Protein AF-A0A6I6G647-F1 (afdb_monomer)

Organism: NCBI:txid2676868

pLDDT: mean 82.6, std 15.51, range [31.67, 97.81]

Mean predicted aligned error: 16.05 Å

Structure (mmCIF, N/CA/C/O backbone):
data_AF-A0A6I6G647-F1
#
_entry.id   AF-A0A6I6G647-F1
#
loop_
_atom_site.group_PDB
_atom_site.id
_atom_site.type_symbol
_atom_site.label_atom_id
_atom_site.label_alt_id
_atom_site.label_comp_id
_atom_site.label_asym_id
_atom_site.label_entity_id
_atom_site.label_seq_id
_atom_site.pdbx_PDB_ins_code
_atom_site.Cartn_x
_atom_site.Cartn_y
_atom_site.Cartn_z
_atom_site.occupancy
_atom_site.B_iso_or_equiv
_atom_site.auth_seq_id
_atom_site.auth_comp_id
_atom_site.auth_asym_id
_atom_site.auth_atom_id
_atom_site.pdbx_PDB_model_num
ATOM 1 N N . MET A 1 1 ? -56.110 16.634 35.983 1.00 38.81 1 MET A N 1
ATOM 2 C CA . MET A 1 1 ? -55.177 16.966 34.888 1.00 38.81 1 MET A CA 1
ATOM 3 C C . MET A 1 1 ? -54.150 15.853 34.814 1.00 38.81 1 MET A C 1
ATOM 5 O O . MET A 1 1 ? -53.249 15.817 35.637 1.00 38.81 1 MET A O 1
ATOM 9 N N . ALA A 1 2 ? -54.370 14.880 33.932 1.00 36.25 2 ALA A N 1
ATOM 10 C CA . ALA A 1 2 ? -53.428 13.793 33.700 1.00 36.25 2 ALA A CA 1
ATOM 11 C C . ALA A 1 2 ? -52.464 14.239 32.597 1.00 36.25 2 ALA A C 1
ATOM 13 O O . ALA A 1 2 ? -52.882 14.464 31.462 1.00 36.25 2 ALA A O 1
ATOM 14 N N . SER A 1 3 ? -51.204 14.441 32.966 1.00 41.09 3 SER A N 1
ATOM 15 C CA . SER A 1 3 ? -50.099 14.747 32.064 1.00 41.09 3 SER A CA 1
ATOM 16 C C . SER A 1 3 ? -49.948 13.593 31.073 1.00 41.09 3 SER A C 1
ATOM 18 O O . SER A 1 3 ? -49.652 12.469 31.476 1.00 41.09 3 SER A O 1
ATOM 20 N N . GLN A 1 4 ? -50.197 13.844 29.788 1.00 37.09 4 GLN A N 1
ATOM 21 C CA . GLN A 1 4 ? -49.912 12.867 28.738 1.00 37.09 4 GLN A CA 1
ATOM 22 C C . GLN A 1 4 ? -48.400 12.572 28.710 1.00 37.09 4 GLN A C 1
ATOM 24 O O . GLN A 1 4 ? -47.603 13.499 28.883 1.00 37.09 4 GLN A O 1
ATOM 29 N N . PRO A 1 5 ? -47.982 11.308 28.520 1.00 44.66 5 PRO A N 1
ATOM 30 C CA . PRO A 1 5 ? -46.571 10.954 28.497 1.00 44.66 5 PRO A CA 1
ATOM 31 C C . PRO A 1 5 ? -45.901 11.549 27.253 1.00 44.66 5 PRO A C 1
ATOM 33 O O . PRO A 1 5 ? -46.302 11.283 26.122 1.00 44.66 5 PRO A O 1
ATOM 36 N N . GLN A 1 6 ? -44.880 12.370 27.494 1.00 47.16 6 GLN A N 1
ATOM 37 C CA . GLN A 1 6 ? -44.035 13.001 26.484 1.00 47.16 6 GLN A CA 1
ATOM 38 C C . GLN A 1 6 ? -43.289 11.926 25.679 1.00 47.16 6 GLN A C 1
ATOM 40 O O . GLN A 1 6 ? -42.503 11.155 26.232 1.00 47.16 6 GLN A O 1
ATOM 45 N N . THR A 1 7 ? -43.523 11.853 24.370 1.00 44.97 7 THR A N 1
ATOM 46 C CA . THR A 1 7 ? -42.816 10.927 23.474 1.00 44.97 7 THR A CA 1
ATOM 47 C C . THR A 1 7 ? -41.450 11.488 23.091 1.00 44.97 7 THR A C 1
ATOM 49 O O . THR A 1 7 ? -41.288 12.096 22.036 1.00 44.97 7 THR A O 1
ATOM 52 N N . VAL A 1 8 ? -40.451 11.260 23.942 1.00 62.72 8 VAL A N 1
ATOM 53 C CA . VAL A 1 8 ? -39.040 11.496 23.608 1.00 62.72 8 VAL A CA 1
ATOM 54 C C . VAL A 1 8 ? -38.578 10.386 22.660 1.00 62.72 8 VAL A C 1
ATOM 56 O O . VAL A 1 8 ? -38.561 9.212 23.033 1.00 62.72 8 VAL A O 1
ATOM 59 N N . SER A 1 9 ? -38.195 10.727 21.427 1.00 73.81 9 SER A N 1
ATOM 60 C CA . SER A 1 9 ? -37.579 9.752 20.520 1.00 73.81 9 SER A CA 1
ATOM 61 C C . SER A 1 9 ? -36.139 9.490 20.971 1.00 73.81 9 SER A C 1
ATOM 63 O O . SER A 1 9 ? -35.268 10.345 20.788 1.00 73.81 9 SER A O 1
ATOM 65 N N . VAL A 1 10 ? -35.893 8.327 21.574 1.00 84.75 10 VAL A N 1
ATOM 66 C CA . VAL A 1 10 ? -34.560 7.889 22.013 1.00 84.75 10 VAL A CA 1
ATOM 67 C C . VAL A 1 10 ? -34.020 6.863 21.025 1.00 84.75 10 VAL A C 1
ATOM 69 O O . VAL A 1 10 ? -34.670 5.852 20.758 1.00 84.75 10 VAL A O 1
ATOM 72 N N . LYS A 1 11 ? -32.819 7.104 20.495 1.00 89.88 11 LYS A N 1
ATOM 73 C CA . LYS A 1 11 ? -32.105 6.163 19.626 1.00 89.88 11 LYS A CA 1
ATOM 74 C C . LYS A 1 11 ? -30.776 5.777 20.261 1.00 89.88 11 LYS A C 1
ATOM 76 O O . LYS A 1 11 ? -30.015 6.648 20.667 1.00 89.88 11 LYS A O 1
ATOM 81 N N . THR A 1 12 ? -30.474 4.483 20.301 1.00 92.12 12 THR A N 1
ATOM 82 C CA . THR A 1 12 ? -29.164 3.983 20.737 1.00 92.12 12 THR A CA 1
ATOM 83 C C . THR A 1 12 ? -28.286 3.690 19.528 1.00 92.12 12 THR A C 1
ATOM 85 O O . THR A 1 12 ? -28.715 3.024 18.586 1.00 92.12 12 THR A O 1
ATOM 88 N N . VAL A 1 13 ? -27.067 4.219 19.546 1.00 93.19 13 VAL A N 1
ATOM 89 C CA . VAL A 1 13 ? -26.079 4.138 18.463 1.00 93.19 13 VAL A CA 1
ATOM 90 C C . VAL A 1 13 ? -24.711 3.745 19.026 1.00 93.19 13 VAL A C 1
ATOM 92 O O . VAL A 1 13 ? -24.521 3.732 20.242 1.00 93.19 13 VAL A O 1
ATOM 95 N N . LEU A 1 14 ? -23.759 3.410 18.157 1.00 94.69 14 LEU A N 1
ATOM 96 C CA . LEU A 1 14 ? -22.369 3.181 18.547 1.00 94.69 14 LEU A CA 1
ATOM 97 C C . LEU A 1 14 ? -21.581 4.486 18.521 1.00 94.69 14 LEU A C 1
ATOM 99 O O . LEU A 1 14 ? -21.693 5.245 17.565 1.00 94.69 14 LEU A O 1
ATOM 103 N N . LEU A 1 15 ? -20.750 4.716 19.534 1.00 95.50 15 LEU A N 1
ATOM 104 C CA . LEU A 1 15 ? -19.814 5.833 19.595 1.00 95.50 15 LEU A CA 1
ATOM 105 C C . LEU A 1 15 ? -18.377 5.327 19.475 1.00 95.50 15 LEU A C 1
ATOM 107 O O . LEU A 1 15 ? -17.855 4.714 20.406 1.00 95.50 15 LEU A O 1
ATOM 111 N N . LEU A 1 16 ? -17.739 5.624 18.345 1.00 94.94 16 LEU A N 1
ATOM 112 C CA . LEU A 1 16 ? -16.338 5.334 18.062 1.00 94.94 16 LEU A CA 1
ATOM 113 C C . LEU A 1 16 ? -15.442 6.515 18.467 1.00 94.94 16 LEU A C 1
ATOM 115 O O . LEU A 1 16 ? -15.632 7.651 18.032 1.00 94.94 16 LEU A O 1
ATOM 119 N N . GLN A 1 17 ? -14.418 6.240 19.269 1.00 93.69 17 GLN A N 1
ATOM 120 C CA . GLN A 1 17 ? -13.419 7.217 19.703 1.00 93.69 17 GLN A CA 1
ATOM 121 C C . GLN A 1 17 ? -12.038 6.793 19.186 1.00 93.69 17 GLN A C 1
ATOM 123 O O . GLN A 1 17 ? -11.230 6.262 19.951 1.00 93.69 17 GLN A O 1
ATOM 128 N N . PRO A 1 18 ? -11.737 7.004 17.892 1.00 91.94 18 PRO A N 1
ATOM 129 C CA . PRO A 1 18 ? -10.559 6.407 17.263 1.00 91.94 18 PRO A CA 1
ATOM 130 C C . PRO A 1 18 ? -9.245 6.985 17.808 1.00 91.94 18 PRO A C 1
ATOM 132 O O . PRO A 1 18 ? -8.233 6.302 17.826 1.00 91.94 18 PRO A O 1
ATOM 135 N N . MET A 1 19 ? -9.256 8.201 18.361 1.00 88.88 19 MET A N 1
ATOM 136 C CA . MET A 1 19 ? -8.080 8.784 19.023 1.00 88.88 19 MET A CA 1
ATOM 137 C C . MET A 1 19 ? -7.671 8.063 20.305 1.00 88.88 19 MET A C 1
ATOM 139 O O . MET A 1 19 ? -6.583 8.288 20.825 1.00 88.88 19 MET A O 1
ATOM 143 N N . ARG A 1 20 ? -8.548 7.212 20.838 1.00 88.88 20 ARG A N 1
ATOM 144 C CA . ARG A 1 20 ? -8.292 6.478 22.069 1.00 88.88 20 ARG A CA 1
ATOM 145 C C . ARG A 1 20 ? -7.914 5.013 21.838 1.00 88.88 20 ARG A C 1
ATOM 147 O O . ARG A 1 20 ? -7.765 4.299 22.825 1.00 88.88 20 ARG A O 1
ATOM 154 N N . LEU A 1 21 ? -7.777 4.584 20.575 1.00 86.00 21 LEU A N 1
ATOM 155 C CA . LEU A 1 21 ? -7.739 3.175 20.159 1.00 86.00 21 LEU A CA 1
ATOM 156 C C . LEU A 1 21 ? -6.772 2.315 20.986 1.00 86.00 21 LEU A C 1
ATOM 158 O O . LEU A 1 21 ? -7.174 1.256 21.457 1.00 86.00 21 LEU A O 1
ATOM 162 N N . LEU A 1 22 ? -5.546 2.795 21.216 1.00 82.06 22 LEU A N 1
ATOM 163 C CA . LEU A 1 22 ? -4.534 2.084 22.011 1.00 82.06 22 LEU A CA 1
ATOM 164 C C . LEU A 1 22 ? -4.265 2.726 23.377 1.00 82.06 22 LEU A C 1
ATOM 166 O O . LEU A 1 22 ? -3.818 2.064 24.306 1.00 82.06 22 LEU A O 1
ATOM 170 N N . HIS A 1 23 ? -4.588 4.009 23.539 1.00 72.81 23 HIS A N 1
ATOM 171 C CA . HIS A 1 23 ? -4.103 4.780 24.682 1.00 72.81 23 HIS A CA 1
ATOM 172 C C . HIS A 1 23 ? -5.120 4.949 25.818 1.00 72.81 23 HIS A C 1
ATOM 174 O O . HIS A 1 23 ? -4.711 5.193 26.953 1.00 72.81 23 HIS A O 1
ATOM 180 N N . ARG A 1 24 ? -6.440 4.880 25.556 1.00 72.62 24 ARG A N 1
ATOM 181 C CA . ARG A 1 24 ? -7.472 5.117 26.592 1.00 72.62 24 ARG A CA 1
ATOM 182 C C . ARG A 1 24 ? -8.794 4.390 26.324 1.00 72.62 24 ARG A C 1
ATOM 184 O O . ARG A 1 24 ? -9.612 4.842 25.535 1.00 72.62 24 ARG A O 1
ATOM 191 N N . HIS A 1 25 ? -9.144 3.381 27.106 1.00 74.62 25 HIS A N 1
ATOM 192 C CA . HIS A 1 25 ? -10.505 2.833 27.038 1.00 74.62 25 HIS A CA 1
ATOM 193 C C . HIS A 1 25 ? -11.541 3.787 27.659 1.00 74.62 25 HIS A C 1
ATOM 195 O O . HIS A 1 25 ? -11.189 4.569 28.548 1.00 74.62 25 HIS A O 1
ATOM 201 N N . PRO A 1 26 ? -12.801 3.773 27.192 1.00 81.88 26 PRO A N 1
ATOM 202 C CA . PRO A 1 26 ? -13.338 2.921 26.126 1.00 81.88 26 PRO A CA 1
ATOM 203 C C . PRO A 1 26 ? -13.147 3.502 24.711 1.00 81.88 26 PRO A C 1
ATOM 205 O O . PRO A 1 26 ? -13.274 4.704 24.487 1.00 81.88 26 PRO A O 1
ATOM 208 N N . VAL A 1 27 ? -12.870 2.620 23.745 1.00 88.88 27 VAL A N 1
ATOM 209 C CA . VAL A 1 27 ? -12.728 2.960 22.311 1.00 88.88 27 VAL A CA 1
ATOM 210 C C . VAL A 1 27 ? -14.086 2.970 21.613 1.00 88.88 27 VAL A C 1
ATOM 212 O O . VAL A 1 27 ? -14.339 3.817 20.758 1.00 88.88 27 VAL A O 1
ATOM 215 N N . LEU A 1 28 ? -14.962 2.041 22.002 1.00 92.94 28 LEU A N 1
ATOM 216 C CA . LEU A 1 28 ? -16.322 1.912 21.504 1.00 92.94 28 LEU A CA 1
ATOM 217 C C . LEU A 1 28 ? -17.292 1.883 22.690 1.00 92.94 28 LEU A C 1
ATOM 219 O O . LEU A 1 28 ? -17.073 1.153 23.656 1.00 92.94 28 LEU A O 1
ATOM 223 N N . GLN A 1 29 ? -18.349 2.686 22.620 1.00 94.12 29 GLN A N 1
ATOM 224 C CA . GLN A 1 29 ? -19.418 2.757 23.622 1.00 94.12 29 GLN A CA 1
ATOM 225 C C . GLN A 1 29 ? -20.786 2.761 22.945 1.00 94.12 29 GLN A C 1
ATOM 227 O O . GLN A 1 29 ? -20.894 2.937 21.730 1.00 94.12 29 GLN A O 1
ATOM 232 N N . LEU A 1 30 ? -21.836 2.603 23.746 1.00 94.88 30 LEU A N 1
ATOM 233 C CA . LEU A 1 30 ? -23.192 2.924 23.330 1.00 94.88 30 LEU A CA 1
ATOM 234 C C . LEU A 1 30 ? -23.459 4.408 23.604 1.00 94.88 30 LEU A C 1
ATOM 236 O O . LEU A 1 30 ? -22.985 4.964 24.592 1.00 94.88 30 LEU A O 1
ATOM 240 N N . LEU A 1 31 ? -24.233 5.044 22.737 1.00 95.19 31 LEU A N 1
ATOM 241 C CA . LEU A 1 31 ? -24.670 6.425 22.888 1.00 95.19 31 LEU A CA 1
ATOM 242 C C . LEU A 1 31 ? -26.184 6.469 22.730 1.00 95.19 31 LEU A C 1
ATOM 244 O O . LEU A 1 31 ? -26.715 6.074 21.691 1.00 95.19 31 LEU A O 1
ATOM 248 N N . GLN A 1 32 ? -26.888 6.927 23.756 1.00 93.88 32 GLN A N 1
ATOM 249 C CA . GLN A 1 32 ? -28.292 7.282 23.641 1.00 93.88 32 GLN A CA 1
ATOM 250 C C . GLN A 1 32 ? -28.401 8.727 23.190 1.00 93.88 32 GLN A C 1
ATOM 252 O O . GLN A 1 32 ? -27.910 9.635 23.851 1.00 93.88 32 GLN A O 1
ATOM 257 N N . VAL A 1 33 ? -29.047 8.921 22.049 1.00 91.50 33 VAL A N 1
ATOM 258 C CA . VAL A 1 33 ? -29.352 10.233 21.496 1.00 91.50 33 VAL A CA 1
ATOM 259 C C . VAL A 1 33 ? -30.847 10.448 21.661 1.00 91.50 33 VAL A C 1
ATOM 261 O O . VAL A 1 33 ? -31.653 9.721 21.072 1.00 91.50 33 VAL A O 1
ATOM 264 N N . SER A 1 34 ? -31.219 11.428 22.478 1.00 90.44 34 SER A N 1
ATOM 265 C CA . SER A 1 34 ? -32.605 11.823 22.706 1.00 90.44 34 SER A CA 1
ATOM 266 C C . SER A 1 34 ? -32.824 13.251 22.209 1.00 90.44 34 SER A C 1
ATOM 268 O O . SER A 1 34 ? -31.975 14.132 22.365 1.00 90.44 34 SER A O 1
ATOM 270 N N . LYS A 1 35 ? -33.958 13.486 21.545 1.00 86.94 35 LYS A N 1
ATOM 271 C CA . LYS A 1 35 ? -34.359 14.825 21.101 1.00 86.94 35 LYS A CA 1
ATOM 272 C C . LYS A 1 35 ? -35.463 15.331 22.019 1.00 86.94 35 LYS A C 1
ATOM 274 O O . LYS A 1 35 ? -36.529 14.721 22.078 1.00 86.94 35 LYS A O 1
ATOM 279 N N . LYS A 1 36 ? -35.195 16.422 22.736 1.00 83.44 36 LYS A N 1
ATOM 280 C CA . LYS A 1 36 ? -36.184 17.117 23.569 1.00 83.44 36 LYS A CA 1
ATOM 281 C C . LYS A 1 36 ? -37.084 17.998 22.698 1.00 83.44 36 LYS A C 1
ATOM 283 O O . LYS A 1 36 ? -36.682 18.431 21.616 1.00 83.44 36 LYS A O 1
ATOM 288 N N . ASP A 1 37 ? -38.279 18.309 23.195 1.00 74.75 37 ASP A N 1
ATOM 289 C CA . ASP A 1 37 ? -39.281 19.125 22.486 1.00 74.75 37 ASP A CA 1
ATOM 290 C C . ASP A 1 37 ? -38.777 20.538 22.141 1.00 74.75 37 ASP A C 1
ATOM 292 O O . ASP A 1 37 ? -39.192 21.134 21.151 1.00 74.75 37 ASP A O 1
ATOM 296 N N . ASN A 1 38 ? -37.816 21.060 22.912 1.00 77.25 38 ASN A N 1
ATOM 297 C CA . ASN A 1 38 ? -37.154 22.343 22.658 1.00 77.25 38 ASN A CA 1
ATOM 298 C C . ASN A 1 38 ? -36.080 22.285 21.549 1.00 77.25 38 ASN A C 1
ATOM 300 O O . ASN A 1 38 ? -35.349 23.253 21.347 1.00 77.25 38 ASN A O 1
ATOM 304 N N . GLY A 1 39 ? -35.938 21.147 20.864 1.00 75.12 39 GLY A N 1
ATOM 305 C CA . GLY A 1 39 ? -34.934 20.925 19.827 1.00 75.12 39 GLY A CA 1
ATOM 306 C C . GLY A 1 39 ? -33.530 20.611 20.352 1.00 75.12 39 GLY A C 1
ATOM 307 O O . GLY A 1 39 ? -32.655 20.313 19.538 1.00 75.12 39 GLY A O 1
ATOM 308 N N . MET A 1 40 ? -33.300 20.624 21.673 1.00 80.44 40 MET A N 1
ATOM 309 C CA . MET A 1 40 ? -32.019 20.205 22.243 1.00 80.44 40 MET A CA 1
ATOM 310 C C . MET A 1 40 ? -31.826 18.700 22.067 1.00 80.44 40 MET A C 1
ATOM 312 O O . MET A 1 40 ? -32.718 17.897 22.348 1.00 80.44 40 MET A O 1
ATOM 316 N N . VAL A 1 41 ? -30.626 18.334 21.626 1.00 84.62 41 VAL A N 1
ATOM 317 C CA . VAL A 1 41 ? -30.178 16.946 21.559 1.00 84.62 41 VAL A CA 1
ATOM 318 C C . VAL A 1 41 ? -29.392 16.649 22.827 1.00 84.62 41 VAL A C 1
ATOM 320 O O . VAL A 1 41 ? -28.391 17.308 23.104 1.00 84.62 41 VAL A O 1
ATOM 323 N N . GLU A 1 42 ? -29.852 15.672 23.596 1.00 88.94 42 GLU A N 1
ATOM 324 C CA . GLU A 1 42 ? -29.145 15.150 24.759 1.00 88.94 42 GLU A CA 1
ATOM 325 C C . GLU A 1 42 ? -28.486 13.821 24.379 1.00 88.94 42 GLU A C 1
ATOM 327 O O . GLU A 1 42 ? -29.035 13.018 23.619 1.00 88.94 42 GLU A O 1
ATOM 332 N N . MET A 1 43 ? -27.251 13.646 24.840 1.00 91.94 43 MET A N 1
ATOM 333 C CA . MET A 1 43 ? -26.404 12.511 24.505 1.00 91.94 43 MET A CA 1
ATOM 334 C C . MET A 1 43 ? -25.894 11.883 25.796 1.00 91.94 43 MET A C 1
ATOM 336 O O . MET A 1 43 ? -25.173 12.534 26.549 1.00 91.94 43 MET A O 1
ATOM 340 N N . GLU A 1 44 ? -26.253 10.626 26.034 1.00 93.88 44 GLU A N 1
ATOM 341 C CA . GLU A 1 44 ? -25.826 9.859 27.205 1.00 93.88 44 GLU A CA 1
ATOM 342 C C . GLU A 1 44 ? -24.958 8.675 26.770 1.00 93.88 44 GLU A C 1
ATOM 344 O O . GLU A 1 44 ? -25.354 7.865 25.928 1.00 93.88 44 GLU A O 1
ATOM 349 N N . GLU A 1 45 ? -23.752 8.582 27.328 1.00 94.50 45 GLU A N 1
ATOM 350 C CA . GLU A 1 45 ? -22.843 7.465 27.083 1.00 94.50 45 GLU A CA 1
ATOM 351 C C . GLU A 1 45 ? -23.179 6.292 27.995 1.00 94.50 45 GLU A C 1
ATOM 353 O O . GLU A 1 45 ? -23.243 6.433 29.214 1.00 94.50 45 GLU A O 1
ATOM 358 N N . LEU A 1 46 ? -23.313 5.110 27.404 1.00 94.00 46 LEU A N 1
ATOM 359 C CA . LEU A 1 46 ? -23.575 3.874 28.120 1.00 94.00 46 LEU A CA 1
ATOM 360 C C . LEU A 1 46 ? -22.464 2.852 27.838 1.00 94.00 46 LEU A C 1
ATOM 362 O O . LEU A 1 46 ? -21.955 2.763 26.712 1.00 94.00 46 LEU A O 1
ATOM 366 N N . PRO A 1 47 ? -22.074 2.045 28.838 1.00 94.06 47 PRO A N 1
ATOM 367 C CA . PRO A 1 47 ? -21.092 0.994 28.631 1.00 94.06 47 PRO A CA 1
ATOM 368 C C . PRO A 1 47 ? -21.663 -0.125 27.752 1.00 94.06 47 PRO A C 1
ATOM 370 O O . PRO A 1 47 ? -22.871 -0.373 27.701 1.00 94.06 47 PRO A O 1
ATOM 373 N N . VAL A 1 48 ? -20.774 -0.855 27.080 1.00 94.06 48 VAL A N 1
ATOM 374 C CA . VAL A 1 48 ? -21.164 -2.056 26.336 1.00 94.06 48 VAL A CA 1
ATOM 375 C C . VAL A 1 48 ? -21.335 -3.211 27.321 1.00 94.06 48 VAL A C 1
ATOM 377 O O . VAL A 1 48 ? -20.372 -3.860 27.726 1.00 94.06 48 VAL A O 1
ATOM 380 N N . MET A 1 49 ? -22.580 -3.448 27.733 1.00 93.50 49 MET A N 1
ATOM 381 C CA . MET A 1 49 ? -22.964 -4.508 28.668 1.00 93.50 49 MET A CA 1
ATOM 382 C C . MET A 1 49 ? -24.149 -5.308 28.133 1.00 93.50 49 MET A C 1
ATOM 384 O O . MET A 1 49 ? -25.058 -4.747 27.525 1.00 93.50 49 MET A O 1
ATOM 388 N N . GLN A 1 50 ? -24.195 -6.606 28.450 1.00 91.69 50 GLN A N 1
ATOM 389 C CA . GLN A 1 50 ? -25.240 -7.518 27.971 1.00 91.69 50 GLN A CA 1
ATOM 390 C C . GLN A 1 50 ? -26.660 -7.012 28.269 1.00 91.69 50 GLN A C 1
ATOM 392 O O . GLN A 1 50 ? -27.524 -7.062 27.393 1.00 91.69 50 GLN A O 1
ATOM 397 N N . ALA A 1 51 ? -26.900 -6.509 29.486 1.00 92.81 51 ALA A N 1
ATOM 398 C CA . ALA A 1 51 ? -28.203 -5.983 29.892 1.00 92.81 51 ALA A CA 1
ATOM 399 C C . ALA A 1 51 ? -28.620 -4.775 29.034 1.00 92.81 51 ALA A C 1
ATOM 401 O O . ALA A 1 51 ? -29.724 -4.756 28.495 1.00 92.81 51 ALA A O 1
ATOM 402 N N . ILE A 1 52 ? -27.701 -3.827 28.824 1.00 92.50 52 ILE A N 1
ATOM 403 C CA . ILE A 1 52 ? -27.937 -2.593 28.061 1.00 92.50 52 ILE A CA 1
ATOM 404 C C . ILE A 1 52 ? -28.137 -2.904 26.572 1.00 92.50 52 ILE A C 1
ATOM 406 O O . ILE A 1 52 ? -29.098 -2.432 25.966 1.00 92.50 52 ILE A O 1
ATOM 410 N N . VAL A 1 53 ? -27.289 -3.756 25.985 1.00 91.62 53 VAL A N 1
ATOM 411 C CA . VAL A 1 53 ? -27.426 -4.202 24.587 1.00 91.62 53 VAL A CA 1
ATOM 412 C C . VAL A 1 53 ? -28.769 -4.904 24.380 1.00 91.62 53 VAL A C 1
ATOM 414 O O . VAL A 1 53 ? -29.483 -4.608 23.427 1.00 91.62 53 VAL A O 1
ATOM 417 N N . THR A 1 54 ? -29.168 -5.787 25.300 1.00 91.12 54 THR A N 1
ATOM 418 C CA . THR A 1 54 ? -30.451 -6.505 25.208 1.00 91.12 54 THR A CA 1
ATOM 419 C C . THR A 1 54 ? -31.648 -5.562 25.345 1.00 91.12 54 THR A C 1
ATOM 421 O O . THR A 1 54 ? -32.659 -5.750 24.668 1.00 91.12 54 THR A O 1
ATOM 424 N N . GLN A 1 55 ? -31.535 -4.536 26.191 1.00 91.44 55 GLN A N 1
ATOM 425 C CA . GLN A 1 55 ? -32.588 -3.551 26.419 1.00 91.44 55 GLN A CA 1
ATOM 426 C C . GLN A 1 55 ? -32.769 -2.605 25.226 1.00 91.44 55 GLN A C 1
ATOM 428 O O . GLN A 1 55 ? -33.906 -2.354 24.816 1.00 91.44 55 GLN A O 1
ATOM 433 N N . HIS A 1 56 ? -31.669 -2.096 24.668 1.00 90.44 56 HIS A N 1
ATOM 434 C CA . HIS A 1 56 ? -31.688 -0.968 23.734 1.00 90.44 56 HIS A CA 1
ATOM 435 C C . HIS A 1 56 ? -31.428 -1.340 22.268 1.00 90.44 56 HIS A C 1
ATOM 437 O O . HIS A 1 56 ? -31.843 -0.604 21.377 1.00 90.44 56 HIS A O 1
ATOM 443 N N . LEU A 1 57 ? -30.810 -2.491 21.991 1.00 88.62 57 LEU A N 1
ATOM 444 C CA . LEU A 1 57 ? -30.491 -2.969 20.639 1.00 88.62 57 LEU A CA 1
ATOM 445 C C . LEU A 1 57 ? -31.242 -4.275 20.329 1.00 88.62 57 LEU A C 1
ATOM 447 O O . LEU A 1 57 ? -30.659 -5.288 19.947 1.00 88.62 57 LEU A O 1
ATOM 451 N N . LYS A 1 58 ? -32.572 -4.267 20.501 1.00 83.75 58 LYS A N 1
ATOM 452 C CA . LYS A 1 58 ? -33.419 -5.470 20.363 1.00 83.75 58 LYS A CA 1
ATOM 453 C C . LYS A 1 58 ? -33.368 -6.112 18.973 1.00 83.75 58 LYS A C 1
ATOM 455 O O . LYS A 1 58 ? -33.450 -7.332 18.888 1.00 83.75 58 LYS A O 1
ATOM 460 N N . GLY A 1 59 ? -33.205 -5.308 17.921 1.00 84.06 59 GLY A N 1
ATOM 461 C CA . GLY A 1 59 ? -33.126 -5.774 16.531 1.00 84.06 59 GLY A CA 1
ATOM 462 C C . GLY A 1 59 ? -31.774 -6.364 16.123 1.00 84.06 59 GLY A C 1
ATOM 463 O O . GLY A 1 59 ? -31.649 -6.811 14.991 1.00 84.06 59 GLY A O 1
ATOM 464 N N . LEU A 1 60 ? -30.781 -6.356 17.020 1.00 88.69 60 LEU A N 1
ATOM 465 C CA . LEU A 1 60 ? -29.445 -6.865 16.738 1.00 88.69 60 LEU A CA 1
ATOM 466 C C . LEU A 1 60 ? -29.444 -8.399 16.750 1.00 88.69 60 LEU A C 1
ATOM 468 O O . LEU A 1 60 ? -29.879 -8.999 17.743 1.00 88.69 60 LEU A O 1
ATOM 472 N N . ASP A 1 61 ? -28.950 -9.023 15.682 1.00 89.75 61 ASP A N 1
ATOM 473 C CA . ASP A 1 61 ? -28.816 -10.482 15.603 1.00 89.75 61 ASP A CA 1
ATOM 474 C C . ASP A 1 61 ? -27.771 -11.044 16.597 1.00 89.75 61 ASP A C 1
ATOM 476 O O . ASP A 1 61 ? -27.040 -10.308 17.268 1.00 89.75 61 ASP A O 1
ATOM 480 N N . ALA A 1 62 ? -27.742 -12.371 16.759 1.00 90.94 62 ALA A N 1
ATOM 481 C CA . ALA A 1 62 ? -26.900 -13.026 17.761 1.00 90.94 62 ALA A CA 1
ATOM 482 C C . ALA A 1 62 ? -25.391 -12.855 17.497 1.00 90.94 62 ALA A C 1
ATOM 484 O O . ALA A 1 62 ? -24.630 -12.658 18.449 1.00 90.94 62 ALA A O 1
ATOM 485 N N . GLU A 1 63 ? -24.962 -12.885 16.233 1.00 91.44 63 GLU A N 1
ATOM 486 C CA . GLU A 1 63 ? -23.550 -12.736 15.861 1.00 91.44 63 GLU A CA 1
ATOM 487 C C . GLU A 1 63 ? -23.092 -11.284 16.017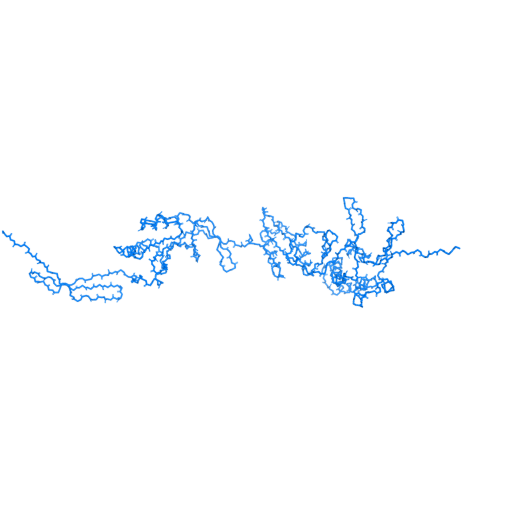 1.00 91.44 63 GLU A C 1
ATOM 489 O O . GLU A 1 63 ? -22.026 -11.021 16.574 1.00 91.44 63 GLU A O 1
ATOM 494 N N . ALA A 1 64 ? -23.938 -10.322 15.653 1.00 90.50 64 ALA A N 1
ATOM 495 C CA . ALA A 1 64 ? -23.710 -8.904 15.880 1.00 90.50 64 ALA A CA 1
ATOM 496 C C . ALA A 1 64 ? -23.633 -8.566 17.378 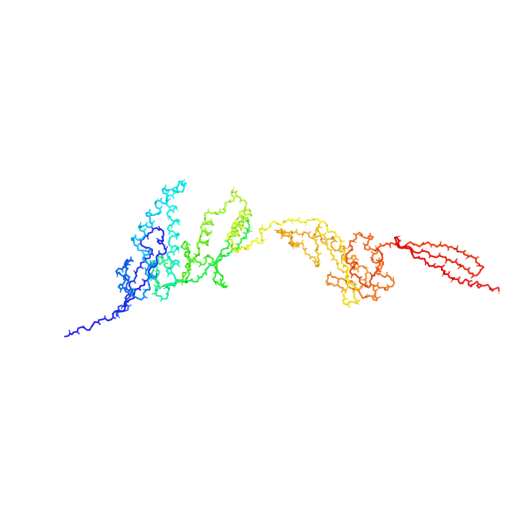1.00 90.50 64 ALA A C 1
ATOM 498 O O . ALA A 1 64 ? -22.749 -7.815 17.802 1.00 90.50 64 ALA A O 1
ATOM 499 N N . ARG A 1 65 ? -24.498 -9.162 18.216 1.00 92.81 65 ARG A N 1
ATOM 500 C CA . ARG A 1 65 ? -24.408 -9.039 19.685 1.00 92.81 65 ARG A CA 1
ATOM 501 C C . ARG A 1 65 ? -23.094 -9.597 20.211 1.00 92.81 65 ARG A C 1
ATOM 503 O O . ARG A 1 65 ? -22.437 -8.938 21.012 1.00 92.81 65 ARG A O 1
ATOM 510 N N . LYS A 1 66 ? -22.700 -10.790 19.762 1.00 93.06 66 LYS A N 1
ATOM 511 C CA . LYS A 1 66 ? -21.437 -11.421 20.159 1.00 93.06 66 LYS A CA 1
ATOM 512 C C . LYS A 1 66 ? -20.237 -10.563 19.761 1.00 93.06 66 LYS A C 1
ATOM 514 O O . LYS A 1 66 ? -19.360 -10.347 20.593 1.00 93.06 66 LYS A O 1
ATOM 519 N N . ALA A 1 67 ? -20.235 -10.022 18.542 1.00 92.81 67 ALA A N 1
ATOM 520 C CA . ALA A 1 67 ? -19.186 -9.130 18.065 1.00 92.81 67 ALA A CA 1
ATOM 521 C C . ALA A 1 67 ? -19.104 -7.843 18.895 1.00 92.81 67 ALA A C 1
ATOM 523 O O . ALA A 1 67 ? -18.016 -7.428 19.290 1.00 92.81 67 ALA A O 1
ATOM 524 N N . LEU A 1 68 ? -20.251 -7.250 19.236 1.00 93.31 68 LEU A N 1
ATOM 525 C CA . LEU A 1 68 ? -20.308 -6.059 20.080 1.00 93.31 68 LEU A CA 1
ATOM 526 C C . LEU A 1 68 ? -19.804 -6.341 21.499 1.00 93.31 68 LEU A C 1
ATOM 528 O O . LEU A 1 68 ? -19.086 -5.528 22.069 1.00 93.31 68 LEU A O 1
ATOM 532 N N . MET A 1 69 ? -20.101 -7.512 22.061 1.00 94.75 69 MET A N 1
ATOM 533 C CA . MET A 1 69 ? -19.604 -7.887 23.387 1.00 94.75 69 MET A CA 1
ATOM 534 C C . MET A 1 69 ? -18.078 -8.056 23.447 1.00 94.75 69 MET A C 1
ATOM 536 O O . MET A 1 69 ? -17.530 -8.027 24.543 1.00 94.75 69 MET A O 1
ATOM 540 N N . MET A 1 70 ? -17.371 -8.167 22.316 1.00 94.25 70 MET A N 1
ATOM 541 C CA . MET A 1 70 ? -15.902 -8.186 22.311 1.00 94.25 70 MET A CA 1
ATOM 542 C C . MET A 1 70 ? -15.284 -6.836 22.704 1.00 94.25 70 MET A C 1
ATOM 544 O O . MET A 1 70 ? -14.156 -6.797 23.175 1.00 94.25 70 MET A O 1
ATOM 548 N N . VAL A 1 71 ? -16.010 -5.720 22.589 1.00 93.12 71 VAL A N 1
ATOM 549 C CA . VAL A 1 71 ? -15.515 -4.414 23.068 1.00 93.12 71 VAL A CA 1
ATOM 550 C C . VAL A 1 71 ? -15.933 -4.092 24.507 1.00 93.12 71 VAL A C 1
ATOM 552 O O . VAL A 1 71 ? -15.693 -2.977 24.970 1.00 93.12 71 VAL A O 1
ATOM 555 N N . SER A 1 72 ? -16.590 -5.018 25.219 1.00 93.12 72 SER A N 1
ATOM 556 C CA . SER A 1 72 ? -16.954 -4.786 26.619 1.00 93.12 72 SER A CA 1
ATOM 557 C C . SER A 1 72 ? -15.704 -4.665 27.489 1.00 93.12 72 SER A C 1
ATOM 559 O O . SER A 1 72 ? -14.671 -5.273 27.213 1.00 93.12 72 SER A O 1
ATOM 561 N N . GLU A 1 73 ? -15.807 -3.939 28.599 1.00 91.06 73 GLU A N 1
ATOM 562 C CA . GLU A 1 73 ? -14.701 -3.794 29.554 1.00 91.06 73 GLU A CA 1
ATOM 563 C C . GLU A 1 73 ? -14.163 -5.155 30.026 1.00 91.06 73 GLU A C 1
ATOM 565 O O . GLU A 1 73 ? -12.957 -5.388 30.058 1.00 91.06 73 GLU A O 1
ATOM 570 N N . SER A 1 74 ? -15.065 -6.102 30.298 1.00 92.00 74 SER A N 1
ATOM 571 C CA . SER A 1 74 ? -14.701 -7.465 30.687 1.00 92.00 74 SER A CA 1
ATOM 572 C C . SER A 1 74 ? -13.988 -8.255 29.585 1.00 92.00 74 SER A C 1
ATOM 574 O O . SER A 1 74 ? -13.143 -9.093 29.901 1.00 92.00 74 SER A O 1
ATOM 576 N N . ALA A 1 75 ? -14.313 -8.026 28.309 1.00 93.38 75 ALA A N 1
ATOM 577 C CA . ALA A 1 75 ? -13.639 -8.664 27.182 1.00 93.38 75 ALA A CA 1
ATOM 578 C C . ALA A 1 75 ? -12.249 -8.058 26.959 1.00 93.38 75 ALA A C 1
ATOM 580 O O . ALA A 1 75 ? -11.277 -8.802 26.842 1.00 93.38 75 ALA A O 1
ATOM 581 N N . LEU A 1 76 ? -12.135 -6.729 27.019 1.00 92.38 76 LEU A N 1
ATOM 582 C CA . LEU A 1 76 ? -10.861 -6.017 26.899 1.00 92.38 76 LEU A CA 1
ATOM 583 C C . LEU A 1 76 ? -9.891 -6.379 28.032 1.00 92.38 76 LEU A C 1
ATOM 585 O O . LEU A 1 76 ? -8.716 -6.630 27.778 1.00 92.38 76 LEU A O 1
ATOM 589 N N . GLN A 1 77 ? -10.379 -6.496 29.271 1.00 92.62 77 GLN A N 1
ATOM 590 C CA . GLN A 1 77 ? -9.551 -6.922 30.402 1.00 92.62 77 GLN A CA 1
ATOM 591 C C . GLN A 1 77 ? -9.043 -8.361 30.229 1.00 92.62 77 GLN A C 1
ATOM 593 O O . GLN A 1 77 ? -7.898 -8.659 30.563 1.00 92.62 77 GLN A O 1
ATOM 598 N N . LYS A 1 78 ? -9.876 -9.262 29.691 1.00 94.50 78 LYS A N 1
ATOM 599 C CA . LYS A 1 78 ? -9.454 -10.633 29.369 1.00 94.50 78 LYS A CA 1
ATOM 600 C C . LYS A 1 78 ? -8.407 -10.651 28.262 1.00 94.50 78 LYS A C 1
ATOM 602 O O . LYS A 1 78 ? -7.422 -11.369 28.400 1.00 94.50 78 LYS A O 1
ATOM 607 N N . GLU A 1 79 ? -8.600 -9.869 27.203 1.00 94.94 79 GLU A N 1
ATOM 608 C CA . GLU A 1 79 ? -7.636 -9.785 26.105 1.00 94.94 79 GLU A CA 1
ATOM 609 C C . GLU A 1 79 ? -6.288 -9.255 26.594 1.00 94.94 79 GLU A C 1
ATOM 611 O O . GLU A 1 79 ? -5.257 -9.859 26.305 1.00 94.94 79 GLU A O 1
ATOM 616 N N . LYS A 1 80 ? -6.289 -8.209 27.428 1.00 93.06 80 LYS A N 1
ATOM 617 C CA . LYS A 1 80 ? -5.073 -7.690 28.063 1.00 93.06 80 LYS A CA 1
ATOM 618 C C . LYS A 1 80 ? -4.295 -8.790 28.796 1.00 93.06 80 LYS A C 1
ATOM 620 O O . LYS A 1 80 ? -3.111 -8.966 28.528 1.00 93.06 80 LYS A O 1
ATOM 625 N N . LEU A 1 81 ? -4.961 -9.585 29.637 1.00 94.69 81 LEU A N 1
ATOM 626 C CA . LEU A 1 81 ? -4.325 -10.707 30.347 1.00 94.69 81 LEU A CA 1
ATOM 627 C C . LEU A 1 81 ? -3.769 -11.777 29.386 1.00 94.69 81 LEU A C 1
ATOM 629 O O . LEU A 1 81 ? -2.762 -12.420 29.677 1.00 94.69 81 LEU A O 1
ATOM 633 N N . LEU A 1 82 ? -4.418 -12.003 28.238 1.00 95.00 82 LEU A N 1
ATOM 634 C CA . LEU A 1 82 ? -3.915 -12.917 27.206 1.00 95.00 82 LEU A CA 1
ATOM 635 C C . LEU A 1 82 ? -2.695 -12.349 26.474 1.00 95.00 82 LEU A C 1
ATOM 637 O O . LEU A 1 82 ? -1.833 -13.115 26.042 1.00 95.00 82 LEU A O 1
ATOM 641 N N . ILE A 1 83 ? -2.624 -11.031 26.286 1.00 93.50 83 ILE A N 1
ATOM 642 C CA . ILE A 1 83 ? -1.451 -10.354 25.721 1.00 93.50 83 ILE A CA 1
ATOM 643 C C . ILE A 1 83 ? -0.282 -10.430 26.708 1.00 93.50 83 ILE A C 1
ATOM 645 O O . ILE A 1 83 ? 0.802 -10.831 26.298 1.00 93.50 83 ILE A O 1
ATOM 649 N N . GLU A 1 84 ? -0.513 -10.160 27.998 1.00 93.38 84 GLU A N 1
ATOM 650 C CA . GLU A 1 84 ? 0.498 -10.276 29.066 1.00 93.38 84 GLU A CA 1
ATOM 651 C C . GLU A 1 84 ? 1.114 -11.682 29.095 1.00 93.38 84 GLU A C 1
ATOM 653 O O . GLU A 1 84 ? 2.327 -11.835 28.976 1.00 93.38 84 GLU A O 1
ATOM 658 N N . LYS A 1 85 ? 0.280 -12.730 29.096 1.00 93.44 85 LYS A N 1
ATOM 659 C CA . LYS A 1 85 ? 0.763 -14.122 29.037 1.00 93.44 85 LYS A CA 1
ATOM 660 C C . LYS A 1 85 ? 1.570 -14.433 27.776 1.00 93.44 85 LYS A C 1
ATOM 662 O O . LYS A 1 85 ? 2.548 -15.171 27.837 1.00 93.44 85 LYS A O 1
ATOM 667 N N . ARG A 1 86 ? 1.154 -13.919 26.612 1.00 92.81 86 ARG A N 1
ATOM 668 C CA . ARG A 1 86 ? 1.892 -14.115 25.350 1.00 92.81 86 ARG A CA 1
ATOM 669 C C . ARG A 1 86 ? 3.255 -13.432 25.389 1.00 92.81 86 ARG A C 1
ATOM 671 O O . ARG A 1 86 ? 4.215 -14.011 24.889 1.00 92.81 86 ARG A O 1
ATOM 678 N N . PHE A 1 87 ? 3.328 -12.248 25.990 1.00 91.75 87 PHE A N 1
ATOM 679 C CA . PHE A 1 87 ? 4.573 -11.513 26.171 1.00 91.75 87 PHE A CA 1
ATOM 680 C C . PHE A 1 87 ? 5.536 -12.247 27.104 1.00 91.75 87 PHE A C 1
ATOM 682 O O . PHE A 1 87 ? 6.688 -12.431 26.749 1.00 91.75 87 PHE A O 1
ATOM 689 N N . GLU A 1 88 ? 5.060 -12.764 28.239 1.00 90.00 88 GLU A N 1
ATOM 690 C CA . GLU A 1 88 ? 5.894 -13.546 29.168 1.00 90.00 88 GLU A CA 1
ATOM 691 C C . GLU A 1 88 ? 6.488 -14.811 28.522 1.00 90.00 88 GLU A C 1
ATOM 693 O O . GLU A 1 88 ? 7.607 -15.217 28.838 1.00 90.00 88 GLU A O 1
ATOM 698 N N . LEU A 1 89 ? 5.746 -15.439 27.602 1.00 89.00 89 LEU A N 1
ATOM 699 C CA . LEU A 1 89 ? 6.199 -16.619 26.861 1.00 89.00 89 LEU A CA 1
ATOM 700 C C . LEU A 1 89 ? 7.187 -16.273 25.739 1.00 89.00 89 LEU A C 1
ATOM 702 O O . LEU A 1 89 ? 8.088 -17.063 25.439 1.00 89.00 89 LEU A O 1
ATOM 706 N N . GLN A 1 90 ? 7.020 -15.117 25.095 1.00 79.12 90 GLN A N 1
ATOM 707 C CA . GLN A 1 90 ? 7.936 -14.639 24.071 1.00 79.12 90 GLN A CA 1
ATOM 708 C C . GLN A 1 90 ? 9.152 -14.001 24.741 1.00 79.12 90 GLN A C 1
ATOM 710 O O . GLN A 1 90 ? 9.109 -12.889 25.246 1.00 79.12 90 GLN A O 1
ATOM 715 N N . ARG A 1 91 ? 10.293 -14.695 24.703 1.00 67.75 91 ARG A N 1
ATOM 716 C CA . ARG A 1 91 ? 11.598 -14.158 25.140 1.00 67.75 91 ARG A CA 1
ATOM 717 C C . ARG A 1 91 ? 12.138 -13.128 24.130 1.00 67.75 91 ARG A C 1
ATOM 719 O O . ARG A 1 91 ? 13.266 -13.248 23.661 1.00 67.75 91 ARG A O 1
ATOM 726 N N . THR A 1 92 ? 11.301 -12.183 23.713 1.00 69.50 92 THR A N 1
ATOM 727 C CA . THR A 1 92 ? 11.603 -11.132 22.738 1.00 69.50 92 THR A CA 1
ATOM 728 C C . THR A 1 92 ? 12.285 -9.943 23.404 1.00 69.50 92 THR A C 1
ATOM 730 O O . THR A 1 92 ? 12.038 -9.651 24.568 1.00 69.50 92 THR A O 1
ATOM 733 N N . ALA A 1 93 ? 13.122 -9.233 22.645 1.00 69.31 93 ALA A N 1
ATOM 734 C CA . ALA A 1 93 ? 13.790 -8.007 23.092 1.00 69.31 93 ALA A CA 1
ATOM 735 C C . ALA A 1 93 ? 12.894 -6.748 23.022 1.00 69.31 93 ALA A C 1
ATOM 737 O O . ALA A 1 93 ? 13.343 -5.660 23.368 1.00 69.31 93 ALA A O 1
ATOM 738 N N . THR A 1 94 ? 11.656 -6.873 22.534 1.00 79.19 94 THR A N 1
ATOM 739 C CA . THR A 1 94 ? 10.712 -5.758 22.376 1.00 79.19 94 THR A CA 1
ATOM 740 C C . THR A 1 94 ? 10.169 -5.301 23.729 1.00 79.19 94 THR A C 1
ATOM 742 O O . THR A 1 94 ? 9.815 -6.133 24.562 1.00 79.19 94 THR A O 1
ATOM 745 N N . ASP A 1 95 ? 10.061 -3.986 23.932 1.00 89.75 95 ASP A N 1
ATOM 746 C CA . ASP A 1 95 ? 9.421 -3.420 25.122 1.00 89.75 95 ASP A CA 1
ATOM 747 C C . ASP A 1 95 ? 7.925 -3.785 25.204 1.00 89.75 95 ASP A C 1
ATOM 749 O O . ASP A 1 95 ? 7.239 -3.945 24.186 1.00 89.75 95 ASP A O 1
ATOM 753 N N . TRP A 1 96 ? 7.416 -3.889 26.435 1.00 89.00 96 TRP A N 1
ATOM 754 C CA . TRP A 1 96 ? 6.026 -4.239 26.719 1.00 89.00 96 TRP A CA 1
ATOM 755 C C . TRP A 1 96 ? 5.028 -3.293 26.042 1.00 89.00 96 TRP A C 1
ATOM 757 O O . TRP A 1 96 ? 4.032 -3.768 25.497 1.00 89.00 96 TRP A O 1
ATOM 767 N N . ALA A 1 97 ? 5.276 -1.977 26.043 1.00 90.00 97 ALA A N 1
ATOM 768 C CA . ALA A 1 97 ? 4.322 -1.011 25.502 1.00 90.00 97 ALA A CA 1
ATOM 769 C C . ALA A 1 97 ? 4.127 -1.203 23.991 1.00 90.00 97 ALA A C 1
ATOM 771 O O . ALA A 1 97 ? 2.994 -1.320 23.527 1.00 90.00 97 ALA A O 1
ATOM 772 N N . ALA A 1 98 ? 5.222 -1.334 23.238 1.00 88.75 98 ALA A N 1
ATOM 773 C CA . ALA A 1 98 ? 5.171 -1.566 21.794 1.00 88.75 98 ALA A CA 1
ATOM 774 C C . ALA A 1 98 ? 4.521 -2.917 21.448 1.00 88.75 98 ALA A C 1
ATOM 776 O O . ALA A 1 98 ? 3.718 -3.016 20.516 1.00 88.75 98 ALA A O 1
ATOM 777 N N . PHE A 1 99 ? 4.826 -3.964 22.224 1.00 90.75 99 PHE A N 1
ATOM 778 C CA . PHE A 1 99 ? 4.196 -5.272 22.052 1.00 90.75 99 PHE A CA 1
ATOM 779 C C . PHE A 1 99 ? 2.682 -5.217 22.299 1.00 90.75 99 PHE A C 1
ATOM 781 O O . PHE A 1 99 ? 1.898 -5.736 21.497 1.00 90.75 99 PHE A O 1
ATOM 788 N N . TYR A 1 100 ? 2.273 -4.575 23.397 1.00 91.75 100 TYR A N 1
ATOM 789 C CA . TYR A 1 100 ? 0.874 -4.414 23.772 1.00 91.75 100 TYR A CA 1
ATOM 790 C C . TYR A 1 100 ? 0.099 -3.617 22.723 1.00 91.75 100 TYR A C 1
ATOM 792 O O . TYR A 1 100 ? -0.953 -4.076 22.278 1.00 91.75 100 TYR A O 1
ATOM 800 N N . ASP A 1 101 ? 0.635 -2.479 22.280 1.00 90.81 101 ASP A N 1
ATOM 801 C CA . ASP A 1 101 ? 0.002 -1.617 21.281 1.00 90.81 101 ASP A CA 1
ATOM 802 C C . ASP A 1 101 ? -0.230 -2.375 19.967 1.00 90.81 101 ASP A C 1
ATOM 804 O O . ASP A 1 101 ? -1.353 -2.405 19.459 1.00 90.81 101 ASP A O 1
ATOM 808 N N . LYS A 1 102 ? 0.778 -3.104 19.469 1.00 91.00 102 LYS A N 1
ATOM 809 C CA . LYS A 1 102 ? 0.652 -3.925 18.253 1.00 91.00 102 LYS A CA 1
ATOM 810 C C . LYS A 1 102 ? -0.375 -5.049 18.408 1.00 91.00 102 LYS A C 1
ATOM 812 O O . LYS A 1 102 ? -1.156 -5.323 17.491 1.00 91.00 102 LYS A O 1
ATOM 817 N N . ALA A 1 103 ? -0.399 -5.714 19.563 1.00 92.69 103 ALA A N 1
ATOM 818 C CA . ALA A 1 103 ? -1.355 -6.782 19.839 1.00 92.69 103 ALA A CA 1
ATOM 819 C C . ALA A 1 103 ? -2.795 -6.250 19.965 1.00 92.69 103 ALA A C 1
ATOM 821 O O . ALA A 1 103 ? -3.715 -6.823 19.375 1.00 92.69 103 ALA A O 1
ATOM 822 N N . MET A 1 104 ? -2.990 -5.129 20.662 1.00 93.19 104 MET A N 1
ATOM 823 C CA . MET A 1 104 ? -4.295 -4.482 20.812 1.00 93.19 104 MET A CA 1
ATOM 824 C C . MET A 1 104 ? -4.799 -3.865 19.509 1.00 93.19 104 MET A C 1
ATOM 826 O O . MET A 1 104 ? -5.996 -3.949 19.228 1.00 93.19 104 MET A O 1
ATOM 830 N N . ALA A 1 105 ? -3.921 -3.304 18.674 1.00 93.75 105 ALA A N 1
ATOM 831 C CA . ALA A 1 105 ? -4.291 -2.821 17.347 1.00 93.75 105 ALA A CA 1
ATOM 832 C C . ALA A 1 105 ? -4.863 -3.960 16.497 1.00 93.75 105 ALA A C 1
ATOM 834 O O . ALA A 1 105 ? -5.952 -3.827 15.942 1.00 93.75 105 ALA A O 1
ATOM 835 N N . ARG A 1 106 ? -4.195 -5.123 16.474 1.00 94.94 106 ARG A N 1
ATOM 836 C CA . ARG A 1 106 ? -4.696 -6.326 15.787 1.00 94.94 106 ARG A CA 1
ATOM 837 C C . ARG A 1 106 ? -6.030 -6.812 16.356 1.00 94.94 106 ARG A C 1
ATOM 839 O O . ARG A 1 106 ? -6.912 -7.192 15.586 1.00 94.94 106 ARG A O 1
ATOM 846 N N . TYR A 1 107 ? -6.202 -6.764 17.677 1.00 95.00 107 TYR A N 1
ATOM 847 C CA . TYR A 1 107 ? -7.472 -7.106 18.317 1.00 95.00 107 TYR A CA 1
ATOM 848 C C . TYR A 1 107 ? -8.607 -6.185 17.852 1.00 95.00 107 TYR A C 1
ATOM 850 O O . TYR A 1 107 ? -9.642 -6.658 17.377 1.00 95.00 107 TYR A O 1
ATOM 858 N N . PHE A 1 108 ? -8.412 -4.865 17.914 1.00 94.88 108 PHE A N 1
ATOM 859 C CA . PHE A 1 108 ? -9.427 -3.917 17.457 1.00 94.88 108 PHE A CA 1
ATOM 860 C C . PHE A 1 108 ? -9.675 -3.994 15.951 1.00 94.88 108 PHE A C 1
ATOM 862 O O . PHE A 1 108 ? -10.824 -3.844 15.540 1.00 94.88 108 PHE A O 1
ATOM 869 N N . LEU A 1 109 ? -8.651 -4.280 15.143 1.00 95.19 109 LEU A N 1
ATOM 870 C CA . LEU A 1 109 ? -8.791 -4.529 13.707 1.00 95.19 109 LEU A CA 1
ATOM 871 C C . LEU A 1 109 ? -9.750 -5.699 13.466 1.00 95.19 109 LEU A C 1
ATOM 873 O O . LEU A 1 109 ? -10.695 -5.598 12.686 1.00 95.19 109 LEU A O 1
ATOM 877 N N . GLN A 1 110 ? -9.577 -6.803 14.191 1.00 94.44 110 GLN A N 1
ATOM 878 C CA . GLN A 1 110 ? -10.474 -7.950 14.079 1.00 94.44 110 GLN A CA 1
ATOM 879 C C . GLN A 1 110 ? -11.902 -7.609 14.528 1.00 94.44 110 GLN A C 1
ATOM 881 O O . GLN A 1 110 ? -12.864 -7.924 13.824 1.00 94.44 110 GLN A O 1
ATOM 886 N N . VAL A 1 111 ? -12.057 -6.971 15.690 1.00 93.38 111 VAL A N 1
ATOM 887 C CA . VAL A 1 111 ? -13.375 -6.696 16.280 1.00 93.38 111 VAL A CA 1
ATOM 888 C C . VAL A 1 111 ? -14.157 -5.665 15.462 1.00 93.38 111 VAL A C 1
ATOM 890 O O . VAL A 1 111 ? -15.315 -5.902 15.113 1.00 93.38 111 VAL A O 1
ATOM 893 N N . LEU A 1 112 ? -13.536 -4.541 15.097 1.00 93.19 112 LEU A N 1
ATOM 894 C CA . LEU A 1 112 ? -14.177 -3.512 14.273 1.00 93.19 112 LEU A CA 1
ATOM 895 C C . LEU A 1 112 ? -14.414 -4.005 12.838 1.00 93.19 112 LEU A C 1
ATOM 897 O O . LEU A 1 112 ? -15.449 -3.690 12.248 1.00 93.19 112 LEU A O 1
ATOM 901 N N . GLY A 1 113 ? -13.519 -4.846 12.311 1.00 92.75 113 GLY A N 1
ATOM 902 C CA . GLY A 1 113 ? -13.694 -5.523 11.028 1.00 92.75 113 GLY A CA 1
ATOM 903 C C . GLY A 1 113 ? -14.900 -6.470 10.980 1.00 92.75 113 GLY A C 1
ATOM 904 O O . GLY A 1 113 ? -15.492 -6.631 9.913 1.00 92.75 113 GLY A O 1
ATOM 905 N N . GLN A 1 114 ? -15.309 -7.056 12.112 1.00 92.06 114 GLN A N 1
ATOM 906 C CA . GLN A 1 114 ? -16.571 -7.802 12.222 1.00 92.06 114 GLN A CA 1
ATOM 907 C C . GLN A 1 114 ? -17.766 -6.854 12.361 1.00 92.06 114 GLN A C 1
ATOM 909 O O . GLN A 1 114 ? -18.764 -7.003 11.659 1.00 92.06 114 GLN A O 1
ATOM 914 N N . LEU A 1 115 ? -17.658 -5.838 13.223 1.00 91.81 115 LEU A N 1
ATOM 915 C CA . LEU A 1 115 ? -18.758 -4.909 13.501 1.00 91.81 115 LEU A CA 1
ATOM 916 C C . LEU A 1 115 ? -19.203 -4.095 12.281 1.00 91.81 115 LEU A C 1
ATOM 918 O O . LEU A 1 115 ? -20.395 -3.811 12.148 1.00 91.81 115 LEU A O 1
ATOM 922 N N . LYS A 1 116 ? -18.288 -3.760 11.361 1.00 88.25 116 LYS A N 1
ATOM 923 C CA . LYS A 1 116 ? -18.629 -3.001 10.144 1.00 88.25 116 LYS A CA 1
ATOM 924 C C . LYS A 1 116 ? -19.634 -3.716 9.233 1.00 88.25 116 LYS A C 1
ATOM 926 O O . LYS A 1 116 ? -20.338 -3.058 8.474 1.00 88.25 116 LYS A O 1
ATOM 931 N N . GLN A 1 117 ? -19.735 -5.046 9.314 1.00 88.94 117 GLN A N 1
ATOM 932 C CA . GLN A 1 117 ? -20.672 -5.832 8.501 1.00 88.94 117 GLN A CA 1
ATOM 933 C C . GLN A 1 117 ? -22.136 -5.575 8.887 1.00 88.94 117 GLN A C 1
ATOM 935 O O . GLN A 1 117 ? -23.038 -5.753 8.073 1.00 88.94 117 GLN A O 1
ATOM 940 N N . TYR A 1 118 ? -22.374 -5.079 10.102 1.00 88.88 118 TYR A N 1
ATOM 941 C CA . TYR A 1 118 ? -23.707 -4.863 10.659 1.00 88.88 118 TYR A CA 1
ATOM 942 C C . TYR A 1 118 ? -24.168 -3.398 10.567 1.00 88.88 118 TYR A C 1
ATOM 944 O O . TYR A 1 118 ? -25.051 -2.976 11.314 1.00 88.88 118 TYR A O 1
ATOM 952 N N . GLY A 1 119 ? -23.607 -2.606 9.643 1.00 77.94 119 GLY A N 1
ATOM 953 C CA . GLY A 1 119 ? -23.906 -1.173 9.490 1.00 77.94 119 GLY A CA 1
ATOM 954 C C . GLY A 1 119 ? -25.378 -0.827 9.211 1.00 77.94 119 GLY A C 1
ATOM 955 O O . GLY A 1 119 ? -25.802 0.290 9.491 1.00 77.94 119 GLY A O 1
ATOM 956 N N . GLN A 1 120 ? -26.189 -1.773 8.722 1.00 78.81 120 GLN A N 1
ATOM 957 C CA . GLN A 1 120 ? -27.642 -1.574 8.587 1.00 78.81 120 GLN A CA 1
ATOM 958 C C . GLN A 1 120 ? -28.390 -1.657 9.928 1.00 78.81 120 GLN A C 1
ATOM 960 O O . GLN A 1 120 ? -29.419 -1.008 10.099 1.00 78.81 120 GLN A O 1
ATOM 965 N N . GLN A 1 121 ? -27.877 -2.441 10.881 1.00 82.31 121 GLN A N 1
ATOM 966 C CA . GLN A 1 121 ? -28.469 -2.620 12.212 1.00 82.31 121 GLN A CA 1
ATOM 967 C C . GLN A 1 121 ? -27.876 -1.636 13.236 1.00 82.31 121 GLN A C 1
ATOM 969 O O . GLN A 1 121 ? -28.535 -1.278 14.213 1.00 82.31 121 GLN A O 1
ATOM 974 N N . LEU A 1 122 ? -26.639 -1.180 13.011 1.00 85.06 122 LEU A N 1
ATOM 975 C CA . LEU A 1 122 ? -25.882 -0.314 13.910 1.00 85.06 122 LEU A CA 1
ATOM 976 C C . LEU A 1 122 ? -25.581 1.028 13.244 1.00 85.06 122 LEU A C 1
ATOM 978 O O . LEU A 1 122 ? -24.799 1.116 12.302 1.00 85.06 122 LEU A O 1
ATOM 982 N N . SER A 1 123 ? -26.179 2.097 13.772 1.00 90.19 123 SER A N 1
ATOM 983 C CA . SER A 1 123 ? -25.787 3.461 13.410 1.00 90.19 123 SER A CA 1
ATOM 984 C C . SER A 1 123 ? -24.522 3.865 14.161 1.00 90.19 123 SER A C 1
ATOM 986 O O . SER A 1 123 ? -24.380 3.545 15.342 1.00 90.19 123 SER A O 1
ATOM 988 N N . TRP A 1 124 ? -23.644 4.607 13.492 1.00 94.19 124 TRP A N 1
ATOM 989 C CA . TRP A 1 124 ? -22.354 5.016 14.032 1.00 94.19 124 TRP A CA 1
ATOM 990 C C . TRP A 1 124 ? -22.298 6.521 14.264 1.00 94.19 124 TRP A C 1
ATOM 992 O O . TRP A 1 124 ? -22.794 7.326 13.477 1.00 94.19 124 TRP A O 1
ATOM 1002 N N . TYR A 1 125 ? -21.685 6.883 15.377 1.00 95.62 125 TYR A N 1
ATOM 1003 C CA . TYR A 1 125 ? -21.210 8.210 15.704 1.00 95.62 125 TYR A CA 1
ATOM 1004 C C . TYR A 1 125 ? -19.719 8.104 15.982 1.00 95.62 125 TYR A C 1
ATOM 1006 O O . TYR A 1 125 ? -19.229 7.076 16.453 1.00 95.62 125 TYR A O 1
ATOM 1014 N N . HIS A 1 126 ? -18.995 9.183 15.731 1.00 95.38 126 HIS A N 1
ATOM 1015 C CA . HIS A 1 126 ? -17.612 9.311 16.152 1.00 95.38 126 HIS A CA 1
ATOM 1016 C C . HIS A 1 126 ? -17.418 10.534 17.040 1.00 95.38 126 HIS A C 1
ATOM 1018 O O . HIS A 1 126 ? -18.247 11.447 17.070 1.00 95.38 126 HIS A O 1
ATOM 1024 N N . ARG A 1 127 ? -16.297 10.550 17.752 1.00 94.00 127 ARG A N 1
ATOM 1025 C CA . ARG A 1 127 ? -15.831 11.719 18.484 1.00 94.00 127 ARG A CA 1
ATOM 1026 C C . 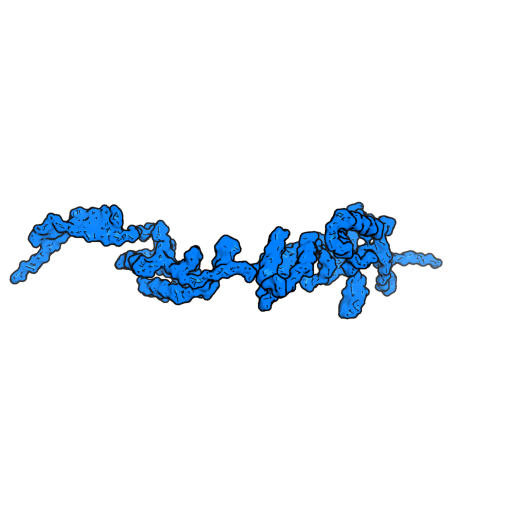ARG A 1 127 ? -14.454 12.114 17.987 1.00 94.00 127 ARG A C 1
ATOM 1028 O O . ARG A 1 127 ? -13.481 11.407 18.247 1.00 94.00 127 ARG A O 1
ATOM 1035 N N . LEU A 1 128 ? -14.386 13.242 17.291 1.00 92.50 128 LEU A N 1
ATOM 1036 C CA . LEU A 1 128 ? -13.158 13.784 16.721 1.00 92.50 128 LEU A CA 1
ATOM 1037 C C . LEU A 1 128 ? -13.058 15.287 16.997 1.00 92.50 128 LEU A C 1
ATOM 1039 O O . LEU A 1 128 ? -14.083 15.955 17.147 1.00 92.50 128 LEU A O 1
ATOM 1043 N N . PRO A 1 129 ? -11.840 15.843 17.076 1.00 89.00 129 PRO A N 1
ATOM 1044 C CA . PRO A 1 129 ? -11.679 17.285 17.065 1.00 89.00 129 PRO A CA 1
ATOM 1045 C C . PRO A 1 129 ? -12.108 17.864 15.714 1.00 89.00 129 PRO A C 1
ATOM 1047 O O . PRO A 1 129 ? -11.811 17.283 14.669 1.00 89.00 129 PRO A O 1
ATOM 1050 N N . HIS A 1 130 ? -12.783 19.011 15.750 1.00 83.06 130 HIS A N 1
ATOM 1051 C CA . HIS A 1 130 ? -13.279 19.718 14.576 1.00 83.06 130 HIS A CA 1
ATOM 1052 C C . HIS A 1 130 ? -12.690 21.131 14.488 1.00 83.06 130 HIS A C 1
ATOM 1054 O O . HIS A 1 130 ? -12.700 21.883 15.466 1.00 83.06 130 HIS A O 1
ATOM 1060 N N . GLY A 1 131 ? -12.232 21.496 13.288 1.00 75.00 131 GLY A N 1
ATOM 1061 C CA . GLY A 1 131 ? -11.687 22.817 12.976 1.00 75.00 131 GLY A CA 1
ATOM 1062 C C . GLY A 1 131 ? -10.367 23.149 13.684 1.00 75.00 131 GLY A C 1
ATOM 1063 O O . GLY A 1 131 ? -9.805 22.350 14.433 1.00 75.00 131 GLY A O 1
ATOM 1064 N N . ALA A 1 132 ? -9.881 24.373 13.462 1.00 72.62 132 ALA A N 1
ATOM 1065 C CA . ALA A 1 132 ? -8.607 24.858 14.005 1.00 72.62 132 ALA A CA 1
ATOM 1066 C C . ALA A 1 132 ? -8.583 24.971 15.543 1.00 72.62 132 ALA A C 1
ATOM 1068 O O . ALA A 1 132 ? -7.519 24.988 16.150 1.00 72.62 132 ALA A O 1
ATOM 1069 N N . THR A 1 133 ? -9.752 25.033 16.189 1.00 74.56 133 THR A N 1
ATOM 1070 C CA . THR A 1 133 ? -9.877 25.156 17.651 1.00 74.56 133 THR A CA 1
ATOM 1071 C C . THR A 1 133 ? -9.729 23.824 18.387 1.00 74.56 133 THR A C 1
ATOM 1073 O O . THR A 1 133 ? -9.781 23.803 19.615 1.00 74.56 133 THR A O 1
ATOM 1076 N N . ASN A 1 134 ? -9.565 22.710 17.656 1.00 80.81 134 ASN A N 1
ATOM 1077 C CA . ASN A 1 134 ? -9.426 21.352 18.189 1.00 80.81 134 ASN A CA 1
ATOM 1078 C C . ASN A 1 134 ? -10.575 20.948 19.141 1.00 80.81 134 ASN A C 1
ATOM 1080 O O . ASN A 1 134 ? -10.425 20.070 19.995 1.00 80.81 134 ASN A O 1
ATOM 1084 N N . LYS A 1 135 ? -11.740 21.600 19.011 1.00 88.44 135 LYS A N 1
ATOM 1085 C CA . LYS A 1 135 ? -12.907 21.331 19.851 1.00 88.44 135 LYS A CA 1
ATOM 1086 C C . LYS A 1 135 ? -13.436 19.943 19.524 1.00 88.44 135 LYS A C 1
ATOM 1088 O O . LYS A 1 135 ? -13.720 19.638 18.370 1.00 88.44 135 LYS A O 1
ATOM 1093 N N . ILE A 1 136 ? -13.600 19.116 20.548 1.00 89.06 136 ILE A N 1
ATOM 1094 C CA . ILE A 1 136 ? -14.128 17.763 20.394 1.00 89.06 136 ILE A CA 1
ATOM 1095 C C . ILE A 1 136 ? -15.613 17.833 20.022 1.00 89.06 136 ILE A C 1
ATOM 1097 O O . ILE A 1 136 ? -16.418 18.417 20.750 1.00 89.06 136 ILE A O 1
ATOM 1101 N N . VAL A 1 137 ? -15.974 17.215 18.899 1.00 91.06 137 VAL A N 1
ATOM 1102 C CA . VAL A 1 137 ? -17.343 17.137 18.385 1.00 91.06 137 VAL A CA 1
ATOM 1103 C C . VAL A 1 137 ? -17.766 15.677 18.290 1.00 91.06 137 VAL A C 1
ATOM 1105 O O . VAL A 1 137 ? -16.982 14.810 17.907 1.00 91.06 137 VAL A O 1
ATOM 1108 N N . THR A 1 138 ? -19.018 15.411 18.666 1.00 94.12 138 THR A N 1
ATOM 1109 C CA . THR A 1 138 ? -19.668 14.111 18.475 1.00 94.12 138 THR A CA 1
ATOM 1110 C C . THR A 1 138 ? -20.629 14.233 17.297 1.00 94.12 138 THR A C 1
ATOM 1112 O O . THR A 1 138 ? -21.536 15.062 17.335 1.00 94.12 138 THR A O 1
ATOM 1115 N N . ALA A 1 139 ? -20.411 13.448 16.245 1.00 93.38 139 ALA A N 1
ATOM 1116 C CA . ALA A 1 139 ? -21.142 13.554 14.983 1.00 93.38 139 ALA A CA 1
ATOM 1117 C C . ALA A 1 139 ? -21.492 12.165 14.427 1.00 93.38 139 ALA A C 1
ATOM 1119 O O . ALA A 1 139 ? -20.769 11.206 14.716 1.00 93.38 139 ALA A O 1
ATOM 1120 N N . PRO A 1 140 ? -22.584 12.035 13.650 1.00 94.38 140 PRO A N 1
ATOM 1121 C CA . PRO A 1 140 ? -22.874 10.799 12.935 1.00 94.38 140 PRO A CA 1
ATOM 1122 C C . PRO A 1 140 ? -21.761 10.509 11.924 1.00 94.38 140 PRO A C 1
ATOM 1124 O O . PRO A 1 140 ? -21.225 11.424 11.302 1.00 94.38 140 PRO A O 1
ATOM 1127 N N . CYS A 1 141 ? -21.424 9.237 11.752 1.00 94.75 141 CYS A N 1
ATOM 1128 C CA . CYS A 1 141 ? -20.446 8.789 10.769 1.00 94.75 141 CYS A CA 1
ATOM 1129 C C . CYS A 1 141 ? -20.921 7.512 10.070 1.00 94.75 141 CYS A C 1
ATOM 1131 O O . CYS A 1 141 ? -21.850 6.836 10.520 1.00 94.75 141 CYS A O 1
ATOM 1133 N N . VAL A 1 142 ? -20.281 7.185 8.951 1.00 93.19 142 VAL A N 1
ATOM 1134 C CA . VAL A 1 142 ? -20.554 5.964 8.193 1.00 93.19 142 VAL A CA 1
ATOM 1135 C C . VAL A 1 142 ? -19.335 5.066 8.249 1.00 93.19 142 VAL A C 1
ATOM 1137 O O . VAL A 1 142 ? -18.229 5.485 7.921 1.00 93.19 142 VAL A O 1
ATOM 1140 N N . TYR A 1 143 ? -19.547 3.818 8.648 1.00 92.06 143 TYR A N 1
ATOM 1141 C CA . TYR A 1 143 ? -18.521 2.792 8.606 1.00 92.06 143 TYR A CA 1
ATOM 1142 C C . TYR A 1 143 ? -18.783 1.882 7.409 1.00 92.06 143 TYR A C 1
ATOM 1144 O O . TYR A 1 143 ? -19.744 1.112 7.400 1.00 92.06 143 TYR A O 1
ATOM 1152 N N . HIS A 1 144 ? -17.923 1.965 6.397 1.00 90.69 144 HIS A N 1
ATOM 1153 C CA . HIS A 1 144 ? -18.114 1.220 5.160 1.00 90.69 144 HIS A CA 1
ATOM 1154 C C . HIS A 1 144 ? -17.666 -0.247 5.259 1.00 90.69 144 HIS A C 1
ATOM 1156 O O . HIS A 1 144 ? -16.574 -0.528 5.763 1.00 90.69 144 HIS A O 1
ATOM 1162 N N . PRO A 1 145 ? -18.464 -1.203 4.740 1.00 88.81 145 PRO A N 1
ATOM 1163 C CA . PRO A 1 145 ? -18.121 -2.622 4.789 1.00 88.81 145 PRO A CA 1
ATOM 1164 C C . PRO A 1 145 ? -17.214 -3.075 3.636 1.00 88.81 145 PRO A C 1
ATOM 1166 O O . PRO A 1 145 ? -16.638 -4.160 3.728 1.00 88.81 145 PRO A O 1
ATOM 1169 N N . PHE A 1 146 ? -17.089 -2.289 2.560 1.00 87.12 146 PHE A N 1
ATOM 1170 C CA . PHE A 1 146 ? -16.386 -2.718 1.351 1.00 87.12 146 PHE A CA 1
ATOM 1171 C C . PHE A 1 146 ? -14.885 -2.949 1.580 1.00 87.12 146 PHE A C 1
ATOM 1173 O O . PHE A 1 146 ? -14.271 -2.409 2.506 1.00 87.12 146 PHE A O 1
ATOM 1180 N N . ALA A 1 147 ? -14.314 -3.814 0.741 1.00 87.25 147 ALA A N 1
ATOM 1181 C CA . ALA A 1 147 ? -12.893 -4.125 0.756 1.00 87.25 147 ALA A CA 1
ATOM 1182 C C . ALA A 1 147 ? -12.079 -2.943 0.222 1.00 87.25 147 ALA A C 1
ATOM 1184 O O . ALA A 1 147 ? -12.505 -2.250 -0.702 1.00 87.25 147 ALA A O 1
ATOM 1185 N N . VAL A 1 148 ? -10.910 -2.740 0.821 1.00 92.69 148 VAL A N 1
ATOM 1186 C CA . VAL A 1 148 ? -9.961 -1.688 0.461 1.00 92.69 148 VAL A CA 1
ATOM 1187 C C . VAL A 1 148 ? -8.611 -2.338 0.221 1.00 92.69 148 VAL A C 1
ATOM 1189 O O . VAL A 1 148 ? -8.220 -3.222 0.984 1.00 92.69 148 VAL A O 1
ATOM 1192 N N . MET A 1 149 ? -7.928 -1.897 -0.828 1.00 94.62 149 MET A N 1
ATOM 1193 C CA . MET A 1 149 ? -6.564 -2.299 -1.161 1.00 94.62 149 MET A CA 1
ATOM 1194 C C . MET A 1 149 ? -5.650 -1.074 -1.183 1.00 94.62 149 MET A C 1
ATOM 1196 O O . MET A 1 149 ? -6.127 0.064 -1.184 1.00 94.62 149 MET A O 1
ATOM 1200 N N . LEU A 1 150 ? -4.342 -1.322 -1.169 1.00 97.19 150 LEU A N 1
ATOM 1201 C CA . LEU A 1 150 ? -3.324 -0.292 -1.335 1.00 97.19 150 LEU A CA 1
ATOM 1202 C C . LEU A 1 150 ? -2.533 -0.538 -2.615 1.00 97.19 150 LEU A C 1
ATOM 1204 O O . LEU A 1 150 ? -2.245 -1.687 -2.953 1.00 97.19 150 LEU A O 1
ATOM 1208 N N . SER A 1 151 ? -2.138 0.546 -3.267 1.00 96.69 151 SER A N 1
ATOM 1209 C CA . SER A 1 151 ? -1.146 0.540 -4.338 1.00 96.69 151 SER A CA 1
ATOM 1210 C C . SER A 1 151 ? -0.139 1.661 -4.123 1.00 96.69 151 SER A C 1
ATOM 1212 O O . SER A 1 151 ? -0.392 2.623 -3.389 1.00 96.69 151 SER A O 1
ATOM 1214 N N . PHE A 1 152 ? 1.030 1.509 -4.735 1.00 97.12 152 PHE A N 1
ATOM 1215 C CA . PHE A 1 152 ? 2.196 2.323 -4.422 1.00 97.12 152 PHE A CA 1
ATOM 1216 C C . PHE A 1 152 ? 2.832 2.879 -5.691 1.00 97.12 152 PHE A C 1
ATOM 1218 O O . PHE A 1 152 ? 2.913 2.192 -6.709 1.00 97.12 152 PHE A O 1
ATOM 1225 N N . CYS A 1 153 ? 3.312 4.115 -5.615 1.00 95.88 153 CYS A N 1
ATOM 1226 C CA . CYS A 1 153 ? 4.219 4.692 -6.597 1.00 95.88 153 CYS A CA 1
ATOM 1227 C C . CYS A 1 153 ? 5.494 5.116 -5.872 1.00 95.88 153 CYS A C 1
ATOM 1229 O O . CYS A 1 153 ? 5.425 5.837 -4.878 1.00 95.88 153 CYS A O 1
ATOM 1231 N N . ILE A 1 154 ? 6.644 4.633 -6.340 1.00 95.31 154 ILE A N 1
ATOM 1232 C CA . ILE A 1 154 ? 7.938 4.924 -5.723 1.00 95.31 154 ILE A CA 1
ATOM 1233 C C . ILE A 1 154 ? 8.825 5.602 -6.753 1.00 95.31 154 ILE A C 1
ATOM 1235 O O . ILE A 1 154 ? 9.080 5.063 -7.832 1.00 95.31 154 ILE A O 1
ATOM 1239 N N . THR A 1 155 ? 9.303 6.791 -6.404 1.00 93.06 155 THR A N 1
ATOM 1240 C CA . THR A 1 155 ? 10.208 7.586 -7.238 1.00 93.06 155 THR A CA 1
ATOM 1241 C C . THR A 1 155 ? 11.369 8.108 -6.404 1.00 93.06 155 THR A C 1
ATOM 1243 O O . THR A 1 155 ? 11.283 8.173 -5.182 1.00 93.06 155 THR A O 1
ATOM 1246 N N . VAL A 1 156 ? 12.468 8.479 -7.058 1.00 91.25 156 VAL A N 1
ATOM 1247 C CA . VAL A 1 156 ? 13.572 9.206 -6.423 1.00 91.25 156 VAL A CA 1
ATOM 1248 C C . VAL A 1 156 ? 13.683 10.553 -7.122 1.00 91.25 156 VAL A C 1
ATOM 1250 O O . VAL A 1 156 ? 13.863 10.606 -8.339 1.00 91.25 156 VAL A O 1
ATOM 1253 N N . GLN A 1 157 ? 13.533 11.641 -6.370 1.00 89.00 157 GLN A N 1
ATOM 1254 C CA . GLN A 1 157 ? 13.607 13.011 -6.880 1.00 89.00 157 GLN A CA 1
ATOM 1255 C C . GLN A 1 157 ? 14.659 13.780 -6.088 1.00 89.00 157 GLN A C 1
ATOM 1257 O O . GLN A 1 157 ? 14.553 13.873 -4.870 1.00 89.00 157 GLN A O 1
ATOM 1262 N N . ASN A 1 158 ? 15.661 14.341 -6.772 1.00 87.12 158 ASN A N 1
ATOM 1263 C CA . ASN A 1 158 ? 16.779 15.055 -6.136 1.00 87.12 158 ASN A CA 1
ATOM 1264 C C . ASN A 1 158 ? 17.446 14.246 -5.007 1.00 87.12 158 ASN A C 1
ATOM 1266 O O . ASN A 1 158 ? 17.721 14.791 -3.945 1.00 87.12 158 ASN A O 1
ATOM 1270 N N . ASP A 1 159 ? 17.653 12.947 -5.242 1.00 85.00 159 ASP A N 1
ATOM 1271 C CA . ASP A 1 159 ? 18.207 11.995 -4.267 1.00 85.00 159 ASP A CA 1
ATOM 1272 C C . ASP A 1 159 ? 17.360 11.807 -2.994 1.00 85.00 159 ASP A C 1
ATOM 1274 O O . ASP A 1 159 ? 17.845 11.350 -1.970 1.00 85.00 159 ASP A O 1
ATOM 1278 N N . ILE A 1 160 ? 16.065 12.129 -3.055 1.00 91.12 160 ILE A N 1
ATOM 1279 C CA . ILE A 1 160 ? 15.106 11.874 -1.979 1.00 91.12 160 ILE A CA 1
ATOM 1280 C C . ILE A 1 160 ? 14.091 10.838 -2.480 1.00 91.12 160 ILE A C 1
ATOM 1282 O O . ILE A 1 160 ? 13.417 11.084 -3.490 1.00 91.12 160 ILE A O 1
ATOM 1286 N N . PRO A 1 161 ? 13.937 9.686 -1.803 1.00 92.94 161 PRO A N 1
ATOM 1287 C CA . PRO A 1 161 ? 12.910 8.720 -2.144 1.00 92.94 161 PRO A CA 1
ATOM 1288 C C . PRO A 1 161 ? 11.533 9.268 -1.753 1.00 92.94 161 PRO A C 1
ATOM 1290 O O . PRO A 1 161 ? 11.328 9.786 -0.656 1.00 92.94 161 PRO A O 1
ATOM 12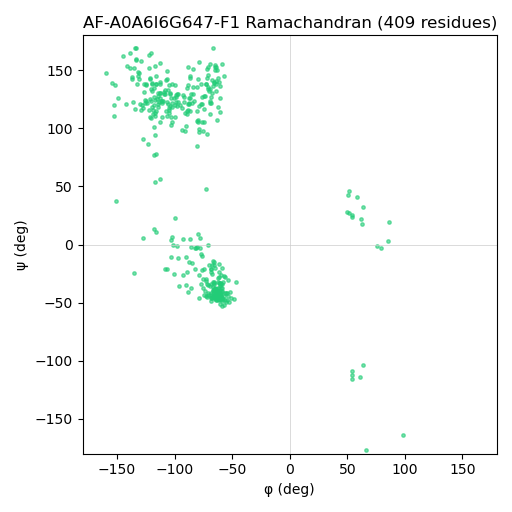93 N N . GLN A 1 162 ? 10.578 9.151 -2.666 1.00 93.62 162 GLN A N 1
ATOM 1294 C CA . GLN A 1 162 ? 9.179 9.510 -2.477 1.00 93.62 162 GLN A CA 1
ATOM 1295 C C . GLN A 1 162 ? 8.331 8.253 -2.644 1.00 93.62 162 GLN A C 1
ATOM 1297 O O . GLN A 1 162 ? 8.444 7.551 -3.652 1.00 93.62 162 GLN A O 1
ATOM 1302 N N . ILE A 1 163 ? 7.497 7.975 -1.643 1.00 95.69 163 ILE A N 1
ATOM 1303 C CA . ILE A 1 163 ? 6.582 6.833 -1.622 1.00 95.69 163 ILE A CA 1
ATOM 1304 C C . ILE A 1 163 ? 5.162 7.386 -1.549 1.00 95.69 163 ILE A C 1
ATOM 1306 O O . ILE A 1 163 ? 4.683 7.773 -0.484 1.00 95.69 163 ILE A O 1
ATOM 1310 N N . ASP A 1 164 ? 4.480 7.402 -2.687 1.00 96.12 164 ASP A N 1
ATOM 1311 C CA . ASP A 1 164 ? 3.072 7.764 -2.755 1.00 96.12 164 ASP A CA 1
ATOM 1312 C C . ASP A 1 164 ? 2.216 6.520 -2.532 1.00 96.12 164 ASP A C 1
ATOM 1314 O O . ASP A 1 164 ? 2.282 5.546 -3.292 1.00 96.12 164 ASP A O 1
ATOM 1318 N N . VAL A 1 165 ? 1.381 6.565 -1.495 1.00 97.81 165 VAL A N 1
ATOM 1319 C CA . VAL A 1 165 ? 0.456 5.482 -1.158 1.00 97.81 165 VAL A CA 1
ATOM 1320 C C . VAL A 1 165 ? -0.958 5.857 -1.570 1.00 97.81 165 VAL A C 1
ATOM 1322 O O . VAL A 1 165 ? -1.474 6.916 -1.206 1.00 97.81 165 VAL A O 1
ATOM 1325 N N . TRP A 1 166 ? -1.616 4.952 -2.285 1.00 97.81 166 TRP A N 1
ATOM 1326 C CA . TRP A 1 166 ? -2.975 5.123 -2.772 1.00 97.81 166 TRP A CA 1
ATOM 1327 C C . TRP A 1 166 ? -3.915 4.101 -2.145 1.00 97.81 166 TRP A C 1
ATOM 1329 O O . TRP A 1 166 ? -3.596 2.921 -2.025 1.00 97.81 166 TRP A O 1
ATOM 1339 N N . VAL A 1 167 ? -5.099 4.569 -1.767 1.00 97.06 167 VAL A N 1
ATOM 1340 C CA . VAL A 1 167 ? -6.195 3.780 -1.209 1.00 97.06 167 VAL A CA 1
ATOM 1341 C C . VAL A 1 167 ? -7.196 3.489 -2.318 1.00 97.06 167 VAL A C 1
ATOM 1343 O O . VAL A 1 167 ? -7.783 4.412 -2.891 1.00 97.06 167 VAL A O 1
ATOM 1346 N N . GLU A 1 168 ? -7.414 2.208 -2.597 1.00 95.00 168 GLU A N 1
ATOM 1347 C CA . GLU A 1 168 ? -8.259 1.74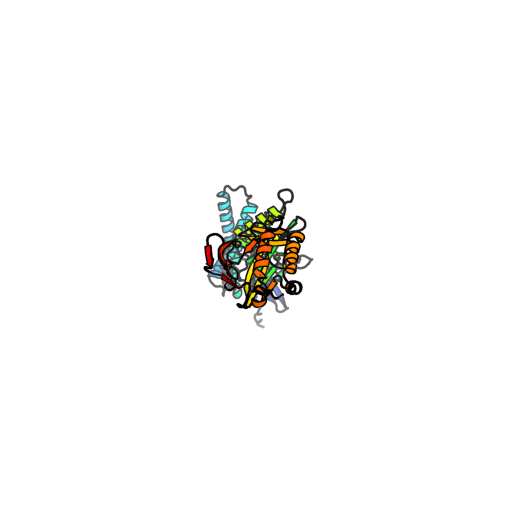9 -3.696 1.00 95.00 168 GLU A CA 1
ATOM 1348 C C . GLU A 1 168 ? -9.571 1.150 -3.195 1.00 95.00 168 GLU A C 1
ATOM 1350 O O . GLU A 1 168 ? -9.602 0.269 -2.327 1.00 95.00 168 GLU A O 1
ATOM 1355 N N . LYS A 1 169 ? -10.674 1.631 -3.776 1.00 89.25 169 LYS A N 1
ATOM 1356 C CA . LYS A 1 169 ? -12.047 1.206 -3.490 1.00 89.25 169 LYS A CA 1
ATOM 1357 C C . LYS A 1 169 ? -12.734 0.828 -4.799 1.00 89.25 169 LYS A C 1
ATOM 1359 O O . LYS A 1 169 ? -13.328 1.663 -5.485 1.00 89.25 169 LYS A O 1
ATOM 1364 N N . GLY A 1 170 ? -12.654 -0.442 -5.178 1.00 85.06 170 GLY A N 1
ATOM 1365 C CA . GLY A 1 170 ? -13.157 -0.880 -6.479 1.00 85.06 170 GLY A CA 1
ATOM 1366 C C . GLY A 1 170 ? -12.377 -0.217 -7.618 1.00 85.06 170 GLY A C 1
ATOM 1367 O O . GLY A 1 170 ? -11.264 -0.634 -7.899 1.00 85.06 170 GLY A O 1
ATOM 1368 N N . LYS A 1 171 ? -12.958 0.796 -8.276 1.00 84.81 171 LYS A N 1
ATOM 1369 C CA . LYS A 1 171 ? -12.298 1.566 -9.353 1.00 84.81 171 LYS A CA 1
ATOM 1370 C C . LYS A 1 171 ? -11.804 2.946 -8.916 1.00 84.81 171 LYS A C 1
ATOM 1372 O O . LYS A 1 171 ? -11.128 3.619 -9.686 1.00 84.81 171 LYS A O 1
ATOM 1377 N N . GLU A 1 172 ? -12.197 3.400 -7.730 1.00 90.62 172 GLU A N 1
ATOM 1378 C CA . GLU A 1 172 ? -11.783 4.698 -7.209 1.00 90.62 172 GLU A CA 1
ATOM 1379 C C . GLU A 1 172 ? -10.411 4.573 -6.544 1.00 90.62 172 GLU A C 1
ATOM 1381 O O . GLU A 1 172 ? -10.176 3.638 -5.775 1.00 90.62 172 GLU A O 1
ATOM 1386 N N . LYS A 1 173 ? -9.528 5.534 -6.823 1.00 94.06 173 LYS A N 1
ATOM 1387 C CA . LYS A 1 173 ? -8.182 5.629 -6.256 1.00 94.06 173 LYS A CA 1
ATOM 1388 C C . LYS A 1 173 ? -8.011 7.006 -5.620 1.00 94.06 173 LYS A C 1
ATOM 1390 O O . LYS A 1 173 ? -8.244 8.020 -6.273 1.00 94.06 173 LYS A O 1
ATOM 1395 N N . THR A 1 174 ? -7.646 7.051 -4.342 1.00 95.81 174 THR A N 1
ATOM 1396 C CA . THR A 1 174 ? -7.470 8.297 -3.570 1.00 95.81 174 THR A CA 1
ATOM 1397 C C . THR A 1 174 ? -6.146 8.261 -2.818 1.00 95.81 174 THR A C 1
ATOM 1399 O O . THR A 1 174 ? -5.750 7.193 -2.360 1.00 95.81 174 THR A O 1
ATOM 1402 N N . SER A 1 175 ? -5.460 9.394 -2.664 1.00 96.81 175 SER A N 1
ATOM 1403 C CA . SER A 1 175 ? -4.202 9.433 -1.906 1.00 96.81 175 SER A CA 1
ATOM 1404 C C . SER A 1 175 ? -4.442 9.085 -0.436 1.00 96.81 175 SER A C 1
ATOM 1406 O O . SER A 1 175 ? -5.440 9.514 0.145 1.00 96.81 175 SER A O 1
ATOM 1408 N N . LEU A 1 176 ? -3.531 8.327 0.185 1.00 97.12 176 LEU A N 1
ATOM 1409 C CA . LEU A 1 176 ? -3.568 8.049 1.625 1.00 97.12 176 LEU A CA 1
ATOM 1410 C C . LEU A 1 176 ? -3.478 9.342 2.450 1.00 97.12 176 LEU A C 1
ATOM 1412 O O . LEU A 1 176 ? -4.119 9.434 3.494 1.00 97.12 176 LEU A O 1
ATOM 1416 N N . ASN A 1 177 ? -2.753 10.350 1.953 1.00 96.00 177 ASN A N 1
ATOM 1417 C CA . ASN A 1 177 ? -2.570 11.641 2.625 1.00 96.00 177 ASN A CA 1
ATOM 1418 C C . ASN A 1 177 ? -3.871 12.454 2.739 1.00 96.00 177 ASN A C 1
ATOM 1420 O O . ASN A 1 177 ? -3.967 13.342 3.583 1.00 96.00 177 ASN A O 1
ATOM 1424 N N . ASP A 1 178 ? -4.892 12.123 1.943 1.00 96.19 178 ASP A N 1
ATOM 1425 C CA . ASP A 1 178 ? -6.219 12.738 2.043 1.00 96.19 178 ASP A CA 1
ATOM 1426 C C . ASP A 1 178 ? -7.043 12.195 3.222 1.00 96.19 178 ASP A C 1
ATOM 1428 O O . ASP A 1 178 ? -8.148 12.680 3.479 1.00 96.19 178 ASP A O 1
ATOM 1432 N N . TYR A 1 179 ? -6.560 11.150 3.899 1.00 96.00 179 TYR A N 1
ATOM 1433 C CA . TYR A 1 179 ? -7.246 10.516 5.016 1.00 96.00 179 TYR A CA 1
ATOM 1434 C C . TYR A 1 179 ? -6.579 10.862 6.335 1.00 96.00 179 TYR A C 1
ATOM 1436 O O . TYR A 1 179 ? -5.358 10.839 6.488 1.00 96.00 179 TYR A O 1
ATOM 1444 N N . ARG A 1 180 ? -7.405 11.043 7.363 1.00 94.88 180 ARG A N 1
ATOM 1445 C CA . ARG A 1 180 ? -6.931 10.975 8.737 1.00 94.88 180 ARG A CA 1
ATOM 1446 C C . ARG A 1 180 ? -6.802 9.509 9.142 1.00 94.88 180 ARG A C 1
ATOM 1448 O O . ARG A 1 180 ? -7.803 8.819 9.347 1.00 94.88 180 ARG A O 1
ATOM 1455 N N . ARG A 1 181 ? -5.564 9.029 9.252 1.00 95.31 181 ARG A N 1
ATOM 1456 C CA . ARG A 1 181 ? -5.258 7.646 9.637 1.00 95.31 181 ARG A CA 1
ATOM 1457 C C . ARG A 1 181 ? -5.222 7.479 11.159 1.00 95.31 181 ARG A C 1
ATOM 1459 O O . ARG A 1 181 ? -4.522 8.204 11.860 1.00 95.31 181 ARG A O 1
ATOM 1466 N N . PHE A 1 182 ? -5.942 6.477 11.653 1.00 94.38 182 PHE A N 1
ATOM 1467 C CA . PHE A 1 182 ? -5.876 5.965 13.020 1.00 94.38 182 PHE A CA 1
ATOM 1468 C C . PHE A 1 182 ? -5.553 4.470 12.964 1.00 94.38 182 PHE A C 1
ATOM 1470 O O . PHE A 1 182 ? -6.464 3.637 12.948 1.00 94.38 182 PHE A O 1
ATOM 1477 N N . TYR A 1 183 ? -4.264 4.128 12.905 1.00 94.12 183 TYR A N 1
ATOM 1478 C CA . TYR A 1 183 ? -3.800 2.754 12.686 1.00 94.12 183 TYR A CA 1
ATOM 1479 C C . TYR A 1 183 ? -4.434 2.169 11.406 1.00 94.12 183 TYR A C 1
ATOM 1481 O O . TYR A 1 183 ? -4.200 2.663 10.306 1.00 94.12 183 TYR A O 1
ATOM 1489 N N . PHE A 1 184 ? -5.312 1.174 11.535 1.00 95.31 184 PHE A N 1
ATOM 1490 C CA . PHE A 1 184 ? -6.023 0.526 10.427 1.00 95.31 184 PHE A CA 1
ATOM 1491 C C . PHE A 1 184 ? -7.325 1.233 9.993 1.00 95.31 184 PHE A C 1
ATOM 1493 O O . PHE A 1 184 ? -7.991 0.770 9.063 1.00 95.31 184 PHE A O 1
ATOM 1500 N N . LEU A 1 1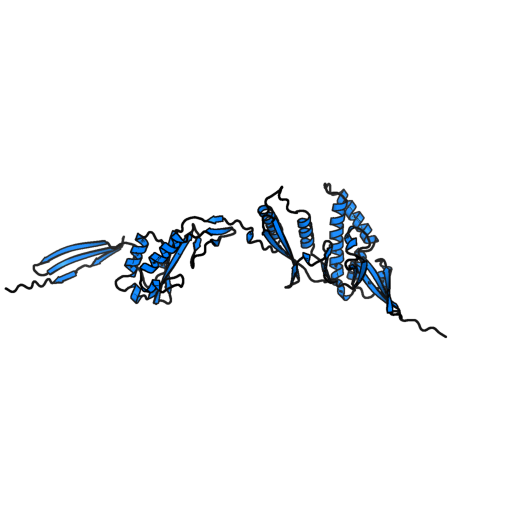85 ? -7.732 2.321 10.658 1.00 95.56 185 LEU A N 1
ATOM 1501 C CA . LEU A 1 185 ? -8.912 3.112 10.293 1.00 95.56 185 LEU A CA 1
ATOM 1502 C C . LEU A 1 185 ? -8.507 4.345 9.487 1.00 95.56 185 LEU A C 1
ATOM 1504 O O . LEU A 1 185 ? -7.682 5.134 9.941 1.00 95.56 185 LEU A O 1
ATOM 1508 N N . LEU A 1 186 ? -9.142 4.555 8.337 1.00 96.31 186 LEU A N 1
ATOM 1509 C CA . LEU A 1 186 ? -8.978 5.771 7.539 1.00 96.31 186 LEU A CA 1
ATOM 1510 C C . LEU A 1 186 ? -10.269 6.578 7.576 1.00 96.31 186 LEU A C 1
ATOM 1512 O O . LEU A 1 186 ? -11.316 6.064 7.187 1.00 96.31 186 LEU A O 1
ATOM 1516 N N . GLU A 1 187 ? -10.196 7.822 8.037 1.00 95.50 187 GLU A N 1
ATOM 1517 C CA . GLU A 1 187 ? -11.337 8.732 8.118 1.00 95.50 187 GLU A CA 1
ATOM 1518 C C . GLU A 1 187 ? -11.216 9.852 7.083 1.00 95.50 187 GLU A C 1
ATOM 1520 O O . GLU A 1 187 ? -10.162 10.474 6.954 1.00 95.50 187 GLU A O 1
ATOM 1525 N N . LYS A 1 188 ? -12.295 10.087 6.334 1.00 94.31 188 LYS A N 1
ATOM 1526 C CA . LYS A 1 188 ? -12.456 11.226 5.423 1.00 94.31 188 LYS A CA 1
ATOM 1527 C C . LYS A 1 188 ? -13.935 11.595 5.363 1.00 94.31 188 LYS A C 1
ATOM 1529 O O . LYS A 1 188 ? -14.767 10.727 5.110 1.00 94.31 188 LYS A O 1
ATOM 1534 N N . ASP A 1 189 ? -14.266 12.857 5.619 1.00 93.00 189 ASP A N 1
ATOM 1535 C CA . ASP A 1 189 ? -15.634 13.393 5.558 1.00 93.00 189 ASP A CA 1
ATOM 1536 C C . ASP A 1 189 ? -16.672 12.583 6.362 1.00 93.00 189 ASP A C 1
ATOM 1538 O O . ASP A 1 189 ? -17.754 12.262 5.865 1.00 93.00 189 ASP A O 1
ATOM 1542 N N . HIS A 1 190 ? -16.349 12.217 7.610 1.00 94.12 190 HIS A N 1
ATOM 1543 C CA . HIS A 1 190 ? -17.181 11.373 8.480 1.00 94.12 190 HIS A CA 1
ATOM 1544 C C . HIS A 1 190 ? -17.414 9.947 7.951 1.00 94.12 190 HIS A C 1
ATOM 1546 O O . HIS A 1 190 ? -18.316 9.243 8.414 1.00 94.12 190 HIS A O 1
ATOM 1552 N N . GLN A 1 191 ? -16.598 9.493 7.002 1.00 93.81 191 GLN A N 1
ATOM 1553 C CA . GLN A 1 191 ? -16.639 8.142 6.458 1.00 93.81 191 GLN A CA 1
ATOM 1554 C C . GLN A 1 191 ? -15.379 7.387 6.859 1.00 93.81 191 GLN A C 1
ATOM 1556 O O . GLN A 1 191 ? -14.264 7.873 6.679 1.00 93.81 191 GLN A O 1
ATOM 1561 N N . TYR A 1 192 ? -15.569 6.180 7.381 1.00 94.75 192 TYR A N 1
ATOM 1562 C CA . TYR A 1 192 ? -14.491 5.296 7.786 1.00 94.75 192 TYR A CA 1
ATOM 1563 C C . TYR A 1 192 ? -14.312 4.157 6.800 1.00 94.75 192 TYR A C 1
ATOM 1565 O O . TYR A 1 192 ? -15.262 3.456 6.437 1.00 94.75 192 TYR A O 1
ATOM 1573 N N . LEU A 1 193 ? -13.054 3.941 6.442 1.00 94.56 193 LEU A N 1
ATOM 1574 C CA . LEU A 1 193 ? -12.571 2.744 5.784 1.00 94.56 193 LEU A CA 1
ATOM 1575 C C . LEU A 1 193 ? -11.773 1.916 6.777 1.00 94.56 193 LEU A C 1
ATOM 1577 O O . LEU A 1 193 ? -11.101 2.450 7.659 1.00 94.56 193 LEU A O 1
ATOM 1581 N N . HIS A 1 194 ? -11.810 0.606 6.582 1.00 95.00 194 HIS A N 1
ATOM 1582 C CA . HIS A 1 194 ? -11.075 -0.333 7.410 1.00 95.00 194 HIS A CA 1
ATOM 1583 C C . HIS A 1 194 ? -10.073 -1.100 6.570 1.00 95.00 194 HIS A C 1
ATOM 1585 O O . HIS A 1 194 ? -10.460 -1.934 5.743 1.00 95.00 194 HIS A O 1
ATOM 1591 N N . LEU A 1 195 ? -8.797 -0.841 6.832 1.00 96.19 195 LEU A N 1
ATOM 1592 C CA . LEU A 1 195 ? -7.692 -1.512 6.176 1.00 96.19 195 LEU A CA 1
ATOM 1593 C C . LEU A 1 195 ? -7.659 -2.999 6.558 1.00 96.19 195 LEU A C 1
ATOM 1595 O O . LEU A 1 195 ? -7.832 -3.352 7.729 1.00 96.19 195 LEU A O 1
ATOM 1599 N N . PRO A 1 196 ? -7.446 -3.901 5.589 1.00 94.88 196 PRO A N 1
ATOM 1600 C CA . PRO A 1 196 ? -7.074 -5.278 5.882 1.00 94.88 196 PRO A CA 1
ATOM 1601 C C . PRO A 1 196 ? -5.776 -5.346 6.695 1.00 94.88 196 PRO A C 1
ATOM 1603 O O . PRO A 1 196 ? -4.927 -4.462 6.587 1.00 94.88 196 PRO A O 1
ATOM 1606 N N . LEU A 1 197 ? -5.587 -6.442 7.441 1.00 94.44 197 LEU A N 1
ATOM 1607 C CA . LEU A 1 197 ? -4.402 -6.647 8.284 1.00 94.44 197 LEU A CA 1
ATOM 1608 C C . LEU A 1 197 ? -3.090 -6.430 7.518 1.00 94.44 197 LEU A C 1
ATOM 1610 O O . LEU A 1 197 ? -2.238 -5.695 7.994 1.00 94.44 197 LEU A O 1
ATOM 1614 N N . ARG A 1 198 ? -2.964 -6.991 6.309 1.00 95.00 198 ARG A N 1
ATOM 1615 C CA . ARG A 1 198 ? -1.752 -6.846 5.484 1.00 95.00 198 ARG A CA 1
ATOM 1616 C C . ARG A 1 198 ? -1.463 -5.393 5.106 1.00 95.00 198 ARG A C 1
ATOM 1618 O O . ARG A 1 198 ? -0.316 -4.978 5.109 1.00 95.00 198 ARG A O 1
ATOM 1625 N N . CYS A 1 199 ? -2.503 -4.622 4.786 1.00 96.19 199 CYS A N 1
ATOM 1626 C CA . CYS A 1 199 ? -2.359 -3.207 4.452 1.00 96.19 199 CYS A CA 1
ATOM 1627 C C . CYS A 1 199 ? -1.909 -2.405 5.673 1.00 96.19 199 CYS A C 1
ATOM 1629 O O . CYS A 1 199 ? -0.996 -1.600 5.570 1.00 96.19 199 CYS A O 1
ATOM 1631 N N . TYR A 1 200 ? -2.534 -2.655 6.826 1.00 95.62 200 TYR A N 1
ATOM 1632 C CA . TYR A 1 200 ? -2.135 -2.041 8.088 1.00 95.62 200 TYR A CA 1
ATOM 1633 C C . TYR A 1 200 ? -0.676 -2.366 8.432 1.00 95.62 200 TYR A C 1
ATOM 1635 O O . TYR A 1 200 ? 0.112 -1.454 8.625 1.00 95.62 200 TYR A O 1
ATOM 1643 N N . GLU A 1 201 ? -0.295 -3.644 8.432 1.00 94.94 201 GLU A N 1
ATOM 1644 C CA . GLU A 1 201 ? 1.066 -4.066 8.780 1.00 94.94 201 GLU A CA 1
ATOM 1645 C C . GLU A 1 201 ? 2.127 -3.491 7.841 1.00 94.94 201 GLU A C 1
ATOM 1647 O O . GLU A 1 201 ? 3.197 -3.113 8.310 1.00 94.94 201 GLU A O 1
ATOM 1652 N N . LEU A 1 202 ? 1.830 -3.386 6.543 1.00 96.56 202 LEU A N 1
ATOM 1653 C CA . LEU A 1 202 ? 2.743 -2.766 5.588 1.00 96.56 202 LEU A CA 1
ATOM 1654 C C . LEU A 1 202 ? 2.914 -1.264 5.843 1.00 96.56 202 LEU A C 1
ATOM 1656 O O . LEU A 1 202 ? 4.024 -0.752 5.745 1.00 96.56 202 LEU A O 1
ATOM 1660 N N . LEU A 1 203 ? 1.834 -0.557 6.181 1.00 96.69 203 LEU A N 1
ATOM 1661 C CA . LEU A 1 203 ? 1.911 0.864 6.513 1.00 96.69 203 LEU A CA 1
ATOM 1662 C C . LEU A 1 203 ? 2.721 1.114 7.789 1.00 96.69 203 LEU A C 1
ATOM 1664 O O . LEU A 1 203 ? 3.562 2.003 7.788 1.00 96.69 203 LEU A O 1
ATOM 1668 N N . GLU A 1 204 ? 2.513 0.316 8.839 1.00 94.88 204 GLU A N 1
ATOM 1669 C CA . GLU A 1 204 ? 3.317 0.428 10.065 1.00 94.88 204 GLU A CA 1
ATOM 1670 C C . GLU A 1 204 ? 4.788 0.101 9.785 1.00 94.88 204 GLU A C 1
ATOM 1672 O O . GLU A 1 204 ? 5.680 0.771 10.293 1.00 94.88 204 GLU A O 1
ATOM 1677 N N . TRP A 1 205 ? 5.057 -0.893 8.929 1.00 95.38 205 TRP A N 1
ATOM 1678 C CA . TRP A 1 205 ? 6.420 -1.210 8.506 1.00 95.38 205 TRP A CA 1
ATOM 1679 C C . TRP A 1 205 ? 7.083 -0.028 7.785 1.00 95.38 205 TRP A C 1
ATOM 1681 O O . TRP A 1 205 ? 8.234 0.280 8.085 1.00 95.38 205 TRP A O 1
ATOM 1691 N N . LEU A 1 206 ? 6.366 0.665 6.892 1.00 95.62 206 LEU A N 1
ATOM 1692 C CA . LEU A 1 206 ? 6.869 1.867 6.215 1.00 95.62 206 LEU A CA 1
ATOM 1693 C C . LEU A 1 206 ? 7.174 3.006 7.198 1.00 95.62 206 LEU A C 1
ATOM 1695 O O . LEU A 1 206 ? 8.198 3.667 7.049 1.00 95.62 206 LEU A O 1
ATOM 1699 N N . ASP A 1 207 ? 6.325 3.209 8.210 1.00 93.44 207 ASP A N 1
ATOM 1700 C CA . ASP A 1 207 ? 6.547 4.226 9.247 1.00 93.44 207 ASP A CA 1
ATOM 1701 C C . ASP A 1 207 ? 7.770 3.902 10.127 1.00 93.44 207 ASP A C 1
ATOM 1703 O O . ASP A 1 207 ? 8.460 4.808 10.591 1.00 93.44 207 ASP A O 1
ATOM 1707 N N . GLU A 1 208 ? 8.054 2.614 10.353 1.00 92.06 208 GLU A N 1
ATOM 1708 C CA . GLU A 1 208 ? 9.227 2.142 11.102 1.00 92.06 208 GLU A CA 1
ATOM 1709 C C . GLU A 1 208 ? 10.524 2.157 10.266 1.00 92.06 208 GLU A C 1
ATOM 1711 O O . GLU A 1 208 ? 11.613 2.254 10.831 1.00 92.06 208 GLU A O 1
ATOM 1716 N N . HIS A 1 209 ? 10.429 2.052 8.936 1.00 91.19 209 HIS A N 1
ATOM 1717 C CA . HIS A 1 209 ? 11.568 1.915 8.017 1.00 91.19 209 HIS A CA 1
ATOM 1718 C C . HIS A 1 209 ? 11.727 3.156 7.136 1.00 91.19 209 HIS A C 1
ATOM 1720 O O . HIS A 1 209 ? 11.729 3.066 5.907 1.00 91.19 209 HIS A O 1
ATOM 1726 N N . THR A 1 210 ? 11.865 4.329 7.753 1.00 91.19 210 THR A N 1
ATOM 1727 C CA . THR A 1 210 ? 12.126 5.580 7.032 1.00 91.19 210 THR A CA 1
ATOM 1728 C C . THR A 1 210 ? 13.539 5.612 6.456 1.00 91.19 210 THR A C 1
ATOM 1730 O O . THR A 1 210 ? 14.478 5.110 7.073 1.00 91.19 210 THR A O 1
ATOM 1733 N N . TRP A 1 211 ? 13.696 6.235 5.291 1.00 93.19 211 TRP A N 1
ATOM 1734 C CA . TRP A 1 211 ? 15.007 6.429 4.678 1.00 93.19 211 TRP A CA 1
ATOM 1735 C C . TRP A 1 211 ? 15.912 7.336 5.524 1.00 93.19 211 TRP A C 1
ATOM 1737 O O . TRP A 1 211 ? 15.470 8.372 6.021 1.00 93.19 211 TRP A O 1
ATOM 1747 N N . ASP A 1 212 ? 17.183 6.950 5.631 1.00 89.25 212 ASP A N 1
ATOM 1748 C CA . ASP A 1 212 ? 18.263 7.746 6.210 1.00 89.25 212 ASP A CA 1
ATOM 1749 C C . ASP A 1 212 ? 19.444 7.779 5.228 1.00 89.25 212 ASP A C 1
ATOM 1751 O O . ASP A 1 212 ? 20.064 6.744 4.950 1.00 89.25 212 ASP A O 1
ATOM 1755 N N . GLU A 1 213 ? 19.756 8.979 4.731 1.00 86.00 213 GLU A N 1
ATOM 1756 C CA . GLU A 1 213 ? 20.834 9.274 3.777 1.00 86.00 213 GLU A CA 1
ATOM 1757 C C . GLU A 1 213 ? 22.205 8.756 4.248 1.00 86.00 213 GLU A C 1
ATOM 1759 O O . GLU A 1 213 ? 23.033 8.357 3.432 1.00 86.00 213 GLU A O 1
ATOM 1764 N N . GLN A 1 214 ? 22.450 8.694 5.564 1.00 84.06 214 GLN A N 1
ATOM 1765 C CA . GLN A 1 214 ? 23.728 8.219 6.112 1.00 84.06 214 GLN A CA 1
ATOM 1766 C C . GLN A 1 214 ? 23.878 6.697 6.049 1.00 84.06 214 GLN A C 1
ATOM 1768 O O . GLN A 1 214 ? 24.995 6.179 6.111 1.00 84.06 214 GLN A O 1
ATOM 1773 N N . THR A 1 215 ? 22.760 5.977 5.965 1.00 85.06 215 THR A N 1
ATOM 1774 C CA . THR A 1 215 ? 22.744 4.511 6.026 1.00 85.06 215 THR A CA 1
ATOM 1775 C C . THR A 1 215 ? 22.739 3.871 4.648 1.00 85.06 215 THR A C 1
ATOM 1777 O O . THR A 1 215 ? 23.349 2.815 4.474 1.00 85.06 215 THR A O 1
ATOM 1780 N N . MET A 1 216 ? 22.062 4.486 3.672 1.00 84.56 216 MET A N 1
ATOM 1781 C CA . MET A 1 216 ? 21.946 3.940 2.323 1.00 84.56 216 MET A CA 1
ATOM 1782 C C . MET A 1 216 ? 21.577 4.996 1.269 1.00 84.56 216 MET A C 1
ATOM 1784 O O . MET A 1 216 ? 20.792 5.905 1.558 1.00 84.56 216 MET A O 1
ATOM 1788 N N . PRO A 1 217 ? 22.056 4.837 0.020 1.00 86.69 217 PRO A N 1
ATOM 1789 C CA . PRO A 1 217 ? 21.617 5.656 -1.107 1.00 86.69 217 PRO A CA 1
ATOM 1790 C C . PRO A 1 217 ? 20.098 5.595 -1.319 1.00 86.69 217 PRO A C 1
ATOM 1792 O O . PRO A 1 217 ? 19.478 4.539 -1.157 1.00 86.69 217 PRO A O 1
ATOM 1795 N N . ALA A 1 218 ? 19.493 6.709 -1.743 1.00 88.44 218 ALA A N 1
ATOM 1796 C CA . ALA A 1 218 ? 18.044 6.809 -1.942 1.00 88.44 218 ALA A CA 1
ATOM 1797 C C . ALA A 1 218 ? 17.498 5.789 -2.950 1.00 88.44 218 ALA A C 1
ATOM 1799 O O . ALA A 1 218 ? 16.417 5.231 -2.754 1.00 88.44 218 ALA A O 1
ATOM 1800 N N . ILE A 1 219 ? 18.255 5.521 -4.018 1.00 86.44 219 ILE A N 1
ATOM 1801 C CA . ILE A 1 219 ? 17.881 4.545 -5.045 1.00 86.44 219 ILE A CA 1
ATOM 1802 C C . ILE A 1 219 ? 17.851 3.113 -4.499 1.00 86.44 219 ILE A C 1
ATOM 1804 O O . ILE A 1 219 ? 16.918 2.364 -4.792 1.00 86.44 219 ILE A O 1
ATOM 1808 N N . ASP A 1 220 ? 18.813 2.753 -3.648 1.00 84.00 220 ASP A N 1
ATOM 1809 C CA . ASP A 1 220 ? 18.903 1.420 -3.052 1.00 84.00 220 ASP A CA 1
ATOM 1810 C C . ASP A 1 220 ? 17.784 1.207 -2.032 1.00 84.00 220 ASP A C 1
ATOM 1812 O O . ASP A 1 220 ? 17.125 0.163 -2.043 1.00 84.00 220 ASP A O 1
ATOM 1816 N N . TYR A 1 221 ? 17.493 2.228 -1.217 1.00 91.00 221 TYR A N 1
ATOM 1817 C CA . TYR A 1 221 ? 16.330 2.234 -0.332 1.00 91.00 221 TYR A CA 1
ATOM 1818 C C . TYR A 1 221 ? 15.030 2.044 -1.118 1.00 91.00 221 TYR A C 1
ATOM 1820 O O . TYR A 1 221 ? 14.244 1.142 -0.825 1.00 91.00 221 TYR A O 1
ATOM 1828 N N . ALA A 1 222 ? 14.814 2.862 -2.153 1.00 92.38 222 ALA A N 1
ATOM 1829 C CA . ALA A 1 222 ? 13.600 2.819 -2.957 1.00 92.38 222 ALA A CA 1
ATOM 1830 C C . ALA A 1 222 ? 13.400 1.439 -3.609 1.00 92.38 222 ALA A C 1
ATOM 1832 O O . ALA A 1 222 ? 12.286 0.911 -3.612 1.00 92.38 222 ALA A O 1
ATOM 1833 N N . ARG A 1 223 ? 14.479 0.811 -4.101 1.00 90.25 223 ARG A N 1
ATOM 1834 C CA . ARG A 1 223 ? 14.462 -0.561 -4.638 1.00 90.25 223 ARG A CA 1
ATOM 1835 C C . ARG A 1 223 ? 14.125 -1.594 -3.574 1.00 90.25 223 ARG A C 1
ATOM 1837 O O . ARG A 1 223 ? 13.285 -2.461 -3.818 1.00 90.25 223 ARG A O 1
ATOM 1844 N N . ALA A 1 224 ? 14.753 -1.508 -2.402 1.00 90.88 224 ALA A N 1
ATOM 1845 C CA . ALA A 1 224 ? 14.493 -2.422 -1.296 1.00 90.88 224 ALA A CA 1
ATOM 1846 C C . ALA A 1 224 ? 13.022 -2.357 -0.857 1.00 90.88 224 ALA A C 1
ATOM 1848 O O . ALA A 1 224 ? 12.370 -3.396 -0.733 1.00 90.88 224 ALA A O 1
ATOM 1849 N N . VAL A 1 225 ? 12.474 -1.146 -0.715 1.00 94.44 225 VAL A N 1
ATOM 1850 C CA . VAL A 1 225 ? 11.060 -0.926 -0.388 1.00 94.44 225 VAL A CA 1
ATOM 1851 C C . VAL A 1 225 ? 10.144 -1.452 -1.494 1.00 94.44 225 VAL A C 1
ATOM 1853 O O . VAL A 1 225 ? 9.217 -2.210 -1.205 1.00 94.44 225 VAL A O 1
ATOM 1856 N N . ALA A 1 226 ? 10.415 -1.127 -2.763 1.00 93.88 226 ALA A N 1
ATOM 1857 C CA . ALA A 1 226 ? 9.621 -1.614 -3.892 1.00 93.88 226 ALA A CA 1
ATOM 1858 C C . ALA A 1 226 ? 9.569 -3.148 -3.930 1.00 93.88 226 ALA A C 1
ATOM 1860 O O . ALA A 1 226 ? 8.500 -3.738 -4.097 1.00 93.88 226 ALA A O 1
ATOM 1861 N N . ASN A 1 227 ? 10.711 -3.804 -3.721 1.00 91.06 227 ASN A N 1
ATOM 1862 C CA . ASN A 1 227 ? 10.807 -5.260 -3.700 1.00 91.06 227 ASN A CA 1
ATOM 1863 C C . ASN A 1 227 ? 10.067 -5.866 -2.505 1.00 91.06 227 ASN A C 1
ATOM 1865 O O . ASN A 1 227 ? 9.339 -6.843 -2.684 1.00 91.06 227 ASN A O 1
ATOM 1869 N N . HIS A 1 228 ? 10.186 -5.270 -1.316 1.00 93.88 228 HIS A N 1
ATOM 1870 C CA . HIS A 1 228 ? 9.450 -5.712 -0.133 1.00 93.88 228 HIS A CA 1
ATOM 1871 C C . HIS A 1 228 ? 7.932 -5.660 -0.358 1.00 93.88 228 HIS A C 1
ATOM 1873 O O . HIS A 1 228 ? 7.223 -6.632 -0.094 1.00 93.88 228 HIS A O 1
ATOM 1879 N N . ILE A 1 229 ? 7.430 -4.555 -0.916 1.00 95.56 229 ILE A N 1
ATOM 1880 C CA . ILE A 1 229 ? 6.002 -4.375 -1.198 1.00 95.56 229 ILE A CA 1
ATOM 1881 C C . ILE A 1 229 ? 5.516 -5.383 -2.257 1.00 95.56 229 ILE A C 1
ATOM 1883 O O . ILE A 1 229 ? 4.477 -6.024 -2.070 1.00 95.56 229 ILE A O 1
ATOM 1887 N N . ARG A 1 230 ? 6.287 -5.597 -3.335 1.00 93.69 230 ARG A N 1
ATOM 1888 C CA . ARG A 1 230 ? 5.968 -6.591 -4.380 1.00 93.69 230 ARG A CA 1
ATOM 1889 C C . ARG A 1 230 ? 5.921 -8.018 -3.838 1.00 93.69 230 ARG A C 1
ATOM 1891 O O . ARG A 1 230 ? 5.008 -8.763 -4.180 1.00 93.69 230 ARG A O 1
ATOM 1898 N N . GLN A 1 231 ? 6.856 -8.398 -2.964 1.00 91.75 231 GLN A N 1
ATOM 1899 C CA . GLN A 1 231 ? 6.880 -9.728 -2.335 1.00 91.75 231 GLN A CA 1
ATOM 1900 C C . GLN A 1 231 ? 5.630 -10.008 -1.494 1.00 91.75 231 GLN A C 1
ATOM 1902 O O . GLN A 1 231 ? 5.211 -11.158 -1.367 1.00 91.75 231 GLN A O 1
ATOM 1907 N N . GLN A 1 232 ? 5.002 -8.965 -0.950 1.00 92.50 232 GLN A N 1
ATOM 1908 C CA . GLN A 1 232 ? 3.733 -9.085 -0.233 1.00 92.50 232 GLN A CA 1
ATOM 1909 C C . GLN A 1 232 ? 2.498 -9.125 -1.158 1.00 92.50 232 GLN A C 1
ATOM 1911 O O . GLN A 1 232 ? 1.378 -9.326 -0.678 1.00 92.50 232 GLN A O 1
ATOM 1916 N N . GLY A 1 233 ? 2.690 -8.989 -2.475 1.00 92.56 233 GLY A N 1
ATOM 1917 C CA . GLY A 1 233 ? 1.646 -9.093 -3.496 1.00 92.56 233 GLY A CA 1
ATOM 1918 C C . GLY A 1 233 ? 0.886 -7.795 -3.771 1.00 92.56 233 GLY A C 1
ATOM 1919 O O . GLY A 1 233 ? -0.224 -7.854 -4.298 1.00 92.56 233 GLY A O 1
ATOM 1920 N N . PHE A 1 234 ? 1.437 -6.639 -3.396 1.00 94.75 234 PHE A N 1
ATOM 1921 C CA . PHE A 1 234 ? 0.847 -5.334 -3.702 1.00 94.75 234 PHE A CA 1
ATOM 1922 C C . PHE A 1 234 ? 1.326 -4.797 -5.055 1.00 94.75 234 PHE A C 1
ATOM 1924 O O . PHE A 1 234 ? 2.435 -5.091 -5.505 1.00 94.75 234 PHE A O 1
ATOM 1931 N N . GLU A 1 235 ? 0.493 -3.969 -5.685 1.00 93.69 235 GLU A N 1
ATOM 1932 C CA . GLU A 1 235 ? 0.845 -3.265 -6.917 1.00 93.69 235 GLU A CA 1
ATOM 1933 C C . GLU A 1 235 ? 1.807 -2.106 -6.623 1.00 93.69 235 GLU A C 1
ATOM 1935 O O . GLU A 1 235 ? 1.531 -1.258 -5.768 1.00 93.69 235 GLU A O 1
ATOM 1940 N N . VAL A 1 236 ? 2.931 -2.065 -7.348 1.00 95.12 236 VAL A N 1
ATOM 1941 C CA . VAL A 1 236 ? 3.971 -1.037 -7.203 1.00 95.12 236 VAL A CA 1
ATOM 1942 C C . VAL A 1 236 ? 4.406 -0.533 -8.569 1.00 95.12 236 VAL A C 1
ATOM 1944 O O . VAL A 1 236 ? 5.015 -1.273 -9.344 1.00 95.12 236 VAL A O 1
ATOM 1947 N N . GLN A 1 237 ? 4.167 0.749 -8.821 1.00 94.12 237 GLN A N 1
ATOM 1948 C CA . GLN A 1 237 ? 4.749 1.47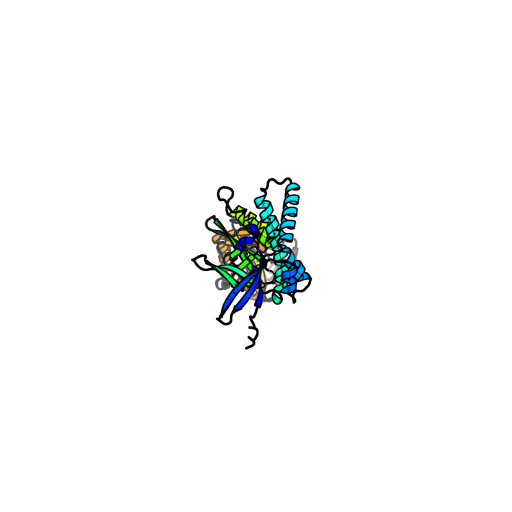5 -9.939 1.00 94.12 237 GLN A CA 1
ATOM 1949 C C . GLN A 1 237 ? 6.119 2.021 -9.520 1.00 94.12 237 GLN A C 1
ATOM 1951 O O . GLN A 1 237 ? 6.210 2.856 -8.621 1.00 94.12 237 GLN A O 1
ATOM 1956 N N . ALA A 1 238 ? 7.188 1.538 -10.155 1.00 89.38 238 ALA A N 1
ATOM 1957 C CA . ALA A 1 238 ? 8.553 1.965 -9.845 1.00 89.38 238 ALA A CA 1
ATOM 1958 C C . ALA A 1 238 ? 9.493 1.876 -11.061 1.00 89.38 238 ALA A C 1
ATOM 1960 O O . ALA A 1 238 ? 10.664 1.528 -10.921 1.00 89.38 238 ALA A O 1
ATOM 1961 N N . ASP A 1 239 ? 8.982 2.189 -12.256 1.00 77.62 239 ASP A N 1
ATOM 1962 C CA . ASP A 1 239 ? 9.716 2.061 -13.528 1.00 77.62 239 ASP A CA 1
ATOM 1963 C C . ASP A 1 239 ? 11.037 2.853 -13.546 1.00 77.62 239 ASP A C 1
ATOM 1965 O O . ASP A 1 239 ? 11.976 2.504 -14.252 1.00 77.62 239 ASP A O 1
ATOM 1969 N N . ALA A 1 240 ? 11.117 3.935 -12.767 1.00 72.94 240 ALA A N 1
ATOM 1970 C CA . ALA A 1 240 ? 12.310 4.771 -12.653 1.00 72.94 240 ALA A CA 1
ATOM 1971 C C . ALA A 1 240 ? 13.423 4.154 -11.783 1.00 72.94 240 ALA A C 1
ATOM 1973 O O . ALA A 1 240 ? 14.521 4.703 -11.743 1.00 72.94 240 ALA A O 1
ATOM 1974 N N . LEU A 1 241 ? 13.143 3.056 -11.068 1.00 76.31 241 LEU A N 1
ATOM 1975 C CA . LEU A 1 241 ? 14.098 2.395 -10.174 1.00 76.31 241 LEU A CA 1
ATOM 1976 C C . LEU A 1 241 ? 14.816 1.209 -10.821 1.00 76.31 241 LEU A C 1
ATOM 1978 O O . LEU A 1 241 ? 15.760 0.692 -10.227 1.00 76.31 241 LEU A O 1
ATOM 1982 N N . GLU A 1 242 ? 14.375 0.741 -11.987 1.00 66.88 242 GLU A N 1
ATOM 1983 C CA . GLU A 1 242 ? 14.998 -0.396 -12.671 1.00 66.88 242 GLU A CA 1
ATOM 1984 C C . GLU A 1 242 ? 16.428 -0.039 -13.113 1.00 66.88 242 GLU A C 1
ATOM 1986 O O . GLU A 1 242 ? 16.692 1.085 -13.544 1.00 66.88 242 GLU A O 1
ATOM 1991 N N . ASP A 1 243 ? 17.373 -0.974 -12.957 1.00 56.25 243 ASP A N 1
ATOM 1992 C CA . ASP A 1 243 ? 18.747 -0.789 -13.426 1.00 56.25 243 ASP A CA 1
ATOM 1993 C C . ASP A 1 243 ? 18.754 -0.646 -14.946 1.00 56.25 243 ASP A C 1
ATOM 1995 O O . ASP A 1 243 ? 18.564 -1.612 -15.682 1.00 56.25 243 ASP A O 1
ATOM 1999 N N . ALA A 1 244 ? 18.994 0.578 -15.407 1.00 53.75 244 ALA A N 1
ATOM 2000 C CA . ALA A 1 244 ? 19.308 0.849 -16.792 1.00 53.75 244 ALA A CA 1
ATOM 2001 C C . ALA A 1 244 ? 20.755 0.432 -17.066 1.00 53.75 244 ALA A C 1
ATOM 2003 O O . ALA A 1 244 ? 21.685 1.197 -16.802 1.00 53.75 244 ALA A O 1
ATOM 2004 N N . VAL A 1 245 ? 20.967 -0.765 -17.613 1.00 58.00 245 VAL A N 1
ATOM 2005 C CA . VAL A 1 245 ? 22.270 -1.078 -18.212 1.00 58.00 245 VAL A CA 1
ATOM 2006 C C . VAL A 1 245 ? 22.392 -0.220 -19.469 1.00 58.00 245 VAL A C 1
ATOM 2008 O O . VAL A 1 245 ? 21.611 -0.359 -20.414 1.00 58.00 245 VAL A O 1
ATOM 2011 N N . ALA A 1 246 ? 23.323 0.733 -19.437 1.00 67.62 246 ALA A N 1
ATOM 2012 C CA . ALA A 1 246 ? 23.552 1.654 -20.538 1.00 67.62 246 ALA A CA 1
ATOM 2013 C C . ALA A 1 246 ? 24.414 0.979 -21.611 1.00 67.62 246 ALA A C 1
ATOM 2015 O O . ALA A 1 246 ? 25.585 0.685 -21.372 1.00 67.62 246 ALA A O 1
ATOM 2016 N N . ILE A 1 247 ? 23.845 0.773 -22.798 1.00 75.69 247 ILE A N 1
ATOM 2017 C CA . ILE A 1 247 ? 24.592 0.333 -23.978 1.00 75.69 247 ILE A CA 1
ATOM 2018 C C . ILE A 1 247 ? 24.998 1.585 -24.752 1.00 75.69 247 ILE A C 1
ATOM 2020 O O . ILE A 1 247 ? 24.145 2.342 -25.212 1.00 75.69 247 ILE A O 1
ATOM 2024 N N . THR A 1 248 ? 26.306 1.812 -24.873 1.00 77.44 248 THR A N 1
ATOM 2025 C CA . THR A 1 248 ? 26.907 2.969 -25.568 1.00 77.44 248 THR A CA 1
ATOM 2026 C C . THR A 1 248 ? 27.772 2.555 -26.761 1.00 77.44 248 THR A C 1
ATOM 2028 O O . THR A 1 248 ? 28.554 3.349 -27.284 1.00 77.44 248 THR A O 1
ATOM 2031 N N . THR A 1 249 ? 27.668 1.294 -27.183 1.00 82.12 249 THR A N 1
ATOM 2032 C CA . THR A 1 249 ? 28.435 0.737 -28.299 1.00 82.12 249 THR A CA 1
ATOM 2033 C C . THR A 1 249 ? 27.958 1.297 -29.641 1.00 82.12 249 THR A C 1
ATOM 2035 O O . THR A 1 249 ? 26.808 1.702 -29.798 1.00 82.12 249 THR A O 1
ATOM 2038 N N . ALA A 1 250 ? 28.855 1.334 -30.630 1.00 86.06 250 ALA A N 1
ATOM 2039 C CA . ALA A 1 250 ? 28.487 1.727 -31.987 1.00 86.06 250 ALA A CA 1
ATOM 2040 C C . ALA A 1 250 ? 27.559 0.668 -32.623 1.00 86.06 250 ALA A C 1
ATOM 2042 O O . ALA A 1 250 ? 27.799 -0.529 -32.436 1.00 86.06 250 ALA A O 1
ATOM 2043 N N . PRO A 1 251 ? 26.535 1.071 -33.400 1.00 91.44 251 PRO A N 1
ATOM 2044 C CA . PRO A 1 251 ? 25.581 0.137 -33.981 1.00 91.44 251 PRO A CA 1
ATOM 2045 C C . PRO A 1 251 ? 26.212 -0.699 -35.092 1.00 91.44 251 PRO A C 1
ATOM 2047 O O . PRO A 1 251 ? 26.832 -0.172 -36.022 1.00 91.44 251 PRO A O 1
ATOM 2050 N N . ALA A 1 252 ? 25.946 -2.003 -35.081 1.00 89.88 252 ALA A N 1
ATOM 2051 C CA . ALA A 1 252 ? 26.100 -2.818 -36.273 1.00 89.88 252 ALA A CA 1
ATOM 2052 C C . ALA A 1 252 ? 24.953 -2.508 -37.251 1.00 89.88 252 ALA A C 1
ATOM 2054 O O . ALA A 1 252 ? 23.768 -2.501 -36.901 1.00 89.88 252 ALA A O 1
ATOM 2055 N N . ARG A 1 253 ? 25.323 -2.204 -38.497 1.00 92.06 253 ARG A N 1
ATOM 2056 C CA . ARG A 1 253 ? 24.397 -1.795 -39.558 1.00 92.06 253 ARG A CA 1
ATOM 2057 C C . ARG A 1 253 ? 23.776 -3.034 -40.192 1.00 92.06 253 ARG A C 1
ATOM 2059 O O . ARG A 1 253 ? 24.495 -3.886 -40.714 1.00 92.06 253 ARG A O 1
ATOM 2066 N N . ARG A 1 254 ? 22.447 -3.113 -40.189 1.00 92.38 254 ARG A N 1
ATOM 2067 C CA . ARG A 1 254 ? 21.693 -4.233 -40.757 1.00 92.38 254 ARG A CA 1
ATOM 2068 C C . ARG A 1 254 ? 20.576 -3.724 -41.661 1.00 92.38 254 ARG A C 1
ATOM 2070 O O . ARG A 1 254 ? 20.006 -2.661 -41.439 1.00 92.38 254 ARG A O 1
ATOM 2077 N N . VAL A 1 255 ? 20.249 -4.483 -42.699 1.00 92.25 255 VAL A N 1
ATOM 2078 C CA . VAL A 1 255 ? 19.088 -4.223 -43.555 1.00 92.25 255 VAL A CA 1
ATOM 2079 C C . VAL A 1 255 ? 18.226 -5.475 -43.613 1.00 92.25 255 VAL A C 1
ATOM 2081 O O . VAL A 1 255 ? 18.680 -6.548 -44.021 1.00 92.25 255 VAL A O 1
ATOM 2084 N N . LEU A 1 256 ? 16.966 -5.324 -43.212 1.00 91.38 256 LEU A N 1
ATOM 2085 C CA . LEU A 1 256 ? 15.946 -6.348 -43.368 1.00 91.38 256 LEU A CA 1
ATOM 2086 C C . LEU A 1 256 ? 15.294 -6.208 -44.743 1.00 91.38 256 LEU A C 1
ATOM 2088 O O . LEU A 1 256 ? 14.719 -5.172 -45.081 1.00 91.38 256 LEU A O 1
ATOM 2092 N N . LEU A 1 257 ? 15.363 -7.282 -45.520 1.00 90.19 257 LEU A N 1
ATOM 2093 C CA . LEU A 1 257 ? 14.692 -7.412 -46.803 1.00 90.19 257 LEU A CA 1
ATOM 2094 C C . LEU A 1 257 ? 13.375 -8.162 -46.617 1.00 90.19 257 LEU A C 1
ATOM 2096 O O . LEU A 1 257 ? 13.337 -9.238 -46.021 1.00 90.19 257 LEU A O 1
ATOM 2100 N N . SER A 1 258 ? 12.291 -7.603 -47.144 1.00 89.69 258 SER A N 1
ATOM 2101 C CA . SER A 1 258 ? 10.975 -8.246 -47.137 1.00 89.69 258 SER A CA 1
ATOM 2102 C C . SER A 1 258 ? 10.187 -7.925 -48.407 1.00 89.69 258 SER A C 1
ATOM 2104 O O . SER A 1 258 ? 10.524 -7.005 -49.152 1.00 89.69 258 SER A O 1
ATOM 2106 N N . GLU A 1 259 ? 9.150 -8.710 -48.694 1.00 88.25 259 GLU A N 1
ATOM 2107 C CA . GLU A 1 259 ? 8.238 -8.471 -49.818 1.00 88.25 259 GLU A CA 1
ATOM 2108 C C . GLU A 1 259 ? 6.881 -8.004 -49.284 1.00 88.25 259 GLU A C 1
ATOM 2110 O O . GLU A 1 259 ? 6.316 -8.627 -48.385 1.00 88.25 259 GLU A O 1
ATOM 2115 N N . LEU A 1 260 ? 6.329 -6.940 -49.869 1.00 83.06 260 LEU A N 1
ATOM 2116 C CA . LEU A 1 260 ? 5.000 -6.430 -49.536 1.00 83.06 260 LEU A CA 1
ATOM 2117 C C . LEU A 1 260 ? 4.043 -6.615 -50.710 1.00 83.06 260 LEU A C 1
ATOM 2119 O O . LEU A 1 260 ? 4.338 -6.234 -51.849 1.00 83.06 260 LEU A O 1
ATOM 2123 N N . ASN A 1 261 ? 2.871 -7.183 -50.412 1.00 80.56 261 ASN A N 1
ATOM 2124 C CA . ASN A 1 261 ? 1.765 -7.382 -51.353 1.00 80.56 261 ASN A CA 1
ATOM 2125 C C . ASN A 1 261 ? 2.167 -8.082 -52.668 1.00 80.56 261 ASN A C 1
ATOM 2127 O O . ASN A 1 261 ? 1.538 -7.851 -53.697 1.00 80.56 261 ASN A O 1
ATOM 2131 N N . ASN A 1 262 ? 3.223 -8.910 -52.652 1.00 76.88 262 ASN A N 1
ATOM 2132 C CA . ASN A 1 262 ? 3.804 -9.564 -53.836 1.00 76.88 262 ASN A CA 1
ATOM 2133 C C . ASN A 1 262 ? 4.094 -8.607 -55.013 1.00 76.88 262 ASN A C 1
ATOM 2135 O O . ASN A 1 262 ? 4.059 -9.019 -56.171 1.00 76.88 262 ASN A O 1
ATOM 2139 N N . ALA A 1 263 ? 4.353 -7.329 -54.735 1.00 82.88 263 ALA A N 1
ATOM 2140 C CA . ALA A 1 263 ? 4.578 -6.318 -55.768 1.00 82.88 263 ALA A CA 1
ATOM 2141 C C . ALA A 1 263 ? 5.774 -5.409 -55.467 1.00 82.88 263 ALA A C 1
ATOM 2143 O O . ALA A 1 263 ? 6.369 -4.846 -56.392 1.00 82.88 263 ALA A O 1
ATOM 2144 N N . PHE A 1 264 ? 6.127 -5.268 -54.187 1.00 87.19 264 PHE A N 1
ATOM 2145 C CA . PHE A 1 264 ? 7.178 -4.372 -53.731 1.00 87.19 264 PHE A CA 1
ATOM 2146 C C . PHE A 1 264 ? 8.226 -5.119 -52.918 1.00 87.19 264 PHE A C 1
ATOM 2148 O O . PHE A 1 264 ? 7.905 -5.941 -52.062 1.00 87.19 264 PHE A O 1
ATOM 2155 N N . LEU A 1 265 ? 9.484 -4.790 -53.179 1.00 87.75 265 LEU A N 1
ATOM 2156 C CA . LEU A 1 265 ? 10.616 -5.126 -52.334 1.00 87.75 265 LEU A CA 1
ATOM 2157 C C . LEU A 1 265 ? 10.776 -4.013 -51.298 1.00 87.75 265 LEU A C 1
ATOM 2159 O O . LEU A 1 265 ? 10.887 -2.847 -51.678 1.00 87.75 265 LEU A O 1
ATOM 2163 N N . MET A 1 266 ? 10.806 -4.376 -50.022 1.00 89.88 266 MET A N 1
ATOM 2164 C CA . MET A 1 266 ? 11.056 -3.482 -48.898 1.00 89.88 266 MET A CA 1
ATOM 2165 C C . MET A 1 266 ? 12.472 -3.676 -48.355 1.00 89.88 266 MET A C 1
ATOM 2167 O O . MET A 1 266 ? 12.936 -4.804 -48.194 1.00 89.88 266 MET A O 1
ATOM 2171 N N . LEU A 1 267 ? 13.130 -2.559 -48.058 1.00 90.75 267 LEU A N 1
ATOM 2172 C CA . LEU A 1 267 ? 14.412 -2.470 -47.377 1.00 90.75 267 LEU A CA 1
ATOM 2173 C C . LEU A 1 267 ? 14.199 -1.657 -46.099 1.00 90.75 267 LEU A C 1
ATOM 2175 O O . LEU A 1 267 ? 13.992 -0.441 -46.161 1.00 90.75 267 LEU A O 1
ATOM 2179 N N . THR A 1 268 ? 14.257 -2.322 -44.952 1.00 91.56 268 THR A N 1
ATOM 2180 C CA . THR A 1 268 ? 14.113 -1.679 -43.645 1.00 91.56 268 THR A CA 1
ATOM 2181 C C . THR A 1 268 ? 15.490 -1.581 -42.985 1.00 91.56 268 THR A C 1
ATOM 2183 O O . THR A 1 268 ? 16.099 -2.623 -42.726 1.00 91.56 268 THR A O 1
ATOM 2186 N N . PRO A 1 269 ? 16.020 -0.368 -42.744 1.00 92.06 269 PRO A N 1
ATOM 2187 C CA . PRO A 1 269 ? 17.229 -0.204 -41.948 1.00 92.06 269 PRO A CA 1
ATOM 2188 C C . PRO A 1 269 ? 16.979 -0.677 -40.512 1.00 92.06 269 PRO A C 1
ATOM 2190 O O . PRO A 1 269 ? 15.981 -0.315 -39.893 1.00 92.06 269 PRO A O 1
ATOM 2193 N N . GLN A 1 270 ? 17.903 -1.483 -40.004 1.00 92.75 270 GLN A N 1
ATOM 2194 C CA . GLN A 1 270 ? 17.936 -1.988 -38.639 1.00 92.75 270 GLN A CA 1
ATOM 2195 C C . GLN A 1 270 ? 19.284 -1.630 -38.013 1.00 92.75 270 GLN A C 1
ATOM 2197 O O . GLN A 1 270 ? 20.338 -1.772 -38.641 1.00 92.75 270 GLN A O 1
ATOM 2202 N N . PHE A 1 271 ? 19.249 -1.204 -36.757 1.00 92.81 271 PHE A N 1
ATOM 2203 C CA . PHE A 1 271 ? 20.436 -0.858 -35.985 1.00 92.81 271 PHE A CA 1
ATOM 2204 C C . PHE A 1 271 ? 20.579 -1.845 -34.844 1.00 92.81 271 PHE A C 1
ATOM 2206 O O . PHE A 1 271 ? 19.660 -2.016 -34.044 1.00 92.81 271 PHE A O 1
ATOM 2213 N N . VAL A 1 272 ? 21.709 -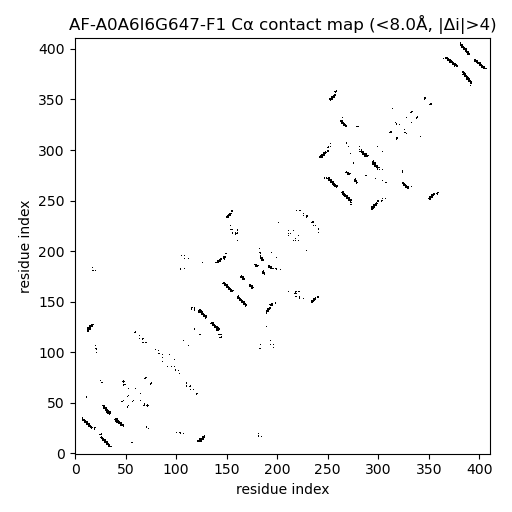2.540 -34.813 1.00 89.88 272 VAL A N 1
ATOM 2214 C CA . VAL A 1 272 ? 21.948 -3.610 -33.853 1.00 89.88 272 VAL A CA 1
ATOM 2215 C C . VAL A 1 272 ? 22.932 -3.111 -32.808 1.00 89.88 272 VAL A C 1
ATOM 2217 O O . VAL A 1 272 ? 24.102 -2.882 -33.110 1.00 89.88 272 VAL A O 1
ATOM 2220 N N . TYR A 1 273 ? 22.440 -2.930 -31.590 1.00 88.06 273 TYR A N 1
ATOM 2221 C CA . TYR A 1 273 ? 23.229 -2.564 -30.420 1.00 88.06 273 TYR A CA 1
ATOM 2222 C C . TYR A 1 273 ? 23.412 -3.814 -29.567 1.00 88.06 273 TYR A C 1
ATOM 2224 O O . TYR A 1 273 ? 22.471 -4.247 -28.905 1.00 88.06 273 TYR A O 1
ATOM 2232 N N . GLU A 1 274 ? 24.601 -4.415 -29.628 1.00 85.38 274 GLU A N 1
ATOM 2233 C CA . GLU A 1 274 ? 24.861 -5.750 -29.067 1.00 85.38 274 GLU A CA 1
ATOM 2234 C C . GLU A 1 274 ? 23.860 -6.785 -29.618 1.00 85.38 274 GLU A C 1
ATOM 2236 O O . GLU A 1 274 ? 23.922 -7.100 -30.806 1.00 85.38 274 GLU A O 1
ATOM 2241 N N . ASP A 1 275 ? 22.914 -7.264 -28.808 1.00 83.44 275 ASP A N 1
ATOM 2242 C CA . ASP A 1 275 ? 21.860 -8.202 -29.226 1.00 83.44 275 ASP A CA 1
ATOM 2243 C C . ASP A 1 275 ? 20.491 -7.526 -29.469 1.00 83.44 275 ASP A C 1
ATOM 2245 O O . ASP A 1 275 ? 19.518 -8.181 -29.855 1.00 83.44 275 ASP A O 1
ATOM 2249 N N . CYS A 1 276 ? 20.396 -6.206 -29.284 1.00 85.88 276 CYS A N 1
ATOM 2250 C CA . CYS A 1 276 ? 19.156 -5.443 -29.418 1.00 85.88 276 CYS A CA 1
ATOM 2251 C C . CYS A 1 276 ? 18.987 -4.903 -30.841 1.00 85.88 276 CYS A C 1
ATOM 2253 O O . CYS A 1 276 ? 19.822 -4.139 -31.326 1.00 85.88 276 CYS A O 1
ATOM 2255 N N . VAL A 1 277 ? 17.880 -5.250 -31.505 1.00 89.69 277 VAL A N 1
ATOM 2256 C CA . VAL A 1 277 ? 17.553 -4.745 -32.849 1.00 89.69 277 VAL A CA 1
ATOM 2257 C C . VAL A 1 277 ? 16.571 -3.583 -32.733 1.00 89.69 277 VAL A C 1
ATOM 2259 O O . VAL A 1 277 ? 15.455 -3.760 -32.249 1.00 89.69 277 VAL A O 1
ATOM 2262 N N . ILE A 1 278 ? 16.982 -2.407 -33.203 1.00 90.19 278 ILE A N 1
ATOM 2263 C CA . ILE A 1 278 ? 16.198 -1.172 -33.175 1.00 90.19 278 ILE A CA 1
ATOM 2264 C C . ILE A 1 278 ? 15.825 -0.750 -34.599 1.00 90.19 278 ILE A C 1
ATOM 2266 O O . ILE A 1 278 ? 16.636 -0.817 -35.525 1.00 90.19 278 ILE A O 1
ATOM 2270 N N . GLU A 1 279 ? 14.580 -0.304 -34.759 1.00 88.62 279 GLU A N 1
ATOM 2271 C CA . GLU A 1 279 ? 13.995 0.184 -36.010 1.00 88.62 279 GLU A CA 1
ATOM 2272 C C . GLU A 1 279 ? 13.330 1.549 -35.794 1.00 88.62 279 GLU A C 1
ATOM 2274 O O . GLU A 1 279 ? 12.920 1.889 -34.685 1.00 88.62 279 GLU A O 1
ATOM 2279 N N . GLY A 1 280 ? 13.160 2.310 -36.877 1.00 84.56 280 GLY A N 1
ATOM 2280 C CA . GLY A 1 280 ? 12.399 3.559 -36.871 1.00 84.56 280 GLY A CA 1
ATOM 2281 C C . GLY A 1 280 ? 13.256 4.821 -36.760 1.00 84.56 280 GLY A C 1
ATOM 2282 O O . GLY A 1 280 ? 14.455 4.815 -37.037 1.00 84.56 280 GLY A O 1
ATOM 2283 N N . ALA A 1 281 ? 12.604 5.936 -36.424 1.00 84.25 281 ALA A N 1
ATOM 2284 C CA . ALA A 1 281 ? 13.249 7.243 -36.345 1.00 84.25 281 ALA A CA 1
ATOM 2285 C C . ALA A 1 281 ? 14.314 7.285 -35.238 1.00 84.25 281 ALA A C 1
ATOM 2287 O O . ALA A 1 281 ? 14.237 6.541 -34.258 1.00 84.25 281 ALA A O 1
ATOM 2288 N N . TYR A 1 282 ? 15.310 8.153 -35.410 1.00 84.88 282 TYR A N 1
ATOM 2289 C CA . TYR A 1 282 ? 16.348 8.366 -34.408 1.00 84.88 282 TYR A CA 1
ATOM 2290 C C . TYR A 1 282 ? 15.764 9.020 -33.151 1.00 84.88 282 TYR A C 1
ATOM 2292 O O . TYR A 1 282 ? 15.084 10.044 -33.225 1.00 84.88 282 TYR A O 1
ATOM 2300 N N . GLU A 1 283 ? 16.082 8.432 -32.002 1.00 84.94 283 GLU A N 1
ATOM 2301 C CA . GLU A 1 283 ? 15.820 8.974 -30.674 1.00 84.94 283 GLU A CA 1
ATOM 2302 C C . GLU A 1 283 ? 17.107 8.829 -29.849 1.00 84.94 283 GLU A C 1
ATOM 2304 O O . GLU A 1 283 ? 17.730 7.773 -29.924 1.00 84.94 283 GLU A O 1
ATOM 2309 N N . PRO A 1 284 ? 17.525 9.825 -29.047 1.00 79.88 284 PRO A N 1
ATOM 2310 C CA . PRO A 1 284 ? 18.816 9.772 -28.351 1.00 79.88 284 PRO A CA 1
ATOM 2311 C C . PRO A 1 284 ? 18.981 8.576 -27.402 1.00 79.88 284 PRO A C 1
ATOM 2313 O O . PRO A 1 284 ? 20.084 8.057 -27.232 1.00 79.88 284 PRO A O 1
ATOM 2316 N N . ILE A 1 285 ? 17.888 8.152 -26.759 1.00 81.75 285 ILE A N 1
ATOM 2317 C CA . ILE A 1 285 ? 17.861 7.002 -25.854 1.00 81.75 285 ILE A CA 1
ATOM 2318 C C . ILE A 1 285 ? 16.614 6.185 -26.161 1.00 81.75 285 ILE A C 1
ATOM 2320 O O . ILE A 1 285 ? 15.499 6.691 -26.036 1.00 81.75 285 ILE A O 1
ATOM 2324 N N . THR A 1 286 ? 16.798 4.911 -26.494 1.00 84.06 286 THR A N 1
ATOM 2325 C CA . THR A 1 286 ? 15.695 3.960 -26.654 1.00 84.06 286 THR A CA 1
ATOM 2326 C C . THR A 1 286 ? 15.715 2.954 -25.508 1.00 84.06 286 THR A C 1
ATOM 2328 O O . THR A 1 286 ? 16.749 2.362 -25.198 1.00 84.06 286 THR A O 1
ATOM 2331 N N . LYS A 1 287 ? 14.560 2.771 -24.858 1.00 81.50 287 LYS A N 1
ATOM 2332 C CA . LYS A 1 287 ? 14.382 1.768 -23.802 1.00 81.50 287 LYS A CA 1
ATOM 2333 C C . LYS A 1 287 ? 14.053 0.423 -24.433 1.00 81.50 287 LYS A C 1
ATOM 2335 O O . LYS A 1 287 ? 13.047 0.308 -25.131 1.00 81.50 287 LYS A O 1
ATOM 2340 N N . TYR A 1 288 ? 14.870 -0.583 -24.158 1.00 78.94 288 TYR A N 1
ATOM 2341 C CA . TYR A 1 288 ? 14.684 -1.936 -24.666 1.00 78.94 288 TYR A CA 1
ATOM 2342 C C . TYR A 1 288 ? 14.515 -2.898 -23.491 1.00 78.94 288 TYR A C 1
ATOM 2344 O O . TYR A 1 288 ? 15.398 -3.010 -22.645 1.00 78.94 288 TYR A O 1
ATOM 2352 N N . LYS A 1 289 ? 13.356 -3.559 -23.396 1.00 76.38 289 LYS A N 1
ATOM 2353 C CA . LYS A 1 289 ? 13.094 -4.543 -22.338 1.00 76.38 289 LYS A CA 1
ATOM 2354 C C . LYS A 1 289 ? 13.568 -5.915 -22.796 1.00 76.38 289 LYS A C 1
ATOM 2356 O O . LYS A 1 289 ? 13.013 -6.458 -23.750 1.00 76.38 289 LYS A O 1
ATOM 2361 N N . GLN A 1 290 ? 14.561 -6.462 -22.104 1.00 70.56 290 GLN A N 1
ATOM 2362 C CA . GLN A 1 290 ? 15.042 -7.822 -22.306 1.00 70.56 290 GLN A CA 1
ATOM 2363 C C . GLN A 1 290 ? 14.921 -8.577 -20.978 1.00 70.56 290 GLN A C 1
ATOM 2365 O O . GLN A 1 290 ? 15.550 -8.214 -19.987 1.00 70.56 290 GLN A O 1
ATOM 2370 N N . ASP A 1 291 ? 14.071 -9.604 -20.955 1.00 70.25 291 ASP A N 1
ATOM 2371 C CA . ASP A 1 291 ? 13.724 -10.371 -19.752 1.00 70.25 291 ASP A CA 1
ATOM 2372 C C . ASP A 1 291 ? 13.213 -9.478 -18.595 1.00 70.25 291 ASP A C 1
ATOM 2374 O O . ASP A 1 291 ? 12.161 -8.850 -18.731 1.00 70.25 291 ASP A O 1
ATOM 2378 N N . GLU A 1 292 ? 13.937 -9.421 -17.469 1.00 60.66 292 GLU A N 1
ATOM 2379 C CA . GLU A 1 292 ? 13.629 -8.590 -16.288 1.00 60.66 292 GLU A CA 1
ATOM 2380 C C . GLU A 1 292 ? 14.501 -7.321 -16.185 1.00 60.66 292 GLU A C 1
ATOM 2382 O O . GLU A 1 292 ? 14.427 -6.600 -15.190 1.00 60.66 292 GLU A O 1
ATOM 2387 N N . VAL A 1 293 ? 15.328 -7.030 -17.198 1.00 58.31 293 VAL A N 1
ATOM 2388 C CA . VAL A 1 293 ? 16.234 -5.872 -17.208 1.00 58.31 293 VAL A CA 1
ATOM 2389 C C . VAL A 1 293 ? 15.816 -4.883 -18.296 1.00 58.31 293 VAL A C 1
ATOM 2391 O O . VAL A 1 293 ? 15.616 -5.233 -19.462 1.00 58.31 293 VAL A O 1
ATOM 2394 N N . THR A 1 294 ? 15.701 -3.612 -17.917 1.00 71.31 294 THR A N 1
ATOM 2395 C CA . THR A 1 294 ? 15.489 -2.519 -18.867 1.00 71.31 294 THR A CA 1
ATOM 2396 C C . THR A 1 294 ? 16.851 -2.000 -19.333 1.00 71.31 294 THR A C 1
ATOM 2398 O O . THR A 1 294 ? 17.615 -1.448 -18.553 1.00 71.31 294 THR A O 1
ATOM 2401 N N . LEU A 1 295 ? 17.167 -2.157 -20.618 1.00 75.81 295 LEU A N 1
ATOM 2402 C CA . LEU A 1 295 ? 18.387 -1.628 -21.230 1.00 75.81 295 LEU A CA 1
ATOM 2403 C C . LEU A 1 295 ? 18.127 -0.207 -21.744 1.00 75.81 295 LEU A C 1
ATOM 2405 O O . LEU A 1 295 ? 17.108 0.058 -22.392 1.00 75.81 295 LEU A O 1
ATOM 2409 N N . HIS A 1 296 ? 19.046 0.719 -21.472 1.00 80.44 296 HIS A N 1
ATOM 2410 C CA . HIS A 1 296 ? 19.029 2.061 -22.055 1.00 80.44 296 HIS A CA 1
ATOM 2411 C C . HIS A 1 296 ? 20.061 2.124 -23.175 1.00 80.44 296 HIS A C 1
ATOM 2413 O O . HIS A 1 296 ? 21.265 2.177 -22.931 1.00 80.44 296 HIS A O 1
ATOM 2419 N N . ILE A 1 297 ? 19.585 2.118 -24.416 1.00 84.25 297 ILE A N 1
ATOM 2420 C CA . ILE A 1 297 ? 20.448 2.143 -25.593 1.00 84.25 297 ILE A CA 1
ATOM 2421 C C . ILE A 1 297 ? 20.676 3.599 -25.982 1.00 84.25 297 ILE A C 1
ATOM 2423 O O . ILE A 1 297 ? 19.739 4.281 -26.402 1.00 84.25 297 ILE A O 1
ATOM 2427 N N . HIS A 1 298 ? 21.913 4.070 -25.843 1.00 82.12 298 HIS A N 1
ATOM 2428 C CA . HIS A 1 298 ? 22.341 5.367 -26.353 1.00 82.12 298 HIS A CA 1
ATOM 2429 C C . HIS A 1 298 ? 22.614 5.239 -27.846 1.00 82.12 298 HIS A C 1
ATOM 2431 O O . HIS A 1 298 ? 23.611 4.643 -28.257 1.00 82.12 298 HIS A O 1
ATOM 2437 N N . ARG A 1 299 ? 21.703 5.776 -28.656 1.00 87.00 299 ARG A N 1
ATOM 2438 C CA . ARG A 1 299 ? 21.783 5.631 -30.107 1.00 87.00 299 ARG A CA 1
ATOM 2439 C C . ARG A 1 299 ? 22.832 6.581 -30.673 1.00 87.00 299 ARG A C 1
ATOM 2441 O O . ARG A 1 299 ? 22.948 7.735 -30.271 1.00 87.00 299 ARG A O 1
ATOM 2448 N N . ASP A 1 300 ? 23.603 6.068 -31.619 1.00 86.94 300 ASP A N 1
ATOM 2449 C CA . ASP A 1 300 ? 24.651 6.798 -32.324 1.00 86.94 300 ASP A CA 1
ATOM 2450 C C . ASP A 1 300 ? 24.047 7.429 -33.572 1.00 86.94 300 ASP A C 1
ATOM 2452 O O . ASP A 1 300 ? 23.913 6.788 -34.616 1.00 86.94 300 ASP A O 1
ATOM 2456 N N . GLU A 1 301 ? 23.700 8.708 -33.458 1.00 88.94 301 GLU A N 1
ATOM 2457 C CA . GLU A 1 301 ? 23.129 9.484 -34.555 1.00 88.94 301 GLU A CA 1
ATOM 2458 C C . GLU A 1 301 ? 23.976 9.402 -35.830 1.00 88.94 301 GLU A C 1
ATOM 2460 O O . GLU A 1 301 ? 23.444 9.271 -36.933 1.00 88.94 301 GLU A O 1
ATOM 2465 N N . THR A 1 302 ? 25.302 9.453 -35.690 1.00 87.94 302 THR A N 1
ATOM 2466 C CA . THR A 1 302 ? 26.214 9.526 -36.834 1.00 87.94 302 THR A CA 1
ATOM 2467 C C . THR A 1 302 ? 26.282 8.195 -37.579 1.00 87.94 302 THR A C 1
ATOM 2469 O O . THR A 1 302 ? 26.171 8.162 -38.811 1.00 87.94 302 THR A O 1
ATOM 2472 N N . GLY A 1 303 ? 26.384 7.086 -36.839 1.00 85.56 303 GLY A N 1
ATOM 2473 C CA . GLY A 1 303 ? 26.352 5.731 -37.379 1.00 85.56 303 GLY A CA 1
ATOM 2474 C C . GLY A 1 303 ? 25.025 5.413 -38.066 1.00 85.56 303 GLY A C 1
ATOM 2475 O O . GLY A 1 303 ? 25.023 4.904 -39.193 1.00 85.56 303 GLY A O 1
ATOM 2476 N N . GLU A 1 304 ? 23.899 5.784 -37.452 1.00 89.62 304 GLU A N 1
ATOM 2477 C CA . GLU A 1 304 ? 22.572 5.549 -38.024 1.00 89.62 304 GLU A CA 1
ATOM 2478 C C . GLU A 1 304 ? 22.323 6.373 -39.292 1.00 89.62 304 GLU A C 1
ATOM 2480 O O . GLU A 1 304 ? 21.903 5.834 -40.323 1.00 89.62 304 GLU A O 1
ATOM 2485 N N . GLN A 1 305 ? 22.653 7.670 -39.257 1.00 88.19 305 GLN A N 1
ATOM 2486 C CA . GLN A 1 305 ? 22.517 8.553 -40.416 1.00 88.19 305 GLN A CA 1
ATOM 2487 C C . GLN A 1 305 ? 23.363 8.075 -41.598 1.00 88.19 305 GLN A C 1
ATOM 2489 O O . GLN A 1 305 ? 22.914 8.183 -42.740 1.00 88.19 305 GLN A O 1
ATOM 2494 N N . SER A 1 306 ? 24.541 7.490 -41.349 1.00 89.62 306 SER A N 1
ATOM 2495 C CA . SER A 1 306 ? 25.391 6.950 -42.416 1.00 89.62 306 SER A CA 1
ATOM 2496 C C . SER A 1 306 ? 24.699 5.833 -43.211 1.00 89.62 306 SER A C 1
ATOM 2498 O O . SER A 1 306 ? 24.762 5.825 -44.442 1.00 89.62 306 SER A O 1
ATOM 2500 N N . LEU A 1 307 ? 23.976 4.925 -42.537 1.00 89.19 307 LEU A N 1
ATOM 2501 C CA . LEU A 1 307 ? 23.238 3.839 -43.189 1.00 89.19 307 LEU A CA 1
ATOM 2502 C C . LEU A 1 307 ? 22.026 4.380 -43.949 1.00 89.19 307 LEU A C 1
ATOM 2504 O O . LEU A 1 307 ? 21.781 3.981 -45.086 1.00 89.19 307 LEU A O 1
ATOM 2508 N N . VAL A 1 308 ? 21.287 5.311 -43.343 1.00 89.00 308 VAL A N 1
ATOM 2509 C CA . VAL A 1 308 ? 20.114 5.937 -43.969 1.00 89.00 308 VAL A CA 1
ATOM 2510 C C . VAL A 1 308 ? 20.515 6.679 -45.246 1.00 89.00 308 VAL A C 1
ATOM 2512 O O . VAL A 1 308 ? 19.900 6.476 -46.293 1.00 89.00 308 VAL A O 1
ATOM 2515 N N . GLN A 1 309 ? 21.582 7.480 -45.199 1.00 88.38 309 GLN A N 1
ATOM 2516 C CA . GLN A 1 309 ? 22.105 8.190 -46.370 1.00 88.38 309 GLN A CA 1
ATOM 2517 C C . GLN A 1 309 ? 22.625 7.223 -47.440 1.00 88.38 309 GLN A C 1
ATOM 2519 O O . GLN A 1 309 ? 22.356 7.420 -48.627 1.00 88.38 309 GLN A O 1
ATOM 2524 N N . PHE A 1 310 ? 23.316 6.152 -47.033 1.00 88.56 310 PHE A N 1
ATOM 2525 C CA . PHE A 1 310 ? 23.768 5.109 -47.952 1.00 88.56 310 PHE A CA 1
ATOM 2526 C C . PHE A 1 310 ? 22.587 4.477 -48.696 1.00 88.56 310 PHE A C 1
ATOM 2528 O O . PHE A 1 310 ? 22.606 4.407 -49.925 1.00 88.56 310 PHE A O 1
ATOM 2535 N N . LEU A 1 311 ? 21.527 4.093 -47.974 1.00 88.62 311 LEU A N 1
ATOM 2536 C CA . LEU A 1 311 ? 20.321 3.520 -48.570 1.00 88.62 311 LEU A CA 1
ATOM 2537 C C . LEU A 1 311 ? 19.633 4.505 -49.515 1.00 88.62 311 LEU A C 1
ATOM 2539 O O . LEU A 1 311 ? 19.303 4.127 -50.636 1.00 88.62 311 LEU A O 1
ATOM 2543 N N . GLN A 1 312 ? 19.480 5.774 -49.129 1.00 88.19 312 GLN A N 1
ATOM 2544 C CA . GLN A 1 312 ? 18.907 6.807 -50.002 1.00 88.19 312 GLN A CA 1
ATOM 2545 C C . GLN A 1 312 ? 19.687 6.978 -51.315 1.00 88.19 312 GLN A C 1
ATOM 2547 O O . GLN A 1 312 ? 19.082 7.267 -52.349 1.00 88.19 312 GLN A O 1
ATOM 2552 N N . GLY A 1 313 ? 21.006 6.761 -51.299 1.00 87.44 313 GLY A N 1
ATOM 2553 C CA . GLY A 1 313 ? 21.865 6.810 -52.484 1.00 87.44 313 GLY A CA 1
ATOM 2554 C C . GLY A 1 313 ? 21.667 5.653 -53.471 1.00 87.44 313 GLY A C 1
ATOM 2555 O O . GLY A 1 313 ? 22.051 5.774 -54.635 1.00 87.44 313 GLY A O 1
ATOM 2556 N N . LEU A 1 314 ? 21.039 4.546 -53.055 1.00 87.44 314 LEU A N 1
ATOM 2557 C CA . LEU A 1 314 ? 20.868 3.359 -53.902 1.00 87.44 314 LEU A CA 1
ATOM 2558 C C . LEU A 1 314 ? 19.838 3.561 -55.019 1.00 87.44 314 LEU A C 1
ATOM 2560 O O . LEU A 1 314 ? 19.938 2.928 -56.076 1.00 87.44 314 LEU A O 1
ATOM 2564 N N . HIS A 1 315 ? 18.828 4.412 -54.805 1.00 87.56 315 HIS A N 1
ATOM 2565 C CA . HIS A 1 315 ? 17.793 4.660 -55.804 1.00 87.56 315 HIS A CA 1
ATOM 2566 C C . HIS A 1 315 ? 17.180 6.070 -55.696 1.00 87.56 315 HIS A C 1
ATOM 2568 O O . HIS A 1 315 ? 16.783 6.473 -54.605 1.00 87.56 315 HIS A O 1
ATOM 2574 N N . PRO A 1 316 ? 16.953 6.789 -56.818 1.00 85.31 316 PRO A N 1
ATOM 2575 C CA . PRO A 1 316 ? 16.367 8.138 -56.806 1.00 85.31 316 PRO A CA 1
ATOM 2576 C C . PRO A 1 316 ? 14.998 8.252 -56.115 1.00 85.31 316 PRO A C 1
ATOM 2578 O O . PRO A 1 316 ? 14.641 9.312 -55.604 1.00 85.31 316 PRO A O 1
ATOM 2581 N N . ASN A 1 317 ? 14.212 7.169 -56.105 1.00 85.44 317 ASN A N 1
ATOM 2582 C CA . ASN A 1 317 ? 12.902 7.155 -55.441 1.00 85.44 317 ASN A CA 1
ATOM 2583 C C . ASN A 1 317 ? 13.000 7.088 -53.911 1.00 85.44 317 ASN A C 1
ATOM 2585 O O . ASN A 1 317 ? 12.046 7.474 -53.241 1.00 85.44 317 ASN A O 1
ATOM 2589 N N . PHE A 1 318 ? 14.123 6.628 -53.352 1.00 87.06 318 PHE A N 1
ATOM 2590 C CA . PHE A 1 318 ? 14.273 6.465 -51.905 1.00 87.06 318 PHE A CA 1
ATOM 2591 C C . PHE A 1 318 ? 14.417 7.807 -51.187 1.00 87.06 318 PHE A C 1
ATOM 2593 O O . PHE A 1 318 ? 13.878 7.970 -50.100 1.00 87.06 318 PHE A O 1
ATOM 2600 N N . SER A 1 319 ? 15.008 8.821 -51.828 1.00 81.12 319 SER A N 1
ATOM 2601 C CA . SER A 1 319 ? 15.114 10.176 -51.259 1.00 81.12 319 SER A CA 1
ATOM 2602 C C . SER A 1 319 ? 13.761 10.849 -50.986 1.00 81.12 319 SER A C 1
ATOM 2604 O O . SER A 1 319 ? 13.707 11.839 -50.267 1.00 81.12 319 SER A O 1
ATOM 2606 N N . ARG A 1 320 ? 12.668 10.341 -51.574 1.00 82.75 320 ARG A N 1
ATOM 2607 C CA . ARG A 1 320 ? 11.301 10.863 -51.392 1.00 82.75 320 ARG A CA 1
ATOM 2608 C C . ARG A 1 320 ? 10.488 10.078 -50.356 1.00 82.75 320 ARG A C 1
ATOM 2610 O O . ARG A 1 320 ? 9.323 10.400 -50.140 1.00 82.75 320 ARG A O 1
ATOM 2617 N N . GLN A 1 321 ? 11.063 9.031 -49.763 1.00 84.88 321 GLN A N 1
ATOM 2618 C CA . GLN A 1 321 ? 10.398 8.146 -48.809 1.00 84.88 321 GLN A CA 1
ATOM 2619 C C . GLN A 1 321 ? 10.911 8.437 -47.392 1.00 84.88 321 GLN A C 1
ATOM 2621 O O . GLN A 1 321 ? 12.104 8.314 -47.123 1.00 84.88 321 GLN A O 1
ATOM 2626 N N . TYR A 1 322 ? 10.001 8.805 -46.485 1.00 78.25 322 TYR A N 1
ATOM 2627 C CA . TYR A 1 322 ? 10.318 9.184 -45.097 1.00 78.25 322 TYR A CA 1
ATOM 2628 C C . TYR A 1 322 ? 9.710 8.231 -44.057 1.00 78.25 322 TYR A C 1
ATOM 2630 O O . TYR A 1 322 ? 9.728 8.514 -42.865 1.00 78.25 322 TYR A O 1
ATOM 2638 N N . ASN A 1 323 ? 9.177 7.088 -44.494 1.00 77.00 323 ASN A N 1
ATOM 2639 C CA . ASN A 1 323 ? 8.396 6.177 -43.649 1.00 77.00 323 ASN A CA 1
ATOM 2640 C C . ASN A 1 323 ? 9.260 5.268 -42.750 1.00 77.00 323 ASN A C 1
ATOM 2642 O O . ASN A 1 323 ? 8.742 4.315 -42.179 1.00 77.00 323 ASN A O 1
ATOM 2646 N N . GLY A 1 324 ? 10.573 5.504 -42.671 1.00 78.88 324 GLY A N 1
ATOM 2647 C CA . GLY A 1 324 ? 11.513 4.644 -41.939 1.00 78.88 324 GLY A CA 1
ATOM 2648 C C . GLY A 1 324 ? 11.863 3.326 -42.645 1.00 78.88 324 GLY A C 1
ATOM 2649 O O . GLY A 1 324 ? 12.689 2.575 -42.147 1.00 78.88 324 GLY A O 1
ATOM 2650 N N . TYR A 1 325 ? 11.286 3.060 -43.816 1.00 86.56 325 TYR A N 1
ATOM 2651 C CA . TYR A 1 325 ? 11.630 1.950 -44.704 1.00 86.56 325 TYR A CA 1
ATOM 2652 C C . TYR A 1 325 ? 11.572 2.414 -46.159 1.00 86.56 325 TYR A C 1
ATOM 2654 O O . TYR A 1 325 ? 10.824 3.336 -46.508 1.00 86.56 325 TYR A O 1
ATOM 2662 N N . TYR A 1 326 ? 12.338 1.745 -47.016 1.00 88.69 326 TYR A N 1
ATOM 2663 C CA . TYR A 1 326 ? 12.385 2.016 -48.446 1.00 88.69 326 TYR A CA 1
ATOM 2664 C C . TYR A 1 326 ? 11.692 0.913 -49.221 1.00 88.69 326 TYR A C 1
ATOM 2666 O O . TYR A 1 326 ? 11.812 -0.259 -48.877 1.00 88.69 326 TYR A O 1
ATOM 2674 N N . TYR A 1 327 ? 10.971 1.267 -50.279 1.00 89.88 327 TYR A N 1
ATOM 2675 C CA . TYR A 1 327 ? 10.294 0.283 -51.113 1.00 89.88 327 TYR A CA 1
ATOM 2676 C C . TYR A 1 327 ? 10.440 0.582 -52.599 1.00 89.88 327 TYR A C 1
ATOM 2678 O O . TYR A 1 327 ? 10.427 1.737 -53.037 1.00 89.88 327 TYR A O 1
ATOM 2686 N N . LEU A 1 328 ? 10.552 -0.487 -53.383 1.00 89.75 328 LEU A N 1
ATOM 2687 C CA . LEU A 1 328 ? 10.681 -0.440 -54.834 1.00 89.75 328 LEU A CA 1
ATOM 2688 C C . LEU A 1 328 ? 9.794 -1.509 -55.475 1.00 89.75 328 LEU A C 1
ATOM 2690 O O . LEU A 1 328 ? 9.671 -2.610 -54.945 1.00 89.75 328 LEU A O 1
ATOM 2694 N N . SER A 1 329 ? 9.173 -1.204 -56.617 1.00 88.12 329 SER A N 1
ATOM 2695 C CA . SER A 1 329 ? 8.402 -2.205 -57.365 1.00 88.12 329 SER A CA 1
ATOM 2696 C C . SER A 1 329 ? 9.324 -3.320 -57.878 1.00 88.12 329 SER A C 1
ATOM 2698 O O . SER A 1 329 ? 10.495 -3.076 -58.178 1.00 88.12 329 SER A O 1
ATOM 2700 N N . PHE A 1 330 ? 8.818 -4.545 -58.033 1.00 85.00 330 PHE A N 1
ATOM 2701 C CA . PHE A 1 330 ? 9.631 -5.645 -58.573 1.00 85.00 330 PHE A CA 1
ATOM 2702 C C . PHE A 1 330 ? 10.159 -5.363 -59.982 1.00 85.00 330 PHE A C 1
ATOM 2704 O O . PHE A 1 330 ? 11.307 -5.690 -60.286 1.00 85.00 330 PHE A O 1
ATOM 2711 N N . ALA A 1 331 ? 9.354 -4.703 -60.818 1.00 83.75 331 ALA A N 1
ATOM 2712 C CA . ALA A 1 331 ? 9.757 -4.312 -62.164 1.00 83.75 331 ALA A CA 1
ATOM 2713 C C . ALA A 1 331 ? 10.982 -3.385 -62.141 1.00 83.75 331 ALA A C 1
ATOM 2715 O O . ALA A 1 331 ? 11.917 -3.576 -62.920 1.00 83.75 331 ALA A O 1
ATOM 2716 N N . ASP A 1 332 ? 11.011 -2.420 -61.220 1.00 84.19 332 ASP A N 1
ATOM 2717 C CA . ASP A 1 332 ? 12.134 -1.494 -61.077 1.00 84.19 332 ASP A CA 1
ATOM 2718 C C . ASP A 1 332 ? 13.343 -2.150 -60.401 1.00 84.19 332 ASP A C 1
ATOM 2720 O O . ASP A 1 332 ? 14.475 -1.924 -60.828 1.00 84.19 332 ASP A O 1
ATOM 2724 N N . ALA A 1 333 ? 13.124 -3.027 -59.417 1.00 83.06 333 ALA A N 1
ATOM 2725 C CA . ALA A 1 333 ? 14.196 -3.755 -58.738 1.00 83.06 333 ALA A CA 1
ATOM 2726 C C . ALA A 1 333 ? 14.938 -4.738 -59.669 1.00 83.06 333 ALA A C 1
ATOM 2728 O O . ALA A 1 333 ? 16.149 -4.938 -59.533 1.00 83.06 333 ALA A O 1
ATOM 2729 N N . GLN A 1 334 ? 14.240 -5.327 -60.649 1.00 79.75 334 GLN A N 1
ATOM 2730 C CA . GLN A 1 334 ? 14.838 -6.201 -61.670 1.00 79.75 334 GLN A CA 1
ATOM 2731 C C . GLN A 1 334 ? 15.467 -5.422 -62.835 1.00 79.75 334 GLN A C 1
ATOM 2733 O O . GLN A 1 334 ? 16.342 -5.934 -63.545 1.00 79.75 334 GLN A O 1
ATOM 2738 N N . LYS A 1 335 ? 15.063 -4.165 -63.041 1.00 82.62 335 LYS A N 1
ATOM 2739 C CA . LYS A 1 335 ? 15.524 -3.340 -64.159 1.00 82.62 335 LYS A CA 1
ATOM 2740 C C . LYS A 1 335 ? 17.038 -3.150 -64.102 1.00 82.62 335 LYS A C 1
ATOM 2742 O O . LYS A 1 335 ? 17.596 -2.711 -63.101 1.00 82.62 335 LYS A O 1
ATOM 2747 N N . LYS A 1 336 ? 17.723 -3.475 -65.206 1.00 79.25 336 LYS A N 1
ATOM 2748 C CA . LYS A 1 336 ? 19.194 -3.383 -65.335 1.00 79.25 336 LYS A CA 1
ATOM 2749 C C . LYS A 1 336 ? 19.968 -4.137 -64.231 1.00 79.25 336 LYS A C 1
ATOM 2751 O O . LYS A 1 336 ? 21.111 -3.772 -63.938 1.00 79.25 336 LYS A O 1
ATOM 2756 N N . GLY A 1 337 ? 19.354 -5.161 -63.626 1.00 77.31 337 GLY A N 1
ATOM 2757 C CA . GLY A 1 337 ? 19.945 -5.942 -62.537 1.00 77.31 337 GLY A CA 1
ATOM 2758 C C . GLY A 1 337 ? 20.216 -5.122 -61.274 1.00 77.31 337 GLY A C 1
ATOM 2759 O O . GLY A 1 337 ? 21.206 -5.381 -60.594 1.00 77.31 337 GLY A O 1
ATOM 2760 N N . TRP A 1 338 ? 19.394 -4.103 -60.992 1.00 87.56 338 TRP A N 1
ATOM 2761 C CA . TRP A 1 338 ? 19.598 -3.186 -59.866 1.00 87.56 338 TRP A CA 1
ATOM 2762 C C . TRP A 1 338 ? 19.737 -3.926 -58.531 1.00 87.56 338 TRP A C 1
ATOM 2764 O O . TRP A 1 338 ? 20.720 -3.703 -57.830 1.00 87.56 338 TRP A O 1
ATOM 2774 N N . PHE A 1 339 ? 18.841 -4.872 -58.230 1.00 85.12 339 PHE A N 1
ATOM 2775 C CA . PHE A 1 339 ? 18.873 -5.602 -56.960 1.00 85.12 339 PHE A CA 1
ATOM 2776 C C . PHE A 1 339 ? 20.191 -6.354 -56.735 1.00 85.12 339 PHE A C 1
ATOM 2778 O O . PHE A 1 339 ? 20.748 -6.293 -55.647 1.00 85.12 339 PHE A O 1
ATOM 2785 N N . LEU A 1 340 ? 20.746 -6.992 -57.773 1.00 80.69 340 LEU A N 1
ATOM 2786 C CA . LEU A 1 340 ? 22.027 -7.701 -57.670 1.00 80.69 340 LEU A CA 1
ATOM 2787 C C . LEU A 1 340 ? 23.190 -6.740 -57.377 1.00 80.69 340 LEU A C 1
ATOM 2789 O O . LEU A 1 340 ? 24.082 -7.056 -56.593 1.00 80.69 340 LEU A O 1
ATOM 2793 N N . LYS A 1 341 ? 23.176 -5.550 -57.988 1.00 84.75 341 LYS A N 1
ATOM 2794 C CA . LYS A 1 341 ? 24.189 -4.518 -57.727 1.00 84.75 341 LYS A CA 1
ATOM 2795 C C . LYS A 1 341 ? 24.090 -4.000 -56.299 1.00 84.75 341 LYS A C 1
ATOM 2797 O O . LYS A 1 341 ? 25.113 -3.892 -55.637 1.00 84.75 341 LYS A O 1
ATOM 2802 N N . VAL A 1 342 ? 22.874 -3.733 -55.828 1.00 86.19 342 VAL A N 1
ATOM 2803 C CA . VAL A 1 342 ? 22.618 -3.291 -54.452 1.00 86.19 342 VAL A CA 1
ATOM 2804 C C . VAL A 1 342 ? 23.010 -4.358 -53.440 1.00 86.19 342 VAL A C 1
ATOM 2806 O O . VAL A 1 342 ? 23.663 -4.046 -52.454 1.00 86.19 342 VAL A O 1
ATOM 2809 N N . TYR A 1 343 ? 22.687 -5.620 -53.712 1.00 84.50 343 TYR A N 1
ATOM 2810 C CA . TYR A 1 343 ? 23.087 -6.746 -52.875 1.00 84.50 343 TYR A CA 1
ATOM 2811 C C . TYR A 1 343 ? 24.610 -6.802 -52.692 1.00 84.50 343 TYR A C 1
ATOM 2813 O O . TYR A 1 343 ? 25.093 -6.875 -51.565 1.00 84.50 343 TYR A O 1
ATOM 2821 N N . HIS A 1 344 ? 25.377 -6.688 -53.781 1.00 83.44 344 HIS A N 1
ATOM 2822 C CA . HIS A 1 344 ? 26.837 -6.638 -53.691 1.00 83.44 344 HIS A CA 1
ATOM 2823 C C . HIS A 1 344 ? 27.348 -5.375 -52.991 1.00 83.44 344 HIS A C 1
ATOM 2825 O O . HIS A 1 344 ? 28.262 -5.481 -52.187 1.00 83.44 344 HIS A O 1
ATOM 2831 N N . GLN A 1 345 ? 26.735 -4.212 -53.224 1.00 86.06 345 GLN A N 1
ATOM 2832 C CA . GLN A 1 345 ? 27.107 -2.972 -52.534 1.00 86.06 345 GLN A CA 1
ATOM 2833 C C . GLN A 1 345 ? 26.884 -3.046 -51.019 1.00 86.06 345 GLN A C 1
ATOM 2835 O O . GLN A 1 345 ? 27.697 -2.521 -50.268 1.00 86.06 345 GLN A O 1
ATOM 2840 N N . LEU A 1 346 ? 25.809 -3.701 -50.569 1.00 87.25 346 LEU A N 1
ATOM 2841 C CA . LEU A 1 346 ? 25.526 -3.902 -49.145 1.00 87.25 346 LEU A CA 1
ATOM 2842 C C . LEU A 1 346 ? 26.547 -4.854 -48.505 1.00 87.25 346 LEU A C 1
ATOM 2844 O O . LEU A 1 346 ? 27.051 -4.564 -47.425 1.00 87.25 346 LEU A O 1
ATOM 2848 N N . LEU A 1 347 ? 26.910 -5.937 -49.202 1.00 84.31 347 LEU A N 1
ATOM 2849 C CA . LEU A 1 347 ? 27.961 -6.854 -48.750 1.00 84.31 347 LEU A CA 1
ATOM 2850 C C . LEU A 1 347 ? 29.345 -6.190 -48.712 1.00 84.31 347 LEU A C 1
ATOM 2852 O O . LEU A 1 347 ? 30.076 -6.364 -47.744 1.00 84.31 347 LEU A O 1
ATOM 2856 N N . ASP A 1 348 ? 29.702 -5.421 -49.744 1.00 85.19 348 ASP A N 1
ATOM 2857 C CA . ASP A 1 348 ? 30.995 -4.729 -49.826 1.00 85.19 348 ASP A CA 1
ATOM 2858 C C . ASP A 1 348 ? 31.110 -3.603 -48.772 1.00 85.19 348 ASP A C 1
ATOM 2860 O O . ASP A 1 348 ? 32.216 -3.252 -48.364 1.00 85.19 348 ASP A O 1
ATOM 2864 N N . ALA A 1 349 ? 29.980 -3.051 -48.312 1.00 84.25 349 ALA A N 1
ATOM 2865 C CA . ALA A 1 349 ? 29.906 -2.036 -47.257 1.00 84.25 349 ALA A CA 1
ATOM 2866 C C . ALA A 1 349 ? 29.864 -2.611 -45.824 1.00 84.25 349 ALA A C 1
ATOM 2868 O O . ALA A 1 349 ? 29.713 -1.836 -44.874 1.00 84.25 349 ALA A O 1
ATOM 2869 N N . ASP A 1 350 ? 30.000 -3.935 -45.673 1.00 84.94 350 ASP A N 1
ATOM 2870 C CA . ASP A 1 350 ? 29.936 -4.663 -44.397 1.00 84.94 350 ASP A CA 1
ATOM 2871 C C . ASP A 1 350 ? 28.601 -4.454 -43.649 1.00 84.94 350 ASP A C 1
ATOM 2873 O O . ASP A 1 350 ? 28.552 -4.237 -42.439 1.00 84.94 350 ASP A O 1
ATOM 2877 N N . ILE A 1 351 ? 27.492 -4.451 -44.401 1.00 88.38 351 ILE A N 1
ATOM 2878 C CA . ILE A 1 351 ? 26.130 -4.328 -43.865 1.00 88.38 351 ILE A CA 1
ATOM 2879 C C . ILE A 1 351 ? 25.494 -5.720 -43.809 1.00 88.38 351 ILE A C 1
ATOM 2881 O O . ILE A 1 351 ? 25.405 -6.421 -44.820 1.00 88.38 351 ILE A O 1
ATOM 2885 N N . GLU A 1 352 ? 24.999 -6.119 -42.635 1.00 86.44 352 GLU A N 1
ATOM 2886 C CA . GLU A 1 352 ? 24.349 -7.419 -42.462 1.00 86.44 352 GLU A CA 1
ATOM 2887 C C . GLU A 1 352 ? 22.993 -7.450 -43.183 1.00 86.44 352 GLU A C 1
ATOM 2889 O O . GLU A 1 352 ? 22.154 -6.563 -43.015 1.00 86.44 352 GLU A O 1
ATOM 2894 N N . LEU A 1 353 ? 22.745 -8.507 -43.959 1.00 87.50 353 LEU A N 1
ATOM 2895 C CA . LEU A 1 353 ? 21.486 -8.703 -44.676 1.00 87.50 353 LEU A CA 1
ATOM 2896 C C . LEU A 1 353 ? 20.655 -9.800 -44.019 1.00 87.50 353 LEU A C 1
ATOM 2898 O O . LEU A 1 353 ? 21.088 -10.949 -43.917 1.00 87.50 353 LEU A O 1
ATOM 2902 N N . ARG A 1 354 ? 19.427 -9.459 -43.621 1.00 85.50 354 ARG A N 1
ATOM 2903 C CA . ARG A 1 354 ? 18.433 -10.406 -43.093 1.00 85.50 354 ARG A CA 1
ATOM 2904 C C . ARG A 1 354 ? 17.212 -10.473 -44.003 1.00 85.50 354 ARG A C 1
ATOM 2906 O O . ARG A 1 354 ? 16.909 -9.529 -44.721 1.00 85.50 354 ARG A O 1
ATOM 2913 N N . GLY A 1 355 ? 16.510 -11.605 -43.977 1.00 81.81 355 GLY A N 1
ATOM 2914 C CA . GLY A 1 355 ? 15.264 -11.795 -44.730 1.00 81.81 355 GLY A CA 1
ATOM 2915 C C . GLY A 1 355 ? 15.423 -12.254 -46.184 1.00 81.81 355 GLY A C 1
ATOM 2916 O O . GLY A 1 355 ? 14.418 -12.462 -46.852 1.00 81.81 355 GLY A O 1
ATOM 2917 N N . MET A 1 356 ? 16.648 -12.509 -46.663 1.00 79.50 356 MET A N 1
ATOM 2918 C CA . MET A 1 356 ? 16.890 -13.083 -48.001 1.00 79.50 356 MET A CA 1
ATOM 2919 C C . MET A 1 356 ? 16.156 -14.414 -48.219 1.00 79.50 356 MET A C 1
ATOM 2921 O O . MET A 1 356 ? 15.548 -14.615 -49.267 1.00 79.50 356 MET A O 1
ATOM 2925 N N . ASP A 1 357 ? 16.147 -15.289 -47.212 1.00 74.94 357 ASP A N 1
ATOM 2926 C CA . ASP A 1 357 ? 15.475 -16.596 -47.278 1.00 74.94 357 ASP A CA 1
ATOM 2927 C C . ASP A 1 357 ? 13.942 -16.482 -47.344 1.00 74.94 357 ASP A C 1
ATOM 2929 O O . ASP A 1 357 ? 13.249 -17.429 -47.720 1.00 74.94 357 ASP A O 1
ATOM 2933 N N . LEU A 1 358 ? 13.402 -15.315 -46.976 1.00 76.19 358 LEU A N 1
ATOM 2934 C CA . LEU A 1 358 ? 11.970 -15.029 -46.970 1.00 76.19 358 LEU A CA 1
ATOM 2935 C C . LEU A 1 358 ? 11.486 -14.458 -48.314 1.00 76.19 358 LEU A C 1
ATOM 2937 O O . LEU A 1 358 ? 10.275 -14.392 -48.541 1.00 76.19 358 LEU A O 1
ATOM 2941 N N . LEU A 1 359 ? 12.403 -14.081 -49.216 1.00 77.75 359 LEU A N 1
ATOM 2942 C CA . LEU A 1 359 ? 12.076 -13.552 -50.540 1.00 77.75 359 LEU A CA 1
ATOM 2943 C C . LEU A 1 359 ? 11.643 -14.689 -51.477 1.00 77.75 359 LEU A C 1
ATOM 2945 O O . LEU A 1 359 ? 12.383 -15.638 -51.747 1.00 77.75 359 LEU A O 1
ATOM 2949 N N . ARG A 1 360 ? 10.422 -14.600 -52.012 1.00 71.12 360 ARG A N 1
ATOM 2950 C CA . ARG A 1 360 ? 9.866 -15.607 -52.929 1.00 71.12 360 ARG A CA 1
ATOM 2951 C C . ARG A 1 360 ? 10.178 -15.279 -54.385 1.00 71.12 360 ARG A C 1
ATOM 2953 O O . ARG A 1 360 ? 10.391 -16.206 -55.169 1.00 71.12 360 ARG A O 1
ATOM 2960 N N . HIS A 1 361 ? 10.213 -13.992 -54.732 1.00 67.06 361 HIS A N 1
ATOM 2961 C CA . HIS A 1 361 ? 10.399 -13.501 -56.100 1.00 67.06 361 HIS A CA 1
ATOM 2962 C C . HIS A 1 361 ? 11.873 -13.302 -56.473 1.00 67.06 361 HIS A C 1
ATOM 2964 O O . HIS A 1 361 ? 12.220 -13.369 -57.652 1.00 67.06 361 HIS A O 1
ATOM 2970 N N . PHE A 1 362 ? 12.749 -13.108 -55.486 1.00 64.56 362 PHE A N 1
ATOM 2971 C CA . PHE A 1 362 ? 14.179 -12.869 -55.685 1.00 64.56 362 PHE A CA 1
ATOM 2972 C C . PHE A 1 362 ? 15.018 -14.004 -55.090 1.00 64.56 362 PHE A C 1
ATOM 2974 O O . PHE A 1 362 ? 15.599 -13.875 -54.018 1.00 64.56 362 PHE A O 1
ATOM 2981 N N . LYS A 1 363 ? 15.093 -15.135 -55.798 1.00 58.78 363 LYS A N 1
ATOM 2982 C CA . LYS A 1 363 ? 15.977 -16.248 -55.425 1.00 58.78 363 LYS A CA 1
ATOM 2983 C C . LYS A 1 363 ? 17.333 -16.073 -56.098 1.00 58.78 363 LYS A C 1
ATOM 2985 O O . LYS A 1 363 ? 17.473 -16.372 -57.282 1.00 58.78 363 LYS A O 1
ATOM 2990 N N . TYR A 1 364 ? 18.325 -15.599 -55.351 1.00 60.09 364 TYR A N 1
ATOM 2991 C CA . TYR A 1 364 ? 19.708 -15.515 -55.820 1.00 60.09 364 TYR A CA 1
ATOM 2992 C C . TYR A 1 364 ? 20.632 -16.310 -54.905 1.00 60.09 364 TYR A C 1
ATOM 2994 O O . TYR A 1 364 ? 20.459 -16.322 -53.689 1.00 60.09 364 TYR A O 1
ATOM 3002 N N . ALA A 1 365 ? 21.623 -16.968 -55.504 1.00 48.81 365 ALA A N 1
ATOM 3003 C CA . ALA A 1 365 ? 22.675 -17.632 -54.754 1.00 48.81 365 ALA A CA 1
ATOM 3004 C C . ALA A 1 365 ? 23.621 -16.577 -54.140 1.00 48.81 365 ALA A C 1
ATOM 3006 O O . ALA A 1 365 ? 24.000 -15.637 -54.841 1.00 48.81 365 ALA A O 1
ATOM 3007 N N . PRO A 1 366 ? 24.066 -16.739 -52.880 1.00 51.09 366 PRO A N 1
ATOM 3008 C CA . PRO A 1 366 ? 24.948 -15.784 -52.195 1.00 51.09 366 PRO A CA 1
ATOM 3009 C C . PRO A 1 366 ? 26.391 -15.762 -52.742 1.00 51.09 366 PRO A C 1
ATOM 3011 O O . PRO A 1 366 ? 27.236 -15.014 -52.255 1.00 51.09 366 PRO A O 1
ATOM 3014 N N . TYR A 1 367 ? 26.703 -16.587 -53.747 1.00 55.78 367 TYR A N 1
ATOM 3015 C CA . TYR A 1 367 ? 28.048 -16.740 -54.299 1.00 55.78 367 TYR A CA 1
ATOM 3016 C C . TYR A 1 367 ? 28.223 -15.938 -55.592 1.00 55.78 367 TYR A C 1
ATOM 3018 O O . TYR A 1 367 ? 27.366 -15.971 -56.476 1.00 55.78 367 TYR A O 1
ATOM 3026 N N . LYS A 1 368 ? 29.369 -15.256 -55.729 1.00 50.41 368 LYS A N 1
ATOM 3027 C CA . LYS A 1 368 ? 29.728 -14.523 -56.953 1.00 50.41 368 LYS A CA 1
ATOM 3028 C C . LYS A 1 368 ? 29.802 -15.494 -58.151 1.00 50.41 368 LYS A C 1
ATOM 3030 O O . LYS A 1 368 ? 30.371 -16.577 -58.003 1.00 50.41 368 LYS A O 1
ATOM 3035 N N . PRO A 1 369 ? 29.248 -15.133 -59.324 1.00 50.62 369 PRO A N 1
ATOM 3036 C CA . PRO A 1 369 ? 29.360 -15.955 -60.523 1.00 50.62 369 PRO A CA 1
ATOM 3037 C C . PRO A 1 369 ? 30.797 -15.960 -61.050 1.00 50.62 369 PRO A C 1
ATOM 3039 O O . PRO A 1 369 ? 31.336 -14.918 -61.420 1.00 50.62 369 PRO A O 1
ATOM 3042 N N . GLU A 1 370 ? 31.396 -17.141 -61.160 1.00 51.38 370 GLU A N 1
ATOM 3043 C CA . GLU A 1 370 ? 32.648 -17.347 -61.886 1.00 51.38 370 GLU A CA 1
ATOM 3044 C C . GLU A 1 370 ? 32.345 -17.889 -63.282 1.00 51.38 370 GLU A C 1
ATOM 3046 O O . GLU A 1 370 ? 31.642 -18.889 -63.427 1.00 51.38 370 GLU A O 1
ATOM 3051 N N . THR A 1 371 ? 32.873 -17.239 -64.321 1.00 55.59 371 THR A N 1
ATOM 3052 C CA . THR A 1 371 ? 32.685 -17.674 -65.713 1.00 55.59 371 THR A CA 1
ATOM 3053 C C . THR A 1 371 ? 34.004 -18.162 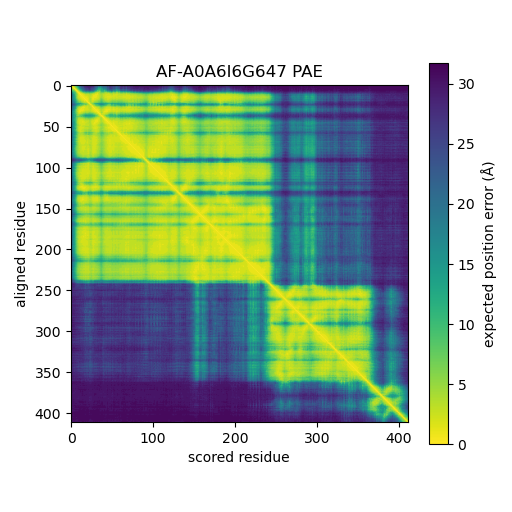-66.295 1.00 55.59 371 THR A C 1
ATOM 3055 O O . THR A 1 371 ? 34.983 -17.420 -66.333 1.00 55.59 371 THR A O 1
ATOM 3058 N N . LYS A 1 372 ? 34.026 -19.403 -66.785 1.00 60.53 372 LYS A N 1
ATOM 3059 C CA . LYS A 1 372 ? 35.141 -19.986 -67.538 1.00 60.53 372 LYS A CA 1
ATOM 3060 C C . LYS A 1 372 ? 34.712 -20.191 -68.986 1.00 60.53 372 LYS A C 1
ATOM 3062 O O . LYS A 1 372 ? 33.718 -20.863 -69.256 1.00 60.53 372 LYS A O 1
ATOM 3067 N N . LEU A 1 373 ? 35.464 -19.601 -69.911 1.00 57.94 373 LEU A N 1
ATOM 3068 C CA . LEU A 1 373 ? 35.252 -19.726 -71.352 1.00 57.94 373 LEU A CA 1
ATOM 3069 C C . LEU A 1 373 ? 36.298 -20.679 -71.933 1.00 57.94 373 LEU A C 1
ATOM 3071 O O . LEU A 1 373 ? 37.491 -20.511 -71.689 1.00 57.94 373 LEU A O 1
ATOM 3075 N N . GLN A 1 374 ? 35.851 -21.667 -72.703 1.00 62.56 374 GLN A N 1
ATOM 3076 C CA . GLN A 1 374 ? 36.710 -22.578 -73.458 1.00 62.56 374 GLN A CA 1
ATOM 3077 C C . GLN A 1 374 ? 36.318 -22.534 -74.933 1.00 62.56 374 GLN A C 1
ATOM 3079 O O . GLN A 1 374 ? 35.172 -22.803 -75.288 1.00 62.56 374 GLN A O 1
ATOM 3084 N N . ILE A 1 375 ? 37.267 -22.192 -75.802 1.00 63.91 375 ILE A N 1
ATOM 3085 C CA . ILE A 1 375 ? 37.056 -22.191 -77.254 1.00 63.91 375 ILE A CA 1
ATOM 3086 C C . ILE A 1 375 ? 37.162 -23.642 -77.730 1.00 63.91 375 ILE A C 1
ATOM 3088 O O . ILE A 1 375 ? 38.188 -24.283 -77.522 1.00 63.91 375 ILE A O 1
ATOM 3092 N N . LEU A 1 376 ? 36.088 -24.171 -78.317 1.00 64.31 376 LEU A N 1
ATOM 3093 C CA . LEU A 1 376 ? 36.025 -25.559 -78.779 1.00 64.31 376 LEU A CA 1
ATOM 3094 C C . LEU A 1 376 ? 36.539 -25.702 -80.214 1.00 64.31 376 LEU A C 1
ATOM 3096 O O . LEU A 1 376 ? 37.232 -26.669 -80.511 1.00 64.31 376 LEU A O 1
ATOM 3100 N N . GLN A 1 377 ? 36.200 -24.756 -81.095 1.00 55.84 377 GLN A N 1
ATOM 3101 C CA . GLN A 1 377 ? 36.611 -24.746 -82.501 1.00 55.84 377 GLN A CA 1
ATOM 3102 C C . GLN A 1 377 ? 36.623 -23.315 -83.051 1.00 55.84 377 GLN A C 1
ATOM 3104 O O . GLN A 1 377 ? 35.705 -22.532 -82.792 1.00 55.84 377 GLN A O 1
ATOM 3109 N N . GLU A 1 378 ? 37.648 -23.005 -83.841 1.00 49.78 378 GLU A N 1
ATOM 3110 C CA . GLU A 1 378 ? 37.796 -21.752 -84.580 1.00 49.78 378 GLU A CA 1
ATOM 3111 C C . GLU A 1 378 ? 37.793 -22.075 -86.081 1.00 49.78 378 GLU A C 1
ATOM 3113 O O . GLU A 1 378 ? 38.700 -22.733 -86.591 1.00 49.78 378 GLU A O 1
ATOM 3118 N N . LEU A 1 379 ? 36.726 -21.677 -86.778 1.00 57.00 379 LEU A N 1
ATOM 3119 C CA . LEU A 1 379 ? 36.625 -21.707 -88.238 1.00 57.00 379 LEU A CA 1
ATOM 3120 C C . LEU A 1 379 ? 36.583 -20.271 -88.763 1.00 57.00 379 LEU A C 1
ATOM 3122 O O . LEU A 1 379 ? 36.153 -19.368 -88.050 1.00 57.00 379 LEU A O 1
ATOM 3126 N N . VAL A 1 380 ? 36.977 -20.091 -90.028 1.00 55.84 380 VAL A N 1
ATOM 3127 C CA . VAL A 1 380 ? 37.204 -18.789 -90.691 1.00 55.84 380 VAL A CA 1
ATOM 3128 C C . VAL A 1 380 ? 36.081 -17.760 -90.459 1.00 55.84 380 VAL A C 1
ATOM 3130 O O . VAL A 1 380 ? 36.392 -16.585 -90.312 1.00 55.84 380 VAL A O 1
ATOM 3133 N N . ASP A 1 381 ? 34.818 -18.191 -90.325 1.00 55.53 381 ASP A N 1
ATOM 3134 C CA . ASP A 1 381 ? 33.666 -17.298 -90.094 1.00 55.53 381 ASP A CA 1
ATOM 3135 C C . ASP A 1 381 ? 32.778 -17.679 -88.878 1.00 55.53 381 ASP A C 1
ATOM 3137 O O . ASP A 1 381 ? 31.726 -17.067 -88.647 1.00 55.53 381 ASP A O 1
ATOM 3141 N N . VAL A 1 382 ? 33.162 -18.685 -88.072 1.00 53.12 382 VAL A N 1
ATOM 3142 C CA . VAL A 1 382 ? 32.376 -19.142 -86.903 1.00 53.12 382 VAL A CA 1
ATOM 3143 C C . VAL A 1 382 ? 33.283 -19.534 -85.735 1.00 53.12 382 VAL A C 1
ATOM 3145 O O . VAL A 1 382 ? 34.071 -20.474 -85.830 1.00 53.12 382 VAL A O 1
ATOM 3148 N N . LEU A 1 383 ? 33.094 -18.862 -84.594 1.00 61.47 383 LEU A N 1
ATOM 3149 C CA . LEU A 1 383 ? 33.716 -19.223 -83.319 1.00 61.47 383 LEU A CA 1
ATOM 3150 C C . LEU A 1 383 ? 32.731 -20.051 -82.485 1.00 61.47 383 LEU A C 1
ATOM 3152 O O . LEU A 1 383 ? 31.624 -19.591 -82.183 1.00 61.47 383 LEU A O 1
ATOM 3156 N N . GLN A 1 384 ? 33.132 -21.261 -82.092 1.00 59.09 384 GLN A N 1
ATOM 3157 C CA . GLN A 1 384 ? 32.349 -22.108 -81.197 1.00 59.09 384 GLN A CA 1
ATOM 3158 C C . GLN A 1 384 ? 32.977 -22.102 -79.803 1.00 59.09 384 GLN A C 1
ATOM 3160 O O . GLN A 1 384 ? 34.076 -22.618 -79.597 1.00 59.09 384 GLN A O 1
ATOM 3165 N N . VAL A 1 385 ? 32.265 -21.522 -78.835 1.00 66.38 385 VAL A N 1
ATOM 3166 C CA . VAL A 1 385 ? 32.731 -21.389 -77.447 1.00 66.38 385 VAL A CA 1
ATOM 3167 C C . VAL A 1 385 ? 31.797 -22.151 -76.512 1.00 66.38 385 VAL A C 1
ATOM 3169 O O . VAL A 1 385 ? 30.573 -22.046 -76.616 1.00 66.38 385 VAL A O 1
ATOM 3172 N N . SER A 1 386 ? 32.391 -22.909 -75.595 1.00 52.78 386 SER A N 1
ATOM 3173 C CA . SER A 1 386 ? 31.737 -23.482 -74.422 1.00 52.78 386 SER A CA 1
ATOM 3174 C C . SER A 1 386 ? 31.902 -22.524 -73.249 1.00 52.78 386 SER A C 1
ATOM 3176 O O . SER A 1 386 ? 33.009 -22.065 -72.953 1.00 52.78 386 SER A O 1
ATOM 3178 N N . MET A 1 387 ? 30.794 -22.200 -72.587 1.00 58.12 387 MET A N 1
ATOM 3179 C CA . MET A 1 387 ? 30.782 -21.314 -71.429 1.00 58.12 387 MET A CA 1
ATOM 3180 C C . MET A 1 387 ? 30.294 -22.089 -70.212 1.00 58.12 387 MET A C 1
ATOM 3182 O O . MET A 1 387 ? 29.194 -22.645 -70.206 1.00 58.12 387 MET A O 1
ATOM 3186 N N . GLN A 1 388 ? 31.108 -22.093 -69.162 1.00 55.44 388 GLN A N 1
ATOM 3187 C CA . GLN A 1 388 ? 30.747 -22.640 -67.865 1.00 55.44 388 GLN A CA 1
ATOM 3188 C C . GLN A 1 388 ? 30.600 -21.497 -66.865 1.00 55.44 388 GLN A C 1
ATOM 3190 O O . GLN A 1 388 ? 31.541 -20.734 -66.660 1.00 55.44 388 GLN A O 1
ATOM 3195 N N . VAL A 1 389 ? 29.427 -21.395 -66.241 1.00 58.28 389 VAL A N 1
ATOM 3196 C CA . VAL A 1 389 ? 29.153 -20.424 -65.175 1.00 58.28 389 VAL A CA 1
ATOM 3197 C C . VAL A 1 389 ? 28.947 -21.202 -63.880 1.00 58.28 389 VAL A C 1
ATOM 3199 O O . VAL A 1 389 ? 28.140 -22.131 -63.832 1.00 58.28 389 VAL A O 1
ATOM 3202 N N . SER A 1 390 ? 29.689 -20.862 -62.834 1.00 55.47 390 SER A N 1
ATOM 3203 C CA . SER A 1 390 ? 29.582 -21.490 -61.516 1.00 55.47 390 SER A CA 1
ATOM 3204 C C . SER A 1 390 ? 29.200 -20.484 -60.439 1.00 55.47 390 SER A C 1
ATOM 3206 O O . SER A 1 390 ? 29.749 -19.385 -60.395 1.00 55.47 390 SER A O 1
ATOM 3208 N N . PHE A 1 391 ? 28.297 -20.898 -59.550 1.00 46.41 391 PHE A N 1
ATOM 3209 C CA . PHE A 1 391 ? 27.899 -20.176 -58.343 1.00 46.41 391 PHE A CA 1
ATOM 3210 C C . PHE A 1 391 ? 28.276 -21.042 -57.132 1.00 46.41 391 PHE A C 1
ATOM 3212 O O . PHE A 1 391 ? 27.554 -21.966 -56.753 1.00 46.41 391 PHE A O 1
ATOM 3219 N N . GLY A 1 392 ? 29.456 -20.814 -56.549 1.00 61.44 392 GLY A N 1
ATOM 3220 C CA . GLY A 1 392 ? 29.965 -21.654 -55.458 1.00 61.44 392 GLY A CA 1
ATOM 3221 C C . GLY A 1 392 ? 30.146 -23.122 -55.884 1.00 61.44 392 GLY A C 1
ATOM 3222 O O . GLY A 1 392 ? 31.000 -23.429 -56.715 1.00 61.44 392 GLY A O 1
ATOM 3223 N N . LYS A 1 393 ? 29.356 -24.047 -55.314 1.00 50.25 393 LYS A N 1
ATOM 3224 C CA . LYS A 1 393 ? 29.398 -25.490 -55.648 1.00 50.25 393 LYS A CA 1
ATOM 3225 C C . LYS A 1 393 ? 28.498 -25.884 -56.824 1.00 50.25 393 LYS A C 1
ATOM 3227 O O . LYS A 1 393 ? 28.673 -26.974 -57.369 1.00 50.25 393 LYS A O 1
ATOM 3232 N N . GLU A 1 394 ? 27.568 -25.025 -57.229 1.00 42.22 394 GLU A N 1
ATOM 3233 C CA . GLU A 1 394 ? 26.664 -25.299 -58.344 1.00 42.22 394 GLU A CA 1
ATOM 3234 C C . GLU A 1 394 ? 27.313 -24.891 -59.671 1.00 42.22 394 GLU A C 1
ATOM 3236 O O . GLU A 1 394 ? 27.791 -23.766 -59.841 1.00 42.22 394 GLU A O 1
ATOM 3241 N N . LYS A 1 395 ? 27.365 -25.833 -60.618 1.00 46.25 395 LYS A N 1
ATOM 3242 C CA . LYS A 1 395 ? 27.984 -25.651 -61.935 1.00 46.25 395 LYS A CA 1
ATOM 3243 C C . LYS A 1 395 ? 26.909 -25.725 -63.007 1.00 46.25 395 LYS A C 1
ATOM 3245 O O . LYS A 1 395 ? 26.312 -26.780 -63.200 1.00 46.25 395 LYS A O 1
ATOM 3250 N N . PHE A 1 396 ? 26.728 -24.639 -63.749 1.00 50.28 396 PHE A N 1
ATOM 3251 C CA . PHE A 1 396 ? 25.854 -24.598 -64.913 1.00 50.28 396 PHE A CA 1
ATOM 3252 C C . PHE A 1 396 ? 26.708 -24.665 -66.180 1.00 50.28 396 PHE A C 1
ATOM 3254 O O . PHE A 1 396 ? 27.611 -23.854 -66.404 1.00 50.28 396 PHE A O 1
ATOM 3261 N N . HIS A 1 397 ? 26.447 -25.680 -67.000 1.00 42.47 397 HIS A N 1
ATOM 3262 C CA . HIS A 1 397 ? 27.137 -25.900 -68.264 1.00 42.47 397 HIS A CA 1
ATOM 3263 C C . HIS A 1 397 ? 26.236 -25.452 -69.417 1.00 42.47 397 HIS A C 1
ATOM 3265 O O . HIS A 1 397 ? 25.148 -25.998 -69.588 1.00 42.47 397 HIS A O 1
ATOM 3271 N N . CYS A 1 398 ? 26.676 -24.463 -70.201 1.00 44.69 398 CYS A N 1
ATOM 3272 C CA . CYS A 1 398 ? 26.006 -24.075 -71.439 1.00 44.69 398 CYS A CA 1
ATOM 3273 C C . CYS A 1 398 ? 26.755 -24.720 -72.620 1.00 44.69 398 CYS A C 1
ATOM 3275 O O . CYS A 1 398 ? 27.891 -24.316 -72.885 1.00 44.69 398 CYS A O 1
ATOM 3277 N N . PRO A 1 399 ? 26.178 -25.721 -73.318 1.00 43.12 399 PRO A N 1
ATOM 3278 C CA . PRO A 1 399 ? 26.978 -26.576 -74.191 1.00 43.12 399 PRO A CA 1
ATOM 3279 C C . PRO A 1 399 ? 27.491 -25.883 -75.461 1.00 43.12 399 PRO A C 1
ATOM 3281 O O . PRO A 1 399 ? 28.576 -26.221 -75.925 1.00 43.12 399 PRO A O 1
ATOM 3284 N N . ILE A 1 400 ? 26.739 -24.955 -76.073 1.00 46.06 400 ILE A N 1
ATOM 3285 C CA . ILE A 1 400 ? 27.109 -24.384 -77.383 1.00 46.06 400 ILE A CA 1
ATOM 3286 C C . ILE A 1 400 ? 26.542 -22.968 -77.548 1.00 46.06 400 ILE A C 1
ATOM 3288 O O . ILE A 1 400 ? 25.327 -22.790 -77.597 1.00 46.06 400 ILE A O 1
ATOM 3292 N N . CYS A 1 401 ? 27.414 -21.973 -77.738 1.00 45.88 401 CYS A N 1
ATOM 3293 C CA . CYS A 1 401 ? 27.037 -20.645 -78.227 1.00 45.88 401 CYS A CA 1
ATOM 3294 C C . CYS A 1 401 ? 27.718 -20.407 -79.589 1.00 45.88 401 CYS A C 1
ATOM 3296 O O . CYS A 1 401 ? 28.947 -20.393 -79.666 1.00 45.88 401 CYS A O 1
ATOM 3298 N N . LYS A 1 402 ? 26.939 -20.277 -80.677 1.00 42.44 402 LYS A N 1
ATOM 3299 C CA . LYS A 1 402 ? 27.451 -19.990 -82.033 1.00 42.44 402 LYS A CA 1
ATOM 3300 C C . LYS A 1 402 ? 27.299 -18.503 -82.335 1.00 42.44 402 LYS A C 1
ATOM 3302 O O . LYS A 1 402 ? 26.182 -17.992 -82.318 1.00 42.44 402 LYS A O 1
ATOM 3307 N N . LYS A 1 403 ? 28.401 -17.822 -82.650 1.00 42.12 403 LYS A N 1
ATOM 3308 C CA . LYS A 1 403 ? 28.395 -16.427 -83.110 1.00 42.12 403 LYS A CA 1
ATOM 3309 C C . LYS A 1 403 ? 28.987 -16.382 -84.525 1.00 42.12 403 LYS A C 1
ATOM 3311 O O . LYS A 1 403 ? 30.144 -16.749 -84.704 1.00 42.12 403 LYS A O 1
ATOM 3316 N N . CYS A 1 404 ? 28.181 -16.000 -85.520 1.00 31.67 404 CYS A N 1
ATOM 3317 C CA . CYS A 1 404 ? 28.649 -15.764 -86.891 1.00 31.67 404 CYS A CA 1
ATOM 3318 C C . CYS A 1 404 ? 29.361 -14.413 -86.949 1.00 31.67 404 CYS A C 1
ATOM 3320 O O . CYS A 1 404 ? 28.751 -13.384 -86.653 1.00 31.67 404 CYS A O 1
ATOM 3322 N N . CYS A 1 405 ? 30.631 -14.415 -87.343 1.00 35.78 405 CYS A N 1
ATOM 3323 C CA . CYS A 1 405 ? 31.357 -13.197 -87.675 1.00 35.78 405 CYS A CA 1
ATOM 3324 C C . CYS A 1 405 ? 31.226 -12.989 -89.186 1.00 35.78 405 CYS A C 1
ATOM 3326 O O . CYS A 1 405 ? 31.924 -13.635 -89.955 1.00 35.78 405 CYS A O 1
ATOM 3328 N N . SER A 1 406 ? 30.307 -12.130 -89.635 1.00 32.88 406 SER A N 1
ATOM 3329 C CA . SER A 1 406 ? 30.280 -11.719 -91.041 1.00 32.88 406 SER A CA 1
ATOM 3330 C C . SER A 1 406 ? 31.395 -10.704 -91.279 1.00 32.88 406 SER A C 1
ATOM 3332 O O . SER A 1 406 ? 31.301 -9.552 -90.850 1.00 32.88 406 SER A O 1
ATOM 3334 N N . THR A 1 407 ? 32.460 -11.142 -91.941 1.00 36.81 407 THR A N 1
ATOM 3335 C CA . THR A 1 407 ? 33.560 -10.283 -92.376 1.00 36.81 407 THR A CA 1
ATOM 3336 C C . THR A 1 407 ? 33.136 -9.536 -93.643 1.00 36.81 407 THR A C 1
ATOM 3338 O O . THR A 1 407 ? 33.173 -10.093 -94.737 1.00 36.81 407 THR A O 1
ATOM 3341 N N . ASP A 1 408 ? 32.717 -8.275 -93.513 1.00 33.50 408 ASP A N 1
ATOM 3342 C CA . ASP A 1 408 ? 32.485 -7.396 -94.666 1.00 33.50 408 ASP A CA 1
ATOM 3343 C C . ASP A 1 408 ? 33.848 -7.003 -95.266 1.00 33.50 408 ASP A C 1
ATOM 3345 O O . ASP A 1 408 ? 34.537 -6.095 -94.798 1.00 33.50 408 ASP A O 1
ATOM 3349 N N . LYS A 1 409 ? 34.283 -7.751 -96.283 1.00 33.28 409 LYS A N 1
ATOM 3350 C CA . LYS A 1 409 ? 35.356 -7.356 -97.200 1.00 33.28 409 LYS A CA 1
ATOM 3351 C C . LYS A 1 409 ? 34.747 -7.137 -98.578 1.00 33.28 409 LYS A C 1
ATOM 3353 O O . LYS A 1 409 ? 34.485 -8.100 -99.296 1.00 33.28 409 LYS A O 1
ATOM 3358 N N . LYS A 1 410 ? 34.612 -5.876 -98.986 1.00 33.81 410 LYS A N 1
ATOM 3359 C CA . LYS A 1 410 ? 34.646 -5.499 -100.401 1.00 33.81 410 LYS A CA 1
ATOM 3360 C C . LYS A 1 410 ? 35.625 -4.348 -100.604 1.00 33.81 410 LYS A C 1
ATOM 3362 O O . LYS A 1 410 ? 35.519 -3.313 -99.951 1.00 33.81 410 LYS A O 1
ATOM 3367 N N . GLN A 1 411 ? 36.606 -4.652 -101.453 1.00 33.78 411 GLN A N 1
ATOM 3368 C CA . GLN A 1 411 ? 37.465 -3.728 -102.190 1.00 33.78 411 GLN A CA 1
ATOM 3369 C C . GLN A 1 411 ? 36.639 -2.798 -103.074 1.00 33.78 411 GLN A C 1
ATOM 3371 O O . GLN A 1 411 ? 35.543 -3.233 -103.505 1.00 33.78 411 GLN A O 1
#

Sequence (411 aa):
MASQPQTVSVKTVLLLQPMRLLHRHPVLQLLQVSKKDNGMVEMEELPVMQAIVTQHLKGLDAEARKALMMVSESALQKEKLLIEKRFELQRTATDWAAFYDKAMARYFLQVLGQLKQYGQQLSWYHRLPHGATNKIVTAPCVYHPFAVMLSFCITVQNDIPQIDVWVEKGKEKTSLNDYRRFYFLLEKDHQYLHLPLRCYELLEWLDEHTWDEQTMPAIDYARAVANHIRQQGFEVQADALEDAVAITTAPARRVLLSELNNAFLMLTPQFVYEDCVIEGAYEPITKYKQDEVTLHIHRDETGEQSLVQFLQGLHPNFSRQYNGYYYLSFADAQKKGWFLKVYHQLLDADIELRGMDLLRHFKYAPYKPETKLQILQELVDVLQVSMQVSFGKEKFHCPICKKCCSTDKKQ

Nearest PDB structures (foldseek):
  1tbu-assembly1_D  TM=7.437E-01  e=4.118E+00  Saccharomyces cerevisiae
  7myj-assembly1_B  TM=1.786E-01  e=3.732E-01  Homo sapiens
  3ako-assembly4_G  TM=2.017E-01  e=3.530E-01  Plant transformation vector pSITEII-4C1
  2w36-assembly1_A  TM=2.691E-01  e=1.782E+00  Thermotoga maritima

Foldseek 3Di:
DDDDDDDWDKAKFKEAELVCQQPDPDRIWIWIWTQDPVRDTDIDTHFLDPVCCVVHLVVQDPQLNVLSCCSGPVNVVVQQVVLVVVVVVPPDPDDPSVSSSVSSLVSCLVSVLSNLVCQVSHWYWYWFQDDPVRDTDIGTAHEHNAAKAKAWEWDADPQAIDIWIWIDGPPDIDTQVQFDDSQQWTDHPRYIDGHDPLRSVLVVVPVVDDDDVVPDGSLVSSVVNQVVCVVSPHHYHYVVSFDAAEQADAWQWAWEWDDDPVWKIKTAIWTQRPNDTDFDDDDQWDWDDDPRHTYTYGYDPVNSVVNLVVVCVLDVVSVVDDGNMDMDTPVVCPPVVSVVVVLVVCVVVNYHYHCQVVDPPDDDQPFDKDKDKDFPDDDPFKTWIWIWIDGVPDIDTDPTDIDGHPDDDDD

Secondary structure (DSSP, 8-state):
---PPP--EEEEEEEE-GGGTTTSS-SEEEEEEEE-TTSPEEEEEE---HHHHHHH-TT--HHHHHHHHTTSHHHHHHHHHHHHHHHHH---SS-HHHHHHHHHHHHHHHHHHHHGGGTTT--EEEEEEETTTTEEEEEEEEE--S--EEEEEEEEETTEEEEEEEEEETTEEEEGGGSEEETTEEEETTEEEE--HHHHHHHHHHHHS---TTTS-HHHHHHHHHHHHHHTT-EEE-GGGS--EEE-PPPEEEEEEEEETTTEEEEEEEEEETTEEE-SS--SEEEEEETTEEEEEE--HHHHHHHHHHHHHH-TTGGG--SSSEEEEHHHHHGGGHHHHHHHHHHHTT-EEE-GGG-SS----SSPEEEEEEEEEEETTEEEEEEEEEETTEEEEEEEEEEE-------

Radius of gyration: 41.92 Å; Cα contacts (8 Å, |Δi|>4): 623; chains: 1; bounding box: 93×52×137 Å

Solvent-accessible surface area (backbone atoms only — not comparable to full-atom values): 23976 Å² total; per-residue (Å²): 136,82,80,76,84,79,85,64,58,70,46,70,31,38,35,39,26,64,90,23,68,82,82,41,86,75,34,54,33,34,31,39,42,32,49,46,97,87,71,49,76,47,78,46,81,39,74,56,40,74,69,54,44,58,72,66,45,68,88,55,51,73,68,58,47,55,44,55,50,54,62,9,69,72,38,47,55,51,50,50,55,55,49,52,55,51,50,75,71,48,92,62,93,70,55,67,67,64,53,48,43,56,53,49,51,53,50,49,50,55,45,52,63,56,51,29,72,42,45,90,78,45,52,41,28,35,49,46,63,47,73,96,80,57,45,78,40,77,45,74,35,48,58,51,66,67,75,51,50,63,37,38,38,47,47,72,57,95,77,39,59,42,78,49,49,31,42,33,49,90,88,48,74,42,58,47,86,73,35,56,72,50,87,43,35,34,36,48,96,56,32,35,42,55,50,44,69,70,57,33,53,50,52,55,48,51,72,73,62,64,90,47,80,91,80,44,57,35,67,58,49,48,44,52,52,52,49,55,45,43,75,74,72,42,56,70,52,40,83,84,66,58,67,61,53,72,44,76,61,79,59,48,53,30,37,40,39,48,70,48,91,92,47,29,43,34,45,32,58,33,38,28,49,88,93,46,79,46,72,62,78,92,54,70,66,45,83,44,80,54,95,95,42,46,32,35,36,43,52,51,65,68,64,53,48,52,54,54,53,53,55,33,70,74,38,87,71,37,72,77,52,84,79,57,47,39,75,42,45,51,71,62,39,55,44,93,48,40,49,65,54,50,52,50,53,37,56,75,66,70,36,48,78,40,44,63,92,73,38,84,88,63,82,73,75,97,43,74,78,46,76,49,78,44,79,76,48,83,50,100,49,40,48,35,36,32,44,36,42,27,43,76,89,50,76,48,78,46,83,77,49,83,50,78,54,82,79,90,80,78,134